Protein AF-A0A9P6Y388-F1 (afdb_monomer)

Secondary structure (DSSP, 8-state):
---HHHHHHSHHHHHHHHHHHHTTSS---PPPPSSGGG---HHHHHHHHHHHHHHHHHHHHHHT-TTS-HHHHHHHHHHHHHHHHHHHHHHHHHHHTT---HHHHS---TTTS-EEPTT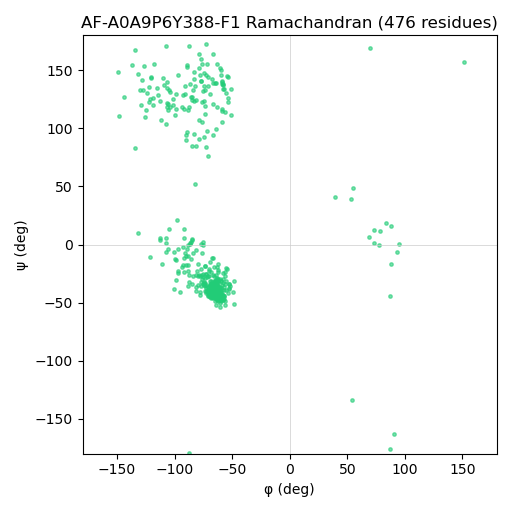-SS-EE-GGGGSSTTHHHHHHHTTS---PPPHHHHGGG--GGGGTTTGGG-HHHHHHHHHHHHHHHHHHHTS-HHHHHHHHHHHHHHHHHHHHHHHHHTTTHHHHHHHHHHHHHHH----HHHHHHHHT--TTSEEE--HHHHHHHHSS-BSSEEEEEEE--SGGG--HHHHHHHHHHHHHHHHHHH-TT-TTEEEEEEEHHHHHHHHHHTT--SS-EEEEE--B-TT--PPPEEP-HHHH-S-HHHHHHHHHHHH-S-----PPP-HHHHHHHHHHHHHHHHHHHHHHHHHHHHHH-HHHHHHHHHHHHHHHHTTHHHHHHH---S-EE-TTSPEE-S-SSTT---HHHHHHHHHH--

Radius of gyration: 41.91 Å; Cα contacts (8 Å, |Δi|>4): 411; chains: 1; bounding box: 73×83×129 Å

Foldseek 3Di:
DDDVVVVCVDPVNVVVQVVCVVVVNDDPPDDDDPALLVDLDLVVLVVVLVVLLVVLVVLLVVLQDPPDDLVVNVVSLVVSLVSVVVSVRSLVSSVVNVHDNCVPPPPPPVQRPADDFPPDPSRGQHDCSCVRPPNVVSVVVVVPDDPPQDPCNVCPPDDPVVVVPCVVVVVVNVVVVVVVVVVVVVVVVPDDPVVVVVVVVVVVVVVVVVVVVVVVCDPPPPVVVVVVVVVVVVPPPPPPLLVVQVVQQDLLQEHEDFQVNCCVNQDDAAQAKEKEKEAAPDPVVVDPLRVLLVVLLSQLSNLVVVDPPDSRYGYYYYHCVRHVVVCVVVVPPDDTKIWMRDGDHHPDDDDIDTDDCPPQHRHSVSVQVVCCVVVVDNRDGDDDDDVVVVVVVVVVVVVVVVVVVVCCVVCVVLVVDPVNVVVVVLLVVLLVVLCVVVCVVVVAAQWDADPVRDIDRADDDDPDGHNNSSVVSSVPPD

Solvent-accessible surface area (backbone atoms only — not comparable to full-atom values): 27822 Å² total; per-residue (Å²): 130,81,54,71,67,57,54,62,66,29,70,66,46,49,50,52,50,53,53,33,34,75,70,70,78,39,82,78,91,76,75,82,72,94,54,56,84,78,59,88,46,51,71,58,40,51,50,54,44,52,51,50,52,52,52,44,52,54,49,53,57,57,46,59,43,81,89,59,51,75,66,58,35,50,54,53,38,53,53,42,48,53,50,53,53,51,44,50,50,33,52,49,45,24,40,77,66,72,41,74,60,57,92,76,71,51,83,87,52,75,81,77,72,35,49,65,49,83,94,47,86,93,54,53,36,46,68,50,46,40,69,36,89,70,52,33,54,51,52,54,66,68,60,58,70,82,77,73,73,48,72,68,63,65,53,68,80,65,51,64,65,81,76,50,76,52,51,92,77,35,64,72,56,53,53,51,50,55,50,49,50,52,51,50,53,52,50,56,73,70,49,57,67,70,60,53,55,54,48,51,53,54,49,50,56,53,49,54,61,47,54,66,57,50,71,72,48,73,82,62,42,71,68,50,49,56,53,49,53,60,49,52,70,68,68,68,69,77,56,71,68,57,58,54,48,63,72,52,44,43,98,49,31,41,26,81,38,37,45,74,53,39,53,64,73,72,51,73,71,34,93,38,32,40,35,37,40,40,31,40,79,54,80,91,65,70,41,63,68,29,66,60,32,49,62,26,53,46,45,40,27,32,29,44,64,72,45,87,85,65,93,46,64,45,38,34,41,28,40,45,91,55,20,55,70,50,38,60,74,70,68,53,90,71,74,58,42,45,37,38,36,69,58,26,60,87,93,55,88,77,76,68,46,73,58,62,52,89,81,60,49,67,51,43,64,48,54,28,50,50,48,24,73,75,69,73,48,88,55,63,72,67,84,80,82,60,61,66,60,54,51,50,53,49,50,52,51,51,50,50,50,50,50,50,52,52,49,45,72,74,50,45,66,58,78,70,39,66,65,51,54,51,51,51,51,52,51,52,51,34,41,60,72,33,42,47,62,58,42,70,76,67,62,51,58,55,64,48,72,44,99,86,73,46,81,39,62,66,52,93,54,96,91,53,67,26,47,48,32,25,55,52,48,36,69,64,69,124

Sequence (478 aa):
MARNEEKAQSMLYRFREAQAAQLGLAKTRQRRPGFAGSVNSVTEAEMWRRDLLSEVSRKIAKIQDVSLSDYQVRDLNDEINKLMGQKYHWEKRIVDLGGPDYRRSGPRMISYEGREAPGIRGYRYFGRARDLPGVRELFEQAASEPVNRSITEINRDIDAEYYGYRDEENEVLLEYEKALEKELVQKLLHAPVDSLLQSEARANDKSQTLKLNKFWYFRVGSLFFILLAFIGLVFAQADPKKDKLISLVNQDGLVKLNSNSFDRFAEGKRNYGLVVLLTALGPQFNCHPCRELDPEFTLIAKSFQRNKDNKNLFFGHLDFNDGQIIFQKLQLVSAPNVLYFPPQKAGESKEFIRYDVTKNGLDAESIAEFLTKQTGYAVKVKRPFNYVKFGGQLFLAVGAAAILKLVYRNFGFIFYHKTTWTVASILLVLVMTSGHMWNRIRGPAYVMPTQSGQINYIAAGFSSQLGIESQIVSSICK

Organism: Rhizopus oryzae (NCBI:txid64495)

Structure (mmCIF, N/CA/C/O backbone):
data_AF-A0A9P6Y388-F1
#
_entry.id   AF-A0A9P6Y388-F1
#
loop_
_atom_site.group_PDB
_atom_site.id
_atom_site.type_symbol
_atom_site.label_atom_id
_atom_site.label_alt_id
_atom_site.label_comp_id
_atom_site.label_asym_id
_atom_site.label_entity_id
_atom_site.label_seq_id
_atom_site.pdbx_PDB_ins_code
_atom_site.Cartn_x
_atom_site.Cartn_y
_atom_site.Cartn_z
_atom_site.occupancy
_atom_site.B_iso_or_equiv
_atom_site.auth_seq_id
_atom_site.auth_comp_id
_atom_site.auth_asym_id
_atom_site.auth_atom_id
_atom_site.pdbx_PDB_model_num
ATOM 1 N N . MET A 1 1 ? -6.325 -42.977 -25.298 1.00 55.50 1 MET A N 1
ATOM 2 C CA . MET A 1 1 ? -5.016 -42.365 -24.967 1.00 55.50 1 MET A CA 1
ATOM 3 C C . MET A 1 1 ? -4.658 -42.768 -23.547 1.00 55.50 1 MET A C 1
ATOM 5 O O . MET A 1 1 ? -5.487 -42.553 -22.675 1.00 55.50 1 MET A O 1
ATOM 9 N N . ALA A 1 2 ? -3.480 -43.360 -23.325 1.00 71.50 2 ALA A N 1
ATOM 10 C CA . ALA A 1 2 ? -2.993 -43.694 -21.981 1.00 71.50 2 ALA A CA 1
ATOM 11 C C . ALA A 1 2 ? -2.988 -42.452 -21.071 1.00 71.50 2 ALA A C 1
ATOM 13 O O . ALA A 1 2 ? -2.734 -41.338 -21.558 1.00 71.50 2 ALA A O 1
ATOM 14 N N . ARG A 1 3 ? -3.276 -42.630 -19.775 1.00 84.38 3 ARG A N 1
ATOM 15 C CA . ARG A 1 3 ? -3.242 -41.528 -18.796 1.00 84.38 3 ARG A CA 1
ATOM 16 C C . ARG A 1 3 ? -1.825 -40.950 -18.734 1.00 84.38 3 ARG A C 1
ATOM 18 O O . ARG A 1 3 ? -0.842 -41.646 -18.984 1.00 84.38 3 ARG A O 1
ATOM 25 N N . ASN A 1 4 ? -1.697 -39.667 -18.400 1.00 83.81 4 ASN A N 1
ATOM 26 C CA . ASN A 1 4 ? -0.386 -39.003 -18.356 1.00 83.81 4 ASN A CA 1
ATOM 27 C C . ASN A 1 4 ? 0.597 -39.693 -17.392 1.00 83.81 4 ASN A C 1
ATOM 29 O O . ASN A 1 4 ? 1.796 -39.703 -17.656 1.00 83.81 4 ASN A O 1
ATOM 33 N N . GLU A 1 5 ? 0.091 -40.325 -16.331 1.00 85.06 5 GLU A N 1
ATOM 34 C CA . GLU A 1 5 ? 0.886 -41.133 -15.400 1.00 85.06 5 GLU A CA 1
ATOM 35 C C . GLU A 1 5 ? 1.509 -42.363 -16.077 1.00 85.06 5 GLU A C 1
ATOM 37 O O . GLU A 1 5 ? 2.702 -42.607 -15.921 1.00 85.06 5 GLU A O 1
ATOM 42 N N . GLU A 1 6 ? 0.751 -43.087 -16.903 1.00 87.56 6 GLU A N 1
ATOM 43 C CA . GLU A 1 6 ? 1.241 -44.253 -17.654 1.00 87.56 6 GLU A CA 1
ATOM 44 C C . GLU A 1 6 ? 2.270 -43.834 -18.713 1.00 87.56 6 GLU A C 1
ATOM 46 O O . GLU A 1 6 ? 3.307 -44.478 -18.877 1.00 87.56 6 GLU A O 1
ATOM 51 N N . LYS A 1 7 ? 2.037 -42.698 -19.387 1.00 88.44 7 LYS A N 1
ATOM 52 C CA . LYS A 1 7 ? 3.003 -42.120 -20.338 1.00 88.44 7 LYS A CA 1
ATOM 53 C C . LYS A 1 7 ? 4.320 -41.750 -19.650 1.00 88.44 7 LYS A C 1
ATOM 55 O O . LYS A 1 7 ? 5.384 -42.045 -20.192 1.00 88.44 7 LYS A O 1
ATOM 60 N N . ALA A 1 8 ? 4.252 -41.161 -18.455 1.00 80.94 8 ALA A N 1
ATOM 61 C CA . ALA A 1 8 ? 5.423 -40.819 -17.646 1.00 80.94 8 ALA A CA 1
ATOM 62 C C . ALA A 1 8 ? 6.142 -42.057 -17.074 1.00 80.94 8 ALA A C 1
ATOM 64 O O . ALA A 1 8 ? 7.328 -41.999 -16.764 1.00 80.94 8 ALA A O 1
ATOM 65 N N . GLN A 1 9 ? 5.457 -43.195 -16.949 1.00 85.19 9 GLN A N 1
ATOM 66 C CA . GLN A 1 9 ? 6.067 -44.458 -16.524 1.00 85.19 9 GLN A CA 1
ATOM 67 C C . GLN A 1 9 ? 6.593 -45.315 -17.684 1.00 85.19 9 GLN A C 1
ATOM 69 O O . GLN A 1 9 ? 7.263 -46.316 -17.429 1.00 85.19 9 GLN A O 1
ATOM 74 N N . SER A 1 10 ? 6.330 -44.930 -18.936 1.00 91.06 10 SER A N 1
ATOM 75 C CA . SER A 1 10 ? 6.785 -45.669 -20.115 1.00 91.06 10 SER A CA 1
ATOM 76 C C . SER A 1 10 ? 8.313 -45.796 -20.173 1.00 91.06 10 SER A C 1
ATOM 78 O O . SER A 1 10 ? 9.054 -44.883 -19.797 1.00 91.06 10 SER A O 1
ATOM 80 N N . MET A 1 11 ? 8.796 -46.930 -20.695 1.00 88.81 11 MET A N 1
ATOM 81 C CA . MET A 1 11 ? 10.232 -47.215 -20.829 1.00 88.81 11 MET A CA 1
ATOM 82 C C . MET A 1 11 ? 10.973 -46.129 -21.614 1.00 88.81 11 MET A C 1
ATOM 84 O O . MET A 1 11 ? 12.066 -45.725 -21.228 1.00 88.81 11 MET A O 1
ATOM 88 N N . LEU A 1 12 ? 10.353 -45.605 -22.674 1.00 88.62 12 LEU A N 1
ATOM 89 C CA . LEU A 1 12 ? 10.927 -44.542 -23.497 1.00 88.62 12 LEU A CA 1
ATOM 90 C C . LEU A 1 12 ? 11.062 -43.225 -22.722 1.00 88.62 12 LEU A C 1
ATOM 92 O O . LEU A 1 12 ? 12.080 -42.546 -22.852 1.00 88.62 12 LEU A O 1
ATOM 96 N N . TYR A 1 13 ? 10.069 -42.868 -21.903 1.00 87.88 13 TYR A N 1
ATOM 97 C CA . TYR A 1 13 ? 10.142 -41.668 -21.070 1.00 87.88 13 TYR A CA 1
ATOM 98 C C . TYR A 1 13 ? 11.266 -41.784 -20.032 1.00 87.88 13 TYR A C 1
ATOM 100 O O . TYR A 1 13 ? 12.104 -40.889 -19.941 1.00 87.88 13 TYR A O 1
ATOM 108 N N . ARG A 1 14 ? 11.350 -42.922 -19.327 1.00 86.94 14 ARG A N 1
ATOM 109 C CA . ARG A 1 14 ? 12.432 -43.199 -18.365 1.00 86.94 14 ARG A CA 1
ATOM 110 C C . ARG A 1 14 ? 13.813 -43.191 -19.026 1.00 86.94 14 ARG A C 1
ATOM 112 O O . ARG A 1 14 ? 14.758 -42.659 -18.455 1.00 86.94 14 ARG A O 1
ATOM 119 N N . PHE A 1 15 ? 13.925 -43.735 -20.239 1.00 88.62 15 PHE A N 1
ATOM 120 C CA . PHE A 1 15 ? 15.168 -43.726 -21.011 1.00 88.62 15 PHE A CA 1
ATOM 121 C C . PHE A 1 15 ? 15.607 -42.302 -21.380 1.00 88.62 15 PHE A C 1
ATOM 123 O O . PHE A 1 15 ? 16.764 -41.943 -21.173 1.00 88.62 15 PHE A O 1
ATOM 130 N N . ARG A 1 16 ? 14.681 -41.459 -21.859 1.00 89.38 16 ARG A N 1
ATOM 131 C CA . ARG A 1 16 ? 14.964 -40.042 -22.152 1.00 89.38 16 ARG A CA 1
ATOM 132 C C . ARG A 1 16 ? 15.350 -39.256 -20.902 1.00 89.38 16 ARG A C 1
ATOM 134 O O . ARG A 1 16 ? 16.255 -38.431 -20.967 1.00 89.38 16 ARG A O 1
ATOM 141 N N . GLU A 1 17 ? 14.691 -39.512 -19.774 1.00 86.06 17 GLU A N 1
ATOM 142 C CA . GLU A 1 17 ? 15.030 -38.887 -18.491 1.00 86.06 17 GLU A CA 1
ATOM 143 C C . GLU A 1 17 ? 16.442 -39.286 -18.032 1.00 86.06 17 GLU A C 1
ATOM 145 O O . GLU A 1 17 ? 17.226 -38.419 -17.650 1.00 86.06 17 GLU A O 1
ATOM 150 N N . ALA A 1 18 ? 16.808 -40.567 -18.155 1.00 86.75 18 ALA A N 1
ATOM 151 C CA . ALA A 1 18 ? 18.155 -41.048 -17.851 1.00 86.75 18 ALA A CA 1
ATOM 152 C C . ALA A 1 18 ? 19.221 -40.426 -18.772 1.00 86.75 18 ALA A C 1
ATOM 154 O O . ALA A 1 18 ? 20.272 -40.001 -18.294 1.00 86.75 18 ALA A O 1
ATOM 155 N N . GLN A 1 19 ? 18.936 -40.306 -20.073 1.00 89.31 19 GLN A N 1
ATOM 156 C CA . GLN A 1 19 ? 19.825 -39.647 -21.035 1.00 89.31 19 GLN A CA 1
ATOM 157 C C . GLN A 1 19 ? 20.011 -38.156 -20.707 1.00 89.31 19 GLN A C 1
ATOM 159 O O . GLN A 1 19 ? 21.133 -37.652 -20.705 1.00 89.31 19 GLN A O 1
ATOM 164 N N . ALA A 1 20 ? 18.928 -37.450 -20.374 1.00 86.69 20 ALA A N 1
ATOM 165 C CA . ALA A 1 20 ? 18.983 -36.046 -19.970 1.00 86.69 20 ALA A CA 1
ATOM 166 C C . ALA A 1 20 ? 19.736 -35.844 -18.642 1.00 86.69 20 ALA A C 1
ATOM 168 O O . ALA A 1 20 ? 20.423 -34.835 -18.478 1.00 86.69 20 ALA A O 1
ATOM 169 N N . ALA A 1 21 ? 19.640 -36.800 -17.713 1.00 84.06 21 ALA A N 1
ATOM 170 C CA . ALA A 1 21 ? 20.389 -36.782 -16.462 1.00 84.06 21 ALA A CA 1
ATOM 171 C C . ALA A 1 21 ? 21.896 -36.993 -16.679 1.00 84.06 21 ALA A C 1
ATOM 173 O O . ALA A 1 21 ? 22.696 -36.277 -16.081 1.00 84.06 21 ALA A O 1
ATOM 174 N N . GLN A 1 22 ? 22.293 -37.906 -17.576 1.00 86.06 22 GLN A N 1
ATOM 175 C CA . GLN A 1 22 ? 23.704 -38.099 -17.952 1.00 86.06 22 GLN A CA 1
ATOM 176 C C . GLN A 1 22 ? 24.309 -36.847 -18.598 1.00 86.06 22 GLN A C 1
ATOM 178 O O . GLN A 1 22 ? 25.457 -36.506 -18.333 1.00 86.06 22 GLN A O 1
ATOM 183 N N . LEU A 1 23 ? 23.519 -36.133 -19.402 1.00 87.56 23 LEU A N 1
ATOM 184 C CA . LEU A 1 23 ? 23.913 -34.868 -20.026 1.00 87.56 23 LEU A CA 1
ATOM 185 C C . LEU A 1 23 ? 23.872 -33.666 -19.059 1.00 87.56 23 LEU A C 1
ATOM 187 O O . LEU A 1 23 ? 24.136 -32.542 -19.478 1.00 87.56 23 LEU A O 1
ATOM 191 N N . GLY A 1 24 ? 23.500 -33.864 -17.788 1.00 78.19 24 GLY A N 1
ATOM 192 C CA . GLY A 1 24 ? 23.394 -32.798 -16.783 1.00 78.19 24 GLY A CA 1
ATOM 193 C C . GLY A 1 24 ? 22.248 -31.801 -17.013 1.00 78.19 24 GLY A C 1
ATOM 194 O O . GLY A 1 24 ? 22.134 -30.818 -16.284 1.00 78.19 24 GLY A O 1
ATOM 195 N N . LEU A 1 25 ? 21.384 -32.051 -18.002 1.00 79.00 25 LEU A N 1
ATOM 196 C CA . LEU A 1 25 ? 20.256 -31.192 -18.380 1.00 79.00 25 LEU A CA 1
ATOM 197 C C . LEU A 1 25 ? 19.054 -31.358 -17.437 1.00 79.00 25 LEU A C 1
ATOM 199 O O . LEU A 1 25 ? 18.257 -30.433 -17.286 1.00 79.00 25 LEU A O 1
ATOM 203 N N . ALA A 1 26 ? 18.916 -32.521 -16.794 1.00 71.94 26 ALA A N 1
ATOM 204 C CA . ALA A 1 26 ? 17.825 -32.818 -15.871 1.00 71.94 26 ALA A CA 1
ATOM 205 C C . ALA A 1 26 ? 18.346 -33.387 -14.543 1.00 71.94 26 ALA A C 1
ATOM 207 O O . ALA A 1 26 ? 19.154 -34.311 -14.522 1.00 71.94 26 ALA A O 1
ATOM 208 N N . LYS A 1 27 ? 17.849 -32.867 -13.414 1.00 68.31 27 LYS A N 1
ATOM 209 C CA . LYS A 1 27 ? 18.078 -33.472 -12.093 1.00 68.31 27 LYS A CA 1
ATOM 210 C C . LYS A 1 27 ? 17.034 -34.562 -11.861 1.00 68.31 27 LYS A C 1
ATOM 212 O O . LYS A 1 27 ? 15.838 -34.292 -11.953 1.00 68.31 27 LYS A O 1
ATOM 217 N N . THR A 1 28 ? 17.474 -35.773 -11.529 1.00 68.94 28 THR A N 1
ATOM 218 C CA . THR A 1 28 ? 16.579 -36.872 -11.137 1.00 68.94 28 THR A CA 1
ATOM 219 C C . THR A 1 28 ? 15.735 -36.464 -9.931 1.00 68.94 28 THR A C 1
ATOM 221 O O . THR A 1 28 ? 16.271 -35.889 -8.979 1.00 68.94 28 THR A O 1
ATOM 224 N N . ARG A 1 29 ? 14.436 -36.791 -9.928 1.00 71.12 29 ARG A N 1
ATOM 225 C CA . ARG A 1 29 ? 13.564 -36.582 -8.760 1.00 71.12 29 ARG A CA 1
ATOM 226 C C . ARG A 1 29 ? 14.000 -37.496 -7.613 1.00 71.12 29 ARG A C 1
ATOM 228 O O . ARG A 1 29 ? 13.596 -38.654 -7.544 1.00 71.12 29 ARG A O 1
ATOM 235 N N . GLN A 1 30 ? 14.841 -36.984 -6.724 1.00 79.50 30 GLN A N 1
ATOM 236 C CA . GLN A 1 30 ? 15.263 -37.706 -5.530 1.00 79.50 30 GLN A CA 1
ATOM 237 C C . GLN A 1 30 ? 14.117 -37.722 -4.515 1.00 79.50 30 GLN A C 1
ATOM 239 O O . GLN A 1 30 ? 13.439 -36.715 -4.309 1.00 79.50 30 GLN A O 1
ATOM 244 N N . ARG A 1 31 ? 13.880 -38.879 -3.893 1.00 82.56 31 ARG A N 1
ATOM 245 C CA . ARG A 1 31 ? 12.968 -38.979 -2.750 1.00 82.56 31 ARG A CA 1
ATOM 246 C C . ARG A 1 31 ? 13.718 -38.584 -1.487 1.00 82.56 31 ARG A C 1
ATOM 248 O O . ARG A 1 31 ? 14.882 -38.948 -1.331 1.00 82.56 31 ARG A O 1
ATOM 255 N N . ARG A 1 32 ? 13.028 -37.888 -0.585 1.00 87.94 32 ARG A N 1
ATOM 256 C CA . ARG A 1 32 ? 13.573 -37.520 0.722 1.00 87.94 32 ARG A CA 1
ATOM 257 C C . ARG A 1 32 ? 14.046 -38.773 1.472 1.00 87.94 32 ARG A C 1
ATOM 259 O O . ARG A 1 32 ? 13.264 -39.723 1.578 1.00 87.94 32 ARG A O 1
ATOM 266 N N . PRO A 1 33 ? 15.273 -38.784 2.020 1.00 89.69 33 PRO A N 1
ATOM 267 C CA . PRO A 1 33 ? 15.726 -39.856 2.896 1.00 89.69 33 PRO A CA 1
ATOM 268 C C . PRO A 1 33 ? 14.811 -39.995 4.118 1.00 89.69 33 PRO A C 1
ATOM 270 O O . PRO A 1 33 ? 14.413 -38.998 4.720 1.00 89.69 33 PRO A O 1
ATOM 273 N N . GLY A 1 34 ? 14.494 -41.230 4.514 1.00 85.69 34 GLY A N 1
ATOM 274 C CA . GLY A 1 34 ? 13.649 -41.484 5.690 1.00 85.69 34 GLY A CA 1
ATOM 275 C C . GLY A 1 34 ? 14.307 -41.079 7.015 1.00 85.69 34 GLY A C 1
ATOM 276 O O . GLY A 1 34 ? 13.612 -40.731 7.966 1.00 85.69 34 GLY A O 1
ATOM 277 N N . PHE A 1 35 ? 15.644 -41.078 7.070 1.00 89.75 35 PHE A N 1
ATOM 278 C CA . PHE A 1 35 ? 16.426 -40.731 8.255 1.00 89.75 35 PHE A CA 1
ATOM 279 C C . PHE A 1 35 ? 17.325 -39.518 7.990 1.00 89.75 35 PHE A C 1
ATOM 281 O O . PHE A 1 35 ? 18.214 -39.572 7.138 1.00 89.75 35 PHE A O 1
ATOM 288 N N . ALA A 1 36 ? 17.131 -38.439 8.754 1.00 90.19 36 ALA A N 1
ATOM 289 C CA . ALA A 1 36 ? 17.851 -37.176 8.566 1.00 90.19 36 ALA A CA 1
ATOM 290 C C . ALA A 1 36 ? 19.373 -37.301 8.772 1.00 90.19 36 ALA A C 1
ATOM 292 O O . ALA A 1 36 ? 20.142 -36.612 8.108 1.00 90.19 36 ALA A O 1
ATOM 293 N N . GLY A 1 37 ? 19.826 -38.214 9.639 1.00 89.69 37 GLY A N 1
ATOM 294 C CA . GLY A 1 37 ? 21.254 -38.413 9.912 1.00 89.69 37 GLY A CA 1
ATOM 295 C C . GLY A 1 37 ? 22.058 -38.991 8.742 1.00 89.69 37 GLY A C 1
ATOM 296 O O . GLY A 1 37 ? 23.281 -38.961 8.794 1.00 89.69 37 GLY A O 1
ATOM 297 N N . SER A 1 38 ? 21.401 -39.478 7.683 1.00 90.12 38 SER A N 1
ATOM 298 C CA . SER A 1 38 ? 22.077 -39.956 6.465 1.00 90.12 38 SER A CA 1
ATOM 299 C C . SER A 1 38 ? 22.716 -38.834 5.637 1.00 90.12 38 SER A C 1
ATOM 301 O O . SER A 1 38 ? 23.621 -39.091 4.848 1.00 90.12 38 SER A O 1
ATOM 303 N N . VAL A 1 39 ? 22.267 -37.590 5.821 1.00 91.69 39 VAL A N 1
ATOM 304 C CA . VAL A 1 39 ? 22.748 -36.431 5.065 1.00 91.69 39 VAL A CA 1
ATOM 305 C C . VAL A 1 39 ? 23.898 -35.765 5.813 1.00 91.69 39 VAL A C 1
ATOM 307 O O . VAL A 1 39 ? 23.768 -35.432 6.993 1.00 91.69 39 VAL A O 1
ATOM 310 N N . ASN A 1 40 ? 25.017 -35.547 5.120 1.00 90.88 40 ASN A N 1
ATOM 311 C CA . ASN A 1 40 ? 26.239 -34.955 5.684 1.00 90.88 40 ASN A CA 1
ATOM 312 C C . ASN A 1 40 ? 26.497 -33.515 5.215 1.00 90.88 40 ASN A C 1
ATOM 314 O O . ASN A 1 40 ? 27.412 -32.869 5.713 1.00 90.88 40 ASN A O 1
ATOM 318 N N . SER A 1 41 ? 25.701 -33.000 4.274 1.00 94.00 41 SER A N 1
ATOM 319 C CA . SER A 1 41 ? 25.826 -31.634 3.763 1.00 94.00 41 SER A CA 1
ATOM 320 C C . SER A 1 41 ? 24.730 -30.725 4.316 1.00 94.00 41 SER A C 1
ATOM 322 O O . SER A 1 41 ? 23.544 -31.060 4.259 1.00 94.00 41 SER A O 1
ATOM 324 N N . VAL A 1 42 ? 25.115 -29.533 4.782 1.00 93.75 42 VAL A N 1
ATOM 325 C CA . VAL A 1 42 ? 24.173 -28.501 5.249 1.00 93.75 42 VAL A CA 1
ATOM 326 C C . VAL A 1 42 ? 23.226 -28.076 4.123 1.00 93.75 42 VAL A C 1
ATOM 328 O O . VAL A 1 42 ? 22.022 -27.957 4.339 1.00 93.75 42 VAL A O 1
ATOM 331 N N . THR A 1 43 ? 23.738 -27.907 2.900 1.00 92.44 43 THR A N 1
ATOM 332 C CA . THR A 1 43 ? 22.939 -27.442 1.752 1.00 92.44 43 THR A CA 1
ATOM 333 C C . THR A 1 43 ? 21.868 -28.451 1.346 1.00 92.44 43 THR A C 1
ATOM 335 O O . THR A 1 43 ? 20.753 -28.074 0.983 1.00 92.44 43 THR A O 1
ATOM 338 N N . GLU A 1 44 ? 22.181 -29.740 1.454 1.00 91.81 44 GLU A N 1
ATOM 339 C CA . GLU A 1 44 ? 21.242 -30.822 1.182 1.00 91.81 44 GLU A CA 1
ATOM 340 C C . GLU A 1 44 ? 20.186 -30.932 2.293 1.00 91.81 44 GLU A C 1
ATOM 342 O O . GLU A 1 44 ? 18.993 -31.049 2.010 1.00 91.81 44 GLU A O 1
ATOM 347 N N . ALA A 1 45 ? 20.591 -30.808 3.560 1.00 92.94 45 ALA A N 1
ATOM 348 C CA . ALA A 1 45 ? 19.658 -30.799 4.685 1.00 92.94 45 ALA A CA 1
ATOM 349 C C . ALA A 1 45 ? 18.688 -29.600 4.617 1.00 92.94 45 ALA A C 1
ATOM 351 O O . ALA A 1 45 ? 17.485 -29.749 4.852 1.00 92.94 45 ALA A O 1
ATOM 352 N N . GLU A 1 46 ? 19.173 -28.419 4.218 1.00 92.56 46 GLU A N 1
ATOM 353 C CA . GLU A 1 46 ? 18.326 -27.255 3.949 1.00 92.56 46 GLU A CA 1
ATOM 354 C C . GLU A 1 46 ? 17.351 -27.481 2.787 1.00 92.56 46 GLU A C 1
ATOM 356 O O . GLU A 1 46 ? 16.196 -27.053 2.866 1.00 92.56 46 GLU A O 1
ATOM 361 N N . MET A 1 47 ? 17.785 -28.151 1.715 1.00 91.56 47 MET A N 1
ATOM 362 C CA . MET A 1 47 ? 16.921 -28.494 0.583 1.00 91.56 47 MET A CA 1
ATOM 363 C C . MET A 1 47 ? 15.745 -29.368 1.042 1.00 91.56 47 MET A C 1
ATOM 365 O O . MET A 1 47 ? 14.592 -29.031 0.762 1.00 91.56 47 MET A O 1
ATOM 369 N N . TRP A 1 48 ? 16.011 -30.424 1.819 1.00 92.62 48 TRP A N 1
ATOM 370 C CA . TRP A 1 48 ? 14.967 -31.310 2.349 1.00 92.62 48 TRP A CA 1
ATOM 371 C C . TRP A 1 48 ? 14.046 -30.618 3.359 1.00 92.62 48 TRP A C 1
ATOM 373 O O . TRP A 1 48 ? 12.837 -30.857 3.359 1.00 92.62 48 TRP A O 1
ATOM 383 N N . ARG A 1 49 ? 14.580 -29.696 4.169 1.00 91.88 49 ARG A N 1
ATOM 384 C CA . ARG A 1 49 ? 13.783 -28.819 5.039 1.00 91.88 49 ARG A CA 1
ATOM 385 C C . ARG A 1 49 ? 12.820 -27.938 4.234 1.00 91.88 49 ARG A C 1
ATOM 387 O O . ARG A 1 49 ? 11.664 -27.787 4.630 1.00 91.88 49 ARG A O 1
ATOM 394 N N . ARG A 1 50 ? 13.273 -27.322 3.136 1.00 91.31 50 ARG A N 1
ATOM 395 C CA . ARG A 1 50 ? 12.420 -26.468 2.283 1.00 91.31 50 ARG A CA 1
ATOM 396 C C . ARG A 1 50 ? 11.322 -27.280 1.604 1.00 91.31 50 ARG A C 1
ATOM 398 O O . ARG A 1 50 ? 10.181 -26.827 1.550 1.00 91.31 50 ARG A O 1
ATOM 405 N N . ASP A 1 51 ? 11.654 -28.481 1.146 1.00 91.56 51 ASP A N 1
ATOM 406 C CA . ASP A 1 51 ? 10.694 -29.412 0.556 1.00 91.56 51 ASP A CA 1
ATOM 407 C C . ASP A 1 51 ? 9.605 -29.827 1.568 1.00 91.56 51 ASP A C 1
ATOM 409 O O . ASP A 1 51 ? 8.414 -29.712 1.276 1.00 91.56 51 ASP A O 1
ATOM 413 N N . LEU A 1 52 ? 9.992 -30.143 2.814 1.00 91.56 52 LEU A N 1
ATOM 414 C CA . LEU A 1 52 ? 9.060 -30.382 3.928 1.00 91.56 52 LEU A CA 1
ATOM 415 C C . LEU A 1 52 ? 8.116 -29.202 4.169 1.00 91.56 52 LEU A C 1
ATOM 417 O O . LEU A 1 52 ? 6.905 -29.380 4.290 1.00 91.56 52 LEU A O 1
ATOM 421 N N . LEU A 1 53 ? 8.657 -27.983 4.233 1.00 90.62 53 LEU A N 1
ATOM 422 C CA . LEU A 1 53 ? 7.849 -26.779 4.440 1.00 90.62 53 LEU A CA 1
ATOM 423 C C . LEU A 1 53 ? 6.881 -26.526 3.276 1.00 90.62 53 LEU A C 1
ATOM 425 O O . LEU A 1 53 ? 5.769 -26.054 3.502 1.00 90.62 53 LEU A O 1
ATOM 429 N N . SER A 1 54 ? 7.277 -26.872 2.050 1.00 91.56 54 SER A N 1
ATOM 430 C CA . SER A 1 54 ? 6.418 -26.797 0.867 1.00 91.56 54 SER A CA 1
ATOM 431 C C . SER A 1 54 ? 5.285 -27.833 0.901 1.00 91.56 54 SER A C 1
ATOM 433 O O . SER A 1 54 ? 4.157 -27.539 0.513 1.00 91.56 54 SER A O 1
ATOM 435 N N . GLU A 1 55 ? 5.543 -29.046 1.395 1.00 92.19 55 GLU A N 1
ATOM 436 C CA . GLU A 1 55 ? 4.495 -30.050 1.627 1.00 92.19 55 GLU A CA 1
ATOM 437 C C . GLU A 1 55 ? 3.515 -29.614 2.717 1.00 92.19 55 GLU A C 1
ATOM 439 O O . GLU A 1 55 ? 2.301 -29.731 2.535 1.00 92.19 55 GLU A O 1
ATOM 444 N N . VAL A 1 56 ? 4.032 -29.069 3.823 1.00 92.81 56 VAL A N 1
ATOM 445 C CA . VAL A 1 56 ? 3.217 -28.528 4.915 1.00 92.81 56 VAL A CA 1
ATOM 446 C C . VAL A 1 56 ? 2.337 -27.386 4.412 1.00 92.81 56 VAL A C 1
ATOM 448 O O . VAL A 1 56 ? 1.140 -27.398 4.678 1.00 92.81 56 VAL A O 1
ATOM 451 N N . SER A 1 57 ? 2.869 -26.437 3.634 1.00 91.94 57 SER A N 1
ATOM 452 C CA . SER A 1 57 ? 2.068 -25.320 3.114 1.00 91.94 57 SER A CA 1
ATOM 453 C C . SER A 1 57 ? 0.954 -25.782 2.171 1.00 91.94 57 SER A C 1
ATOM 455 O O . SER A 1 57 ? -0.173 -25.299 2.288 1.00 91.94 57 SER A O 1
ATOM 457 N N . ARG A 1 58 ? 1.216 -26.776 1.307 1.00 93.81 58 ARG A N 1
ATOM 458 C CA . ARG A 1 58 ? 0.183 -27.405 0.463 1.00 93.81 58 ARG A CA 1
ATOM 459 C C . ARG A 1 58 ? -0.919 -28.065 1.295 1.00 93.81 58 ARG A C 1
ATOM 461 O O . ARG A 1 58 ? -2.094 -27.911 0.972 1.00 93.81 58 ARG A O 1
ATOM 468 N N . LYS A 1 59 ? -0.563 -28.784 2.366 1.00 94.62 59 LYS A N 1
ATOM 469 C CA . LYS A 1 59 ? -1.550 -29.423 3.253 1.00 94.62 59 LYS A CA 1
ATOM 470 C C . LYS A 1 59 ? -2.330 -28.406 4.086 1.00 94.62 59 LYS A C 1
ATOM 472 O O . LYS A 1 59 ? -3.536 -28.564 4.217 1.00 94.62 59 LYS A O 1
ATOM 477 N N . ILE A 1 60 ? -1.689 -27.344 4.582 1.00 91.94 60 ILE A N 1
ATOM 478 C CA . ILE A 1 60 ? -2.379 -26.248 5.282 1.00 91.94 60 ILE A CA 1
ATOM 479 C C . ILE A 1 60 ? -3.392 -25.582 4.349 1.00 91.94 60 ILE A C 1
ATOM 481 O O . ILE A 1 60 ? -4.520 -25.354 4.769 1.00 91.94 60 ILE A O 1
ATOM 485 N N . ALA A 1 61 ? -3.023 -25.315 3.091 1.00 92.62 61 ALA A N 1
ATOM 486 C CA . ALA A 1 61 ? -3.955 -24.775 2.103 1.00 92.62 61 ALA A CA 1
ATOM 487 C C . ALA A 1 61 ? -5.154 -25.714 1.891 1.00 92.62 61 ALA A C 1
ATOM 489 O O . ALA A 1 61 ? -6.290 -25.263 1.963 1.00 92.62 61 ALA A O 1
ATOM 490 N N . LYS A 1 62 ? -4.908 -27.025 1.750 1.00 94.81 62 LYS A N 1
ATOM 491 C CA . LYS A 1 62 ? -5.962 -28.043 1.602 1.00 94.81 62 LYS A CA 1
ATOM 492 C C . LYS A 1 62 ? -6.885 -28.157 2.825 1.00 94.81 62 LYS A C 1
ATOM 494 O O . LYS A 1 62 ? -8.071 -28.415 2.676 1.00 94.81 62 LYS A O 1
ATOM 499 N N . ILE A 1 63 ? -6.370 -27.963 4.043 1.00 93.75 63 ILE A N 1
ATOM 500 C CA . ILE A 1 63 ? -7.197 -27.976 5.265 1.00 93.75 63 ILE A CA 1
ATOM 501 C C . ILE A 1 63 ? -8.229 -26.841 5.266 1.00 93.75 63 ILE A C 1
ATOM 503 O O . ILE A 1 63 ? -9.292 -26.990 5.864 1.00 93.75 63 ILE A O 1
ATOM 507 N N . GLN A 1 64 ? -7.938 -25.717 4.607 1.00 90.00 64 GLN A N 1
ATOM 508 C CA . GLN A 1 64 ? -8.851 -24.571 4.551 1.00 90.00 64 GLN A CA 1
ATOM 509 C C . GLN A 1 64 ? -10.024 -24.772 3.581 1.00 90.00 64 GLN A C 1
ATOM 511 O O . GLN A 1 64 ? -10.945 -23.956 3.568 1.00 90.00 64 GLN A O 1
ATOM 516 N N . ASP A 1 65 ? -10.029 -25.847 2.791 1.00 91.69 65 ASP A N 1
ATOM 517 C CA . ASP A 1 65 ? -11.120 -26.136 1.868 1.00 91.69 65 ASP A CA 1
ATOM 518 C C . ASP A 1 65 ? -12.403 -26.468 2.647 1.00 91.69 65 ASP A C 1
ATOM 520 O O . ASP A 1 65 ? -12.459 -27.433 3.411 1.00 91.69 65 ASP A O 1
ATOM 524 N N . VAL A 1 66 ? -13.473 -25.697 2.423 1.00 91.00 66 VAL A N 1
ATOM 525 C CA . VAL A 1 66 ? -14.777 -25.877 3.102 1.00 91.00 66 VAL A CA 1
ATOM 526 C C . VAL A 1 66 ? -15.442 -27.210 2.724 1.00 91.00 66 VAL A C 1
ATOM 528 O O . VAL A 1 66 ? -16.164 -27.798 3.524 1.00 91.00 66 VAL A O 1
ATOM 531 N N . SER A 1 67 ? -15.145 -27.734 1.531 1.00 93.25 67 SER A N 1
ATOM 532 C CA . SER A 1 67 ? -15.702 -29.001 1.028 1.00 93.25 67 SER A CA 1
ATOM 533 C C . SER A 1 67 ? -15.208 -30.256 1.757 1.00 93.25 67 SER A C 1
ATOM 535 O O . SER A 1 67 ? -15.790 -31.326 1.590 1.00 93.25 67 SER A O 1
ATOM 537 N N . LEU A 1 68 ? -14.127 -30.146 2.535 1.00 93.81 68 LEU A N 1
ATOM 538 C CA . LEU A 1 68 ? -13.522 -31.285 3.214 1.00 93.81 68 LEU A CA 1
ATOM 539 C C . LEU A 1 68 ? -14.335 -31.683 4.458 1.00 93.81 68 LEU A C 1
ATOM 541 O O . LEU A 1 68 ? -14.821 -30.807 5.180 1.00 93.81 68 LEU A O 1
ATOM 545 N N . SER A 1 69 ? -14.470 -32.989 4.713 1.00 95.25 69 SER A N 1
ATOM 546 C CA . SER A 1 69 ? -15.166 -33.494 5.902 1.00 95.25 69 SER A CA 1
ATOM 547 C C . SER A 1 69 ? -14.310 -33.368 7.164 1.00 95.25 69 SER A C 1
ATOM 549 O O . SER A 1 69 ? -13.081 -33.386 7.105 1.00 95.25 69 SER A O 1
ATOM 551 N N . ASP A 1 70 ? -14.950 -33.311 8.330 1.00 92.88 70 ASP A N 1
ATOM 552 C CA . ASP A 1 70 ? -14.252 -33.176 9.614 1.00 92.88 70 ASP A CA 1
ATOM 553 C C . ASP A 1 70 ? -13.281 -34.333 9.904 1.00 92.88 70 ASP A C 1
ATOM 555 O O . ASP A 1 70 ? -12.256 -34.142 10.555 1.00 92.88 70 ASP A O 1
ATOM 559 N N . TYR A 1 71 ? -13.571 -35.545 9.420 1.00 93.19 71 TYR A N 1
ATOM 560 C CA . TYR A 1 71 ? -12.653 -36.687 9.522 1.00 93.19 71 TYR A CA 1
ATOM 561 C C . TYR A 1 71 ? -11.410 -36.485 8.657 1.00 93.19 71 TYR A C 1
ATOM 563 O O . TYR A 1 71 ? -10.290 -36.622 9.136 1.00 93.19 71 TYR A O 1
ATOM 571 N N . GLN A 1 72 ? -11.602 -36.053 7.411 1.00 95.12 72 GLN A N 1
ATOM 572 C CA . GLN A 1 72 ? -10.498 -35.749 6.506 1.00 95.12 72 GLN A CA 1
ATOM 573 C C . GLN A 1 72 ? -9.644 -34.577 7.018 1.00 95.12 72 GLN A C 1
ATOM 575 O O . GLN A 1 72 ? -8.428 -34.580 6.840 1.00 95.12 72 GLN A O 1
ATOM 580 N N . VAL A 1 73 ? -10.249 -33.585 7.684 1.00 95.19 73 VAL A N 1
ATOM 581 C CA . VAL A 1 73 ? -9.516 -32.499 8.355 1.00 95.19 73 VAL A CA 1
ATOM 582 C C . VAL A 1 73 ? -8.641 -33.045 9.494 1.00 95.19 73 VAL A C 1
ATOM 584 O O . VAL A 1 73 ? -7.500 -32.600 9.627 1.00 95.19 73 VAL A O 1
ATOM 587 N N . ARG A 1 74 ? -9.122 -34.021 10.282 1.00 94.19 74 ARG A N 1
ATOM 588 C CA . ARG A 1 74 ? -8.319 -34.690 11.329 1.00 94.19 74 ARG A CA 1
ATOM 589 C C . ARG A 1 74 ? -7.132 -35.445 10.732 1.00 94.19 74 ARG A C 1
ATOM 591 O O . ARG A 1 74 ? -6.005 -35.209 11.162 1.00 94.19 74 ARG A O 1
ATOM 598 N N . ASP A 1 75 ? -7.365 -36.239 9.689 1.00 95.81 75 ASP A N 1
ATOM 599 C CA . ASP A 1 75 ? -6.305 -36.986 9.003 1.00 95.81 75 ASP A CA 1
ATOM 600 C C . ASP A 1 75 ? -5.230 -36.045 8.433 1.00 95.81 75 ASP A C 1
ATOM 602 O O . ASP A 1 75 ? -4.031 -36.263 8.618 1.00 95.81 75 ASP A O 1
ATOM 606 N N . LEU A 1 76 ? -5.641 -34.942 7.791 1.00 95.62 76 LEU A N 1
ATOM 607 C CA . LEU A 1 76 ? -4.702 -33.934 7.289 1.00 95.62 76 LEU A CA 1
ATOM 608 C C . LEU A 1 76 ? -3.926 -33.248 8.422 1.00 95.62 76 LEU A C 1
ATOM 610 O O . LEU A 1 76 ? -2.742 -32.952 8.254 1.00 95.62 76 LEU A O 1
ATOM 614 N N . ASN A 1 77 ? -4.560 -32.989 9.568 1.00 94.50 77 ASN A N 1
ATOM 615 C CA . ASN A 1 77 ? -3.897 -32.395 10.727 1.00 94.50 77 ASN A CA 1
ATOM 616 C C . ASN A 1 77 ? -2.846 -33.351 11.321 1.00 94.50 77 ASN A C 1
ATOM 618 O O . ASN A 1 77 ? -1.734 -32.922 11.635 1.00 94.50 77 ASN A O 1
ATOM 622 N N . ASP A 1 78 ? -3.147 -34.649 11.395 1.00 94.62 78 ASP A N 1
ATOM 623 C CA . ASP A 1 78 ? -2.191 -35.686 11.801 1.00 94.62 78 ASP A CA 1
ATOM 624 C C . ASP A 1 78 ? -1.011 -35.791 10.833 1.00 94.62 78 ASP A C 1
ATOM 626 O O . ASP A 1 78 ? 0.144 -35.884 11.254 1.00 94.62 78 ASP A O 1
ATOM 630 N N . GLU A 1 79 ? -1.268 -35.728 9.527 1.00 95.44 79 GLU A N 1
ATOM 631 C CA . GLU A 1 79 ? -0.213 -35.701 8.516 1.00 95.44 79 GLU A CA 1
ATOM 632 C C . GLU A 1 79 ? 0.686 -34.467 8.649 1.00 95.44 79 GLU A C 1
ATOM 634 O O . GLU A 1 79 ? 1.909 -34.590 8.546 1.00 95.44 79 GLU A O 1
ATOM 639 N N . ILE A 1 80 ? 0.121 -33.285 8.914 1.00 93.94 80 ILE A N 1
ATOM 640 C CA . ILE A 1 80 ? 0.920 -32.078 9.159 1.00 93.94 80 ILE A CA 1
ATOM 641 C C . ILE A 1 80 ? 1.747 -32.232 10.434 1.00 93.94 80 ILE A C 1
ATOM 643 O O . ILE A 1 80 ? 2.934 -31.910 10.414 1.00 93.94 80 ILE A O 1
ATOM 647 N N . ASN A 1 81 ? 1.180 -32.764 11.519 1.00 93.19 81 ASN A N 1
ATOM 648 C CA . ASN A 1 81 ? 1.933 -33.014 12.749 1.00 93.19 81 ASN A CA 1
ATOM 649 C C . ASN A 1 81 ? 3.093 -34.000 12.516 1.00 93.19 81 ASN A C 1
ATOM 651 O O . ASN A 1 81 ? 4.209 -33.745 12.976 1.00 93.19 81 ASN A O 1
ATOM 655 N N . LYS A 1 82 ? 2.891 -35.057 11.715 1.00 93.69 82 LYS A N 1
ATOM 656 C CA . LYS A 1 82 ? 3.970 -35.972 11.291 1.00 93.69 82 LYS A CA 1
ATOM 657 C C . LYS A 1 82 ? 5.075 -35.235 10.522 1.00 93.69 82 LYS A C 1
ATOM 659 O O . LYS A 1 82 ? 6.254 -35.422 10.822 1.00 93.69 82 LYS A O 1
ATOM 664 N N . LEU A 1 83 ? 4.721 -34.367 9.569 1.00 92.50 83 LEU A N 1
ATOM 665 C CA . LEU A 1 83 ? 5.697 -33.570 8.808 1.00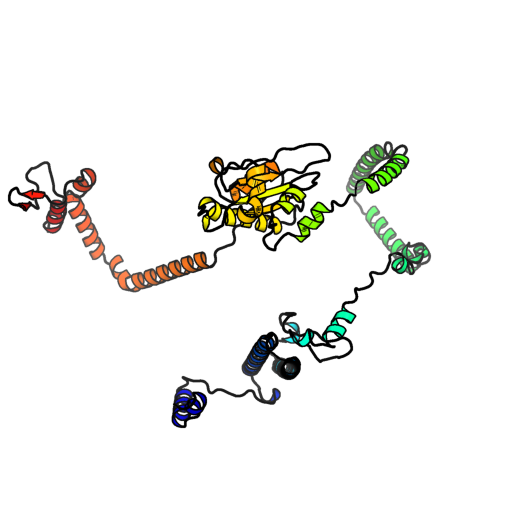 92.50 83 LEU A CA 1
ATOM 666 C C . LEU A 1 83 ? 6.427 -32.539 9.682 1.00 92.50 83 LEU A C 1
ATOM 668 O O . LEU A 1 83 ? 7.625 -32.320 9.507 1.00 92.50 83 LEU A O 1
ATOM 672 N N . MET A 1 84 ? 5.742 -31.934 10.651 1.00 90.81 84 MET A N 1
ATOM 673 C CA . MET A 1 84 ? 6.341 -31.003 11.611 1.00 90.81 84 MET A CA 1
ATOM 674 C C . MET A 1 84 ? 7.303 -31.713 12.573 1.00 90.81 84 MET A C 1
ATOM 676 O O . MET A 1 84 ? 8.359 -31.164 12.892 1.00 90.81 84 MET A O 1
ATOM 680 N N . GLY A 1 85 ? 7.002 -32.957 12.956 1.00 90.19 85 GLY A N 1
ATOM 681 C CA . GLY A 1 85 ? 7.940 -33.834 13.659 1.00 90.19 85 GLY A CA 1
ATOM 682 C C . GLY A 1 85 ? 9.185 -34.141 12.818 1.00 90.19 85 GLY A C 1
ATOM 683 O O . GLY A 1 85 ? 10.308 -33.974 13.287 1.00 90.19 85 GLY A O 1
ATOM 684 N N . GLN A 1 86 ? 9.020 -34.489 11.536 1.00 92.12 86 GLN A N 1
ATOM 685 C CA . GLN A 1 86 ? 10.159 -34.686 10.625 1.00 92.12 86 GLN A CA 1
ATOM 686 C C . GLN A 1 86 ? 10.999 -33.412 10.471 1.00 92.12 86 GLN A C 1
ATOM 688 O O . GLN A 1 86 ? 12.226 -33.472 10.540 1.00 92.12 86 GLN A O 1
ATOM 693 N N . LYS A 1 87 ? 10.354 -32.249 10.322 1.00 91.38 87 LYS A N 1
ATOM 694 C CA . LYS A 1 87 ? 11.021 -30.941 10.248 1.00 91.38 87 LYS A CA 1
ATOM 695 C C . LYS A 1 87 ? 11.941 -30.712 11.447 1.00 91.38 87 LYS A C 1
ATOM 697 O O . LYS A 1 87 ? 13.054 -30.237 11.243 1.00 91.38 87 LYS A O 1
ATOM 702 N N . TYR A 1 88 ? 11.517 -31.070 12.660 1.00 91.12 88 TYR A N 1
ATOM 703 C CA . TYR A 1 88 ? 12.357 -30.959 13.855 1.00 91.12 88 TYR A CA 1
ATOM 704 C C . TYR A 1 88 ? 13.659 -31.764 13.721 1.00 91.12 88 TYR A C 1
ATOM 706 O O . TYR A 1 88 ? 14.730 -31.247 14.035 1.00 91.12 88 TYR A O 1
ATOM 714 N N . HIS A 1 89 ? 13.596 -32.997 13.208 1.00 92.81 89 HIS A N 1
ATOM 715 C CA . HIS A 1 89 ? 14.790 -33.823 13.000 1.00 92.81 89 HIS A CA 1
ATOM 716 C C . HIS A 1 89 ? 15.736 -33.233 11.948 1.00 92.81 89 HIS A C 1
ATOM 718 O O . HIS A 1 89 ? 16.950 -33.265 12.137 1.00 92.81 89 HIS A O 1
ATOM 724 N N . TRP A 1 90 ? 15.195 -32.651 10.874 1.00 93.00 90 TRP A N 1
ATOM 725 C CA . TRP A 1 90 ? 16.000 -31.973 9.854 1.00 93.00 90 TRP A CA 1
ATOM 726 C C . TRP A 1 90 ? 16.614 -30.665 10.355 1.00 93.00 90 TRP A C 1
ATOM 728 O O . TRP A 1 90 ? 17.781 -30.408 10.088 1.00 93.00 90 TRP A O 1
ATOM 738 N N . GLU A 1 91 ? 15.877 -29.857 11.122 1.00 92.75 91 GLU A N 1
ATOM 739 C CA . GLU A 1 91 ? 16.435 -28.672 11.786 1.00 92.75 91 GLU A CA 1
ATOM 740 C C . GLU A 1 91 ? 17.550 -29.061 12.755 1.00 92.75 91 GLU A C 1
ATOM 742 O O . GLU A 1 91 ? 18.619 -28.468 12.698 1.00 92.75 91 GLU A O 1
ATOM 747 N N . LYS A 1 92 ? 17.341 -30.089 13.588 1.00 93.69 92 LYS A N 1
ATOM 748 C CA . LYS A 1 92 ? 18.377 -30.596 14.496 1.00 93.69 92 LYS A CA 1
ATOM 749 C C . LYS A 1 92 ? 19.622 -31.038 13.726 1.00 93.69 92 LYS A C 1
ATOM 751 O O . LYS A 1 92 ? 20.720 -30.646 14.092 1.00 93.69 92 LYS A O 1
ATOM 756 N N . ARG A 1 93 ? 19.451 -31.769 12.618 1.00 94.12 93 ARG A N 1
ATOM 757 C CA . ARG A 1 93 ? 20.579 -32.194 11.781 1.00 94.12 93 ARG A CA 1
ATOM 758 C C . ARG A 1 93 ? 21.344 -31.013 11.184 1.00 94.12 93 ARG A C 1
ATOM 760 O O . ARG A 1 93 ? 22.563 -31.071 11.123 1.00 94.12 93 ARG A O 1
ATOM 767 N N . ILE A 1 94 ? 20.656 -29.954 10.754 1.00 94.06 94 ILE A N 1
ATOM 768 C CA . ILE A 1 94 ? 21.312 -28.739 10.247 1.00 94.06 94 ILE A CA 1
ATOM 769 C C . ILE A 1 94 ? 22.196 -28.120 11.332 1.00 94.06 94 ILE A C 1
ATOM 771 O O . ILE A 1 94 ? 23.328 -27.747 11.043 1.00 94.06 94 ILE A O 1
ATOM 775 N N . VAL A 1 95 ? 21.708 -28.069 12.571 1.00 93.88 95 VAL A N 1
ATOM 776 C CA . VAL A 1 95 ? 22.472 -27.562 13.719 1.00 93.88 95 VAL A CA 1
ATOM 777 C C . VAL A 1 95 ? 23.666 -28.464 14.033 1.00 93.88 95 VAL A C 1
ATOM 779 O O . VAL A 1 95 ? 24.775 -27.962 14.180 1.00 93.88 95 VAL A O 1
ATOM 782 N N . ASP A 1 96 ? 23.475 -29.788 14.043 1.00 94.06 96 ASP A N 1
ATOM 783 C CA . ASP A 1 96 ? 24.555 -30.764 14.262 1.00 94.06 96 ASP A CA 1
ATOM 784 C C . ASP A 1 96 ? 25.663 -30.659 13.190 1.00 94.06 96 ASP A C 1
ATOM 786 O O . ASP A 1 96 ? 26.825 -30.946 13.463 1.00 94.06 96 ASP A O 1
ATOM 790 N N . LEU A 1 97 ? 25.313 -30.238 11.967 1.00 93.56 97 LEU A N 1
ATOM 791 C CA . LEU A 1 97 ? 26.246 -29.990 10.860 1.00 93.56 97 LEU A CA 1
ATOM 792 C C . LEU A 1 97 ? 26.865 -28.574 10.874 1.00 93.56 97 LEU A C 1
ATOM 794 O O . LEU A 1 97 ? 27.621 -28.238 9.964 1.00 93.56 97 LEU A O 1
ATOM 798 N N . GLY A 1 98 ? 26.557 -27.740 11.874 1.00 91.56 98 GLY A N 1
ATOM 799 C CA . GLY A 1 98 ? 27.085 -26.375 12.013 1.00 91.56 98 GLY A CA 1
ATOM 800 C C . GLY A 1 98 ? 26.335 -25.301 11.212 1.00 91.56 98 GLY A C 1
ATOM 801 O O . GLY A 1 98 ? 26.883 -24.229 10.958 1.00 91.56 98 GLY A O 1
ATOM 802 N N . GLY A 1 99 ? 25.102 -25.577 10.779 1.00 90.88 99 GLY A N 1
ATOM 803 C CA . GLY A 1 99 ? 24.231 -24.626 10.086 1.00 90.88 99 GLY A CA 1
ATOM 804 C C . GLY A 1 99 ? 23.374 -23.750 11.021 1.00 90.88 99 GLY A C 1
ATOM 805 O O . GLY A 1 99 ? 23.442 -23.874 12.243 1.00 90.88 99 GLY A O 1
ATOM 806 N N . PRO A 1 100 ? 22.538 -22.849 10.466 1.00 89.75 100 PRO A N 1
ATOM 807 C CA . PRO A 1 100 ? 21.750 -21.897 11.254 1.00 89.75 100 PRO A CA 1
ATOM 808 C C . PRO A 1 100 ? 20.651 -22.527 12.133 1.00 89.75 100 PRO A C 1
ATOM 810 O O . PRO A 1 100 ? 19.867 -23.367 11.683 1.00 89.75 100 PRO A O 1
ATOM 813 N N . ASP A 1 101 ? 20.500 -22.010 13.358 1.00 88.00 101 ASP A N 1
ATOM 814 C CA . ASP A 1 101 ? 19.428 -22.363 14.302 1.00 88.00 101 ASP A CA 1
ATOM 815 C C . ASP A 1 101 ? 18.061 -21.789 13.874 1.00 88.00 101 ASP A C 1
ATOM 817 O O . ASP A 1 101 ? 17.583 -20.760 14.371 1.00 88.00 101 ASP A O 1
ATOM 821 N N . TYR A 1 102 ? 17.353 -22.486 12.984 1.00 83.38 102 TYR A N 1
ATOM 822 C CA . TYR A 1 102 ? 16.033 -22.043 12.510 1.00 83.38 102 TYR A CA 1
ATOM 823 C C . TYR A 1 102 ? 14.947 -21.974 13.594 1.00 83.38 102 TYR A C 1
ATOM 825 O O . TYR A 1 102 ? 13.960 -21.261 13.418 1.00 83.38 102 TYR A O 1
ATOM 833 N N . ARG A 1 103 ? 15.134 -22.657 14.730 1.00 77.88 103 ARG A N 1
ATOM 834 C CA . ARG A 1 103 ? 14.213 -22.613 15.881 1.00 77.88 103 ARG A CA 1
ATOM 835 C C . ARG A 1 103 ? 14.234 -21.264 16.606 1.00 77.88 103 ARG A C 1
ATOM 837 O O . ARG A 1 103 ? 13.242 -20.890 17.223 1.00 77.88 103 ARG A O 1
ATOM 844 N N . ARG A 1 104 ? 15.362 -20.548 16.542 1.00 77.69 104 ARG A N 1
ATOM 845 C CA . ARG A 1 104 ? 15.542 -19.208 17.127 1.00 77.69 104 ARG A CA 1
ATOM 846 C C . ARG A 1 104 ? 15.417 -18.107 16.079 1.00 77.69 104 ARG A C 1
ATOM 848 O O . ARG A 1 104 ? 14.861 -17.056 16.369 1.00 77.69 104 ARG A O 1
ATOM 855 N N . SER A 1 105 ? 15.931 -18.363 14.877 1.00 65.88 105 SER A N 1
ATOM 856 C CA . SER A 1 105 ? 16.082 -17.367 13.813 1.00 65.88 105 SER A CA 1
ATOM 857 C C . SER A 1 105 ? 14.865 -17.254 12.877 1.00 65.88 105 SER A C 1
ATOM 859 O O . SER A 1 105 ? 14.723 -16.257 12.174 1.00 65.88 105 SER A O 1
ATOM 861 N N . GLY A 1 106 ? 13.967 -18.247 12.850 1.00 62.22 106 GLY A N 1
ATOM 862 C CA . GLY A 1 106 ? 12.829 -18.257 11.928 1.00 62.22 106 GLY A CA 1
ATOM 863 C C . GLY A 1 106 ? 11.734 -17.226 12.264 1.00 62.22 106 GLY A C 1
ATOM 864 O O . GLY A 1 106 ? 11.429 -17.020 13.441 1.00 62.22 106 GLY A O 1
ATOM 865 N N . PRO A 1 107 ? 11.082 -16.608 11.257 1.00 58.38 107 PRO A N 1
ATOM 866 C CA . PRO A 1 107 ? 9.930 -15.742 11.488 1.00 58.38 107 PRO A CA 1
ATOM 867 C C . PRO A 1 107 ? 8.779 -16.550 12.103 1.00 58.38 107 PRO A C 1
ATOM 869 O O . PRO A 1 107 ? 8.255 -17.473 11.475 1.00 58.38 107 PRO A O 1
ATOM 872 N N . ARG A 1 108 ? 8.365 -16.183 13.324 1.00 58.16 108 ARG A N 1
ATOM 873 C CA . ARG A 1 108 ? 7.187 -16.744 14.005 1.00 58.16 108 ARG A CA 1
ATOM 874 C C . ARG A 1 108 ? 5.910 -16.251 13.327 1.00 58.16 108 ARG A C 1
ATOM 876 O O . ARG A 1 108 ? 5.239 -15.339 13.803 1.00 58.16 108 ARG A O 1
ATOM 883 N N . MET A 1 109 ? 5.582 -16.816 12.171 1.00 51.22 109 MET A N 1
ATOM 884 C CA . MET A 1 109 ? 4.285 -16.579 11.548 1.00 51.22 109 MET A CA 1
ATOM 885 C C . MET A 1 109 ? 3.237 -17.440 12.258 1.00 51.22 109 MET A C 1
ATOM 887 O O . MET A 1 109 ? 3.186 -18.654 12.062 1.00 51.22 109 MET A O 1
ATOM 891 N N . ILE A 1 110 ? 2.385 -16.788 13.057 1.00 49.94 110 ILE A N 1
ATOM 892 C CA . ILE A 1 110 ? 1.303 -17.382 13.873 1.00 49.94 110 ILE A CA 1
ATOM 893 C C . ILE A 1 110 ? 0.427 -18.363 13.067 1.00 49.94 110 ILE A C 1
ATOM 895 O O . ILE A 1 110 ? -0.079 -19.352 13.598 1.00 49.94 110 ILE A O 1
ATOM 899 N N . SER A 1 111 ? 0.267 -18.119 11.766 1.00 51.94 111 SER A N 1
ATOM 900 C CA . SER A 1 111 ? -0.563 -18.936 10.878 1.00 51.94 111 SER A CA 1
ATOM 901 C C . SER A 1 111 ? 0.037 -20.310 10.546 1.00 51.94 111 SER A C 1
ATOM 903 O O . SER A 1 111 ? -0.719 -21.234 10.258 1.00 51.94 111 SER A O 1
ATOM 905 N N . TYR A 1 112 ? 1.365 -20.471 10.605 1.00 62.06 112 TYR A N 1
ATOM 906 C CA . TYR A 1 112 ? 2.058 -21.707 10.204 1.00 62.06 112 TYR A CA 1
ATOM 907 C C . TYR A 1 112 ? 2.392 -22.643 11.366 1.00 62.06 112 TYR A C 1
ATOM 909 O O . TYR A 1 112 ? 2.546 -23.841 11.146 1.00 62.06 112 TYR A O 1
ATOM 917 N N . GLU A 1 113 ? 2.524 -22.134 12.591 1.00 63.53 113 GLU A N 1
ATOM 918 C CA . GLU A 1 113 ? 3.009 -22.950 13.714 1.00 63.53 113 GLU A CA 1
ATOM 919 C C . GLU A 1 113 ? 1.920 -23.777 14.400 1.00 63.53 113 GLU A C 1
ATOM 921 O O . GLU A 1 113 ? 2.261 -24.652 15.194 1.00 63.53 113 GLU A O 1
ATOM 926 N N . GLY A 1 114 ? 0.648 -23.578 14.032 1.00 71.88 114 GLY A N 1
ATOM 927 C CA . GLY A 1 114 ? -0.484 -24.234 14.688 1.00 71.88 114 GLY A CA 1
ATOM 928 C C . GLY A 1 114 ? -0.694 -23.699 16.108 1.00 71.88 114 GLY A C 1
ATOM 929 O O . GLY A 1 114 ? 0.123 -22.939 16.624 1.00 71.88 114 GLY A O 1
ATOM 930 N N . ARG A 1 115 ? -1.818 -24.045 16.739 1.00 82.56 115 ARG A N 1
ATOM 931 C CA . ARG A 1 115 ? -2.062 -23.720 18.155 1.00 82.56 115 ARG A CA 1
ATOM 932 C C . ARG A 1 115 ? -2.152 -25.019 18.948 1.00 82.56 115 ARG A C 1
ATOM 934 O O . ARG A 1 115 ? -2.781 -25.970 18.486 1.00 82.56 115 ARG A O 1
ATOM 941 N N . GLU A 1 116 ? -1.490 -25.064 20.096 1.00 82.81 116 GLU A N 1
ATOM 942 C CA . GLU A 1 116 ? -1.560 -26.190 21.034 1.00 82.81 116 GLU A CA 1
ATOM 943 C C . GLU A 1 116 ? -2.795 -26.015 21.921 1.00 82.81 116 GLU A C 1
ATOM 945 O O . GLU A 1 116 ? -3.057 -24.908 22.399 1.00 82.81 116 GLU A O 1
ATOM 950 N N . ALA A 1 117 ? -3.577 -27.083 22.092 1.00 75.69 117 ALA A N 1
ATOM 951 C CA . ALA A 1 117 ? -4.717 -27.072 23.002 1.00 75.69 117 ALA A CA 1
ATOM 952 C C . ALA A 1 117 ? -4.229 -27.140 24.465 1.00 75.69 117 ALA A C 1
ATOM 954 O O . ALA A 1 117 ? -3.205 -27.776 24.738 1.00 75.69 117 ALA A O 1
ATOM 955 N N . PRO A 1 118 ? -4.945 -26.521 25.420 1.00 69.38 118 PRO A N 1
ATOM 956 C CA . PRO A 1 118 ? -4.606 -26.613 26.837 1.00 69.38 118 PRO A CA 1
ATOM 957 C C . PRO A 1 118 ? -4.569 -28.078 27.291 1.00 69.38 118 PRO A C 1
ATOM 959 O O . PRO A 1 118 ? -5.460 -28.856 26.969 1.00 69.38 118 PRO A O 1
ATOM 962 N N . GLY A 1 119 ? -3.526 -28.466 28.026 1.00 70.62 119 GLY A N 1
ATOM 963 C CA . GLY A 1 119 ? -3.386 -29.818 28.581 1.00 70.62 119 GLY A CA 1
ATOM 964 C C . GLY A 1 119 ? -2.718 -30.855 27.668 1.00 70.62 119 GLY A C 1
ATOM 965 O O . GLY A 1 119 ? -2.206 -31.846 28.183 1.00 70.62 119 GLY A O 1
ATOM 966 N N . ILE A 1 120 ? -2.614 -30.620 26.353 1.00 73.19 120 ILE A N 1
ATOM 967 C CA . ILE A 1 120 ? -1.953 -31.546 25.414 1.00 73.19 120 ILE A CA 1
ATOM 968 C C . ILE A 1 120 ? -0.664 -30.908 24.893 1.00 73.19 120 ILE A C 1
ATOM 970 O O . ILE A 1 120 ? -0.688 -29.992 24.075 1.00 73.19 120 ILE A O 1
ATOM 974 N N . ARG A 1 121 ? 0.489 -31.402 25.358 1.00 74.38 121 ARG A N 1
ATOM 975 C CA . ARG A 1 121 ? 1.802 -30.902 24.923 1.00 74.38 121 ARG A CA 1
ATOM 976 C C . ARG A 1 121 ? 2.248 -31.605 23.640 1.00 74.38 121 ARG A C 1
ATOM 978 O O . ARG A 1 121 ? 2.312 -32.828 23.596 1.00 74.38 121 ARG A O 1
ATOM 985 N N . GLY A 1 122 ? 2.607 -30.827 22.618 1.00 77.38 122 GLY A N 1
ATOM 986 C CA . GLY A 1 122 ? 3.262 -31.324 21.399 1.00 77.38 122 GLY A CA 1
ATOM 987 C C . GLY A 1 122 ? 2.348 -31.686 20.222 1.00 77.38 122 GLY A C 1
ATOM 988 O O . GLY A 1 122 ? 2.869 -31.931 19.136 1.00 77.38 122 GLY A O 1
ATOM 989 N N . TYR A 1 123 ? 1.021 -31.664 20.385 1.00 88.00 123 TYR A N 1
ATOM 990 C CA . TYR A 1 123 ? 0.068 -31.816 19.279 1.00 88.00 123 TYR A CA 1
ATOM 991 C C . TYR A 1 123 ? -0.536 -30.462 18.903 1.00 88.00 123 TYR A C 1
ATOM 993 O O . TYR A 1 123 ? -0.994 -29.715 19.771 1.00 88.00 123 TYR A O 1
ATOM 1001 N N . ARG A 1 124 ? -0.537 -30.130 17.608 1.00 89.94 124 ARG A N 1
ATOM 1002 C CA . ARG A 1 124 ? -0.930 -28.800 17.126 1.00 89.94 124 ARG A CA 1
ATOM 1003 C C . ARG A 1 124 ? -2.111 -28.873 16.174 1.00 89.94 124 ARG A C 1
ATOM 1005 O O . ARG A 1 124 ? -2.204 -29.782 15.352 1.00 89.94 124 ARG A O 1
ATOM 1012 N N . TYR A 1 125 ? -2.987 -27.876 16.268 1.00 91.12 125 TYR A N 1
ATOM 1013 C CA . TYR A 1 125 ? -4.131 -27.710 15.376 1.00 91.12 125 TYR A CA 1
ATOM 1014 C C . TYR A 1 125 ? -3.880 -26.565 14.382 1.00 91.12 125 TYR A C 1
ATOM 1016 O O . TYR A 1 125 ? -3.641 -25.407 14.769 1.00 91.12 125 TYR A O 1
ATOM 1024 N N . PHE A 1 126 ? -3.923 -26.889 13.087 1.00 90.62 126 PHE A N 1
ATOM 1025 C CA . PHE A 1 126 ? -3.643 -25.967 11.981 1.00 90.62 126 PHE A CA 1
ATOM 1026 C C . PHE A 1 126 ? -4.929 -25.561 11.249 1.00 90.62 126 PHE A C 1
ATOM 1028 O O . PHE A 1 126 ? -5.749 -26.406 10.906 1.00 90.62 126 PHE A O 1
ATOM 1035 N N . GLY A 1 127 ? -5.095 -24.264 10.966 1.00 89.38 127 GLY A N 1
ATOM 1036 C CA . GLY A 1 127 ? -6.215 -23.766 10.158 1.00 89.38 127 GLY A CA 1
ATOM 1037 C C . GLY A 1 127 ? -7.597 -24.198 10.665 1.00 89.38 127 GLY A C 1
ATOM 1038 O O . GLY A 1 127 ? -7.842 -24.149 11.871 1.00 89.38 127 GLY A O 1
ATOM 1039 N N . ARG A 1 128 ? -8.452 -24.668 9.744 1.00 91.50 128 ARG A N 1
ATOM 1040 C CA . ARG A 1 128 ? -9.803 -25.205 10.004 1.00 91.50 128 ARG A CA 1
ATOM 1041 C C . ARG A 1 128 ? -9.838 -26.360 11.012 1.00 91.50 128 ARG A C 1
ATOM 1043 O O . ARG A 1 128 ? -10.870 -26.596 11.627 1.00 91.50 128 ARG A O 1
ATOM 1050 N N . ALA A 1 129 ? -8.721 -27.053 11.263 1.00 91.75 129 ALA A N 1
ATOM 1051 C CA . ALA A 1 129 ? -8.671 -28.090 12.299 1.00 91.75 129 ALA A CA 1
ATOM 1052 C C . ALA A 1 129 ? -8.946 -27.544 13.715 1.00 91.75 129 ALA A C 1
ATOM 1054 O O . ALA A 1 129 ? -9.248 -28.313 14.622 1.00 91.75 129 ALA A O 1
ATOM 1055 N N . ARG A 1 130 ? -8.860 -26.222 13.914 1.00 89.44 130 ARG A N 1
ATOM 1056 C CA . ARG A 1 130 ? -9.238 -25.547 15.165 1.00 89.44 130 ARG A CA 1
ATOM 1057 C C . ARG A 1 130 ? -10.751 -25.440 15.353 1.00 89.44 130 ARG A C 1
ATOM 1059 O O . ARG A 1 130 ? -11.202 -25.375 16.489 1.00 89.44 130 ARG A O 1
ATOM 1066 N N . ASP A 1 131 ? -11.503 -25.447 14.257 1.00 89.75 131 ASP A N 1
ATOM 1067 C CA . ASP A 1 131 ? -12.957 -25.272 14.251 1.00 89.75 131 ASP A CA 1
ATOM 1068 C C . ASP A 1 131 ? -13.702 -26.605 14.406 1.00 89.75 131 ASP A C 1
ATOM 1070 O O . ASP A 1 131 ? -14.931 -26.628 14.441 1.00 89.75 131 ASP A O 1
ATOM 1074 N N . LEU A 1 132 ? -12.964 -27.719 14.506 1.00 90.50 132 LEU A N 1
ATOM 1075 C CA . LEU A 1 132 ? -13.540 -29.039 14.729 1.00 90.50 132 LEU A CA 1
ATOM 1076 C C . LEU A 1 132 ? -14.351 -29.062 16.039 1.00 90.50 132 LEU A C 1
ATOM 1078 O O . LEU A 1 132 ? -13.889 -28.526 17.057 1.00 90.50 132 LEU A O 1
ATOM 1082 N N . PRO A 1 133 ? -15.520 -29.731 16.048 1.00 88.56 133 PRO A N 1
ATOM 1083 C CA . PRO A 1 133 ? -16.329 -29.874 17.255 1.00 88.56 133 PRO A CA 1
ATOM 1084 C C . PRO A 1 133 ? -15.510 -30.566 18.360 1.00 88.56 133 PRO A C 1
ATOM 1086 O O . PRO A 1 133 ? -14.787 -31.531 18.093 1.00 88.56 133 PRO A O 1
ATOM 1089 N N . GLY A 1 134 ? -15.560 -30.027 19.582 1.00 86.00 134 GLY A N 1
ATOM 1090 C CA . GLY A 1 134 ? -14.728 -30.418 20.730 1.00 86.00 134 GLY A CA 1
ATOM 1091 C C . GLY A 1 134 ? -13.368 -29.706 20.815 1.00 86.00 134 GLY A C 1
ATOM 1092 O O . GLY A 1 134 ? -12.998 -29.215 21.876 1.00 86.00 134 GLY A O 1
ATOM 1093 N N . VAL A 1 135 ? -12.630 -29.562 19.707 1.00 87.62 135 VAL A N 1
ATOM 1094 C CA . VAL A 1 135 ? -11.346 -28.821 19.698 1.00 87.62 135 VAL A CA 1
ATOM 1095 C C . VAL A 1 135 ? -11.585 -27.324 19.882 1.00 87.62 135 VAL A C 1
ATOM 1097 O O . VAL A 1 135 ? -10.866 -26.655 20.626 1.00 87.62 135 VAL A O 1
ATOM 1100 N N . ARG A 1 136 ? -12.625 -26.809 19.227 1.00 88.56 136 ARG A N 1
ATOM 1101 C CA . ARG A 1 136 ? -13.043 -25.413 19.331 1.00 88.56 136 ARG A CA 1
ATOM 1102 C C . ARG A 1 136 ? -13.387 -25.020 20.771 1.00 88.56 136 ARG A C 1
ATOM 1104 O O . ARG A 1 136 ? -12.939 -23.976 21.236 1.00 88.56 136 ARG A O 1
ATOM 1111 N N . GLU A 1 137 ? -14.093 -25.886 21.493 1.00 87.38 137 GLU A N 1
ATOM 1112 C CA . GLU A 1 137 ? -14.478 -25.663 22.892 1.00 87.38 137 GLU A CA 1
ATOM 1113 C C . GLU A 1 137 ? -13.252 -25.544 23.805 1.00 87.38 137 GLU A C 1
ATOM 1115 O O . GLU A 1 137 ? -13.201 -24.653 24.647 1.00 87.38 137 GLU A O 1
ATOM 1120 N N . LEU A 1 138 ? -12.215 -26.362 23.585 1.00 85.44 138 LEU A N 1
ATOM 1121 C CA . LEU A 1 138 ? -10.957 -26.276 24.340 1.00 85.44 138 LEU A CA 1
ATOM 1122 C C . LEU A 1 138 ? -10.236 -24.936 24.127 1.00 85.44 138 LEU A C 1
ATOM 1124 O O . LEU A 1 138 ? -9.579 -24.428 25.036 1.00 85.44 138 LEU A O 1
ATOM 1128 N N . PHE A 1 139 ? -10.343 -24.352 22.930 1.00 82.31 139 PHE A N 1
ATOM 1129 C CA . PHE A 1 139 ? -9.758 -23.043 22.640 1.00 82.31 139 PHE A CA 1
ATOM 1130 C C . PHE A 1 139 ? -10.597 -21.875 23.160 1.00 82.31 139 PHE A C 1
ATOM 1132 O O . PHE A 1 139 ? -10.017 -20.874 23.578 1.00 82.31 139 PHE A O 1
ATOM 1139 N N . GLU A 1 140 ? -11.924 -21.992 23.141 1.00 80.62 140 GLU A N 1
ATOM 1140 C CA . GLU A 1 140 ? -12.845 -20.989 23.688 1.00 80.62 140 GLU A CA 1
ATOM 1141 C C . GLU A 1 140 ? -12.795 -20.959 25.223 1.00 80.62 140 GLU A C 1
ATOM 1143 O O . GLU A 1 140 ? -12.703 -19.880 25.801 1.00 80.62 140 GLU A O 1
ATOM 1148 N N . GLN A 1 141 ? -12.731 -22.121 25.887 1.00 74.12 141 GLN A N 1
ATOM 1149 C CA . GLN A 1 141 ? -12.543 -22.218 27.342 1.00 74.12 141 GLN A CA 1
ATOM 1150 C C . GLN A 1 141 ? -11.233 -21.564 27.796 1.00 74.12 141 GLN A C 1
ATOM 1152 O O . GLN A 1 141 ? -11.194 -20.906 28.828 1.00 74.12 141 GLN A O 1
ATOM 1157 N N . ALA A 1 142 ? -10.164 -21.687 27.006 1.00 64.38 142 ALA A N 1
ATOM 1158 C CA . ALA A 1 142 ? -8.896 -21.014 27.283 1.00 64.38 142 ALA A CA 1
ATOM 1159 C C . ALA A 1 142 ? -8.921 -19.503 27.006 1.00 64.38 142 ALA A C 1
ATOM 1161 O O . ALA A 1 142 ? -8.026 -18.788 27.453 1.00 64.38 142 ALA A O 1
ATOM 1162 N N . ALA A 1 143 ? -9.888 -19.024 26.219 1.00 60.88 143 ALA A N 1
ATOM 1163 C CA . ALA A 1 143 ? -10.048 -17.613 25.893 1.00 60.88 143 ALA A CA 1
ATOM 1164 C C . ALA A 1 143 ? -10.880 -16.852 26.935 1.00 60.88 143 ALA A C 1
ATOM 1166 O O . ALA A 1 143 ? -11.067 -15.648 26.762 1.00 60.88 143 ALA A O 1
ATOM 1167 N N . SER A 1 144 ? -11.350 -17.512 28.006 1.00 58.56 144 SER A N 1
ATOM 1168 C CA . SER A 1 144 ? -11.910 -16.806 29.158 1.00 58.56 144 SER A CA 1
ATOM 1169 C C . SER A 1 144 ? -10.892 -15.774 29.637 1.00 58.56 144 SER A C 1
ATOM 1171 O O . SER A 1 144 ? -9.732 -16.112 29.889 1.00 58.56 144 SER A O 1
ATOM 1173 N N . GLU A 1 145 ? -11.322 -14.518 29.669 1.00 57.03 145 GLU A N 1
ATOM 1174 C CA . GLU A 1 145 ? -10.463 -13.349 29.820 1.00 57.03 145 GLU A CA 1
ATOM 1175 C C . GLU A 1 145 ? -9.555 -13.468 31.053 1.00 57.03 145 GLU A C 1
ATOM 1177 O O . GLU A 1 145 ? -9.988 -14.006 32.079 1.00 57.03 145 GLU A O 1
ATOM 1182 N N . PRO A 1 146 ? -8.302 -12.968 31.000 1.00 58.12 146 PRO A N 1
ATOM 1183 C CA . PRO A 1 146 ? -7.542 -12.784 32.223 1.00 58.12 146 PRO A CA 1
ATOM 1184 C C . PRO A 1 146 ? -8.386 -11.889 33.125 1.00 58.12 146 PRO A C 1
ATOM 1186 O O . PRO A 1 146 ? -8.654 -10.738 32.781 1.00 58.12 146 PRO A O 1
ATOM 1189 N N . VAL A 1 147 ? -8.846 -12.429 34.253 1.00 63.06 147 VAL A N 1
ATOM 1190 C CA . VAL A 1 147 ? -9.524 -11.630 35.268 1.00 63.06 147 VAL A CA 1
ATOM 1191 C C . VAL A 1 147 ? -8.519 -10.563 35.679 1.00 63.06 147 VAL A C 1
ATOM 1193 O O . VAL A 1 147 ? -7.505 -10.861 36.315 1.00 63.06 147 VAL A O 1
ATOM 1196 N N . ASN A 1 148 ? -8.741 -9.328 35.230 1.00 69.19 148 ASN A N 1
ATOM 1197 C CA . ASN A 1 148 ? -7.969 -8.197 35.708 1.00 69.19 148 ASN A CA 1
ATOM 1198 C C . ASN A 1 148 ? -8.185 -8.164 37.215 1.00 69.19 148 ASN A C 1
ATOM 1200 O O . ASN A 1 148 ? -9.324 -8.017 37.662 1.00 69.19 148 ASN A O 1
ATOM 1204 N N . ARG A 1 149 ? -7.102 -8.354 37.977 1.00 73.38 149 ARG A N 1
ATOM 1205 C CA . ARG A 1 149 ? -7.174 -8.311 39.436 1.00 73.38 149 ARG A CA 1
ATOM 1206 C C . ARG A 1 149 ? -7.830 -6.999 39.828 1.00 73.38 149 ARG A C 1
ATOM 1208 O O . ARG A 1 149 ? -7.421 -5.932 39.362 1.00 73.38 149 ARG A O 1
ATOM 1215 N N . SER A 1 150 ? -8.881 -7.090 40.631 1.00 76.62 150 SER A N 1
ATOM 1216 C CA . SER A 1 150 ? -9.554 -5.901 41.138 1.00 76.62 150 SER A CA 1
ATOM 1217 C C . SER A 1 150 ? -8.553 -5.060 41.938 1.00 76.62 150 SER A C 1
ATOM 1219 O O . SER A 1 150 ? -7.624 -5.596 42.541 1.00 76.62 150 SER A O 1
ATOM 1221 N N . ILE A 1 151 ? -8.724 -3.736 41.978 1.00 77.00 151 ILE A N 1
ATOM 1222 C CA . ILE A 1 151 ? -7.861 -2.854 42.791 1.00 77.00 151 ILE A CA 1
ATOM 1223 C C . ILE A 1 151 ? -7.807 -3.344 44.250 1.00 77.00 151 ILE A C 1
ATOM 1225 O O . ILE A 1 151 ? -6.764 -3.296 44.888 1.00 77.00 151 ILE A O 1
ATOM 1229 N N . THR A 1 152 ? -8.908 -3.899 44.754 1.00 81.69 152 THR A N 1
ATOM 1230 C CA . THR A 1 152 ? -8.999 -4.535 46.074 1.00 81.69 152 THR A CA 1
ATOM 1231 C C . THR A 1 152 ? -8.141 -5.790 46.228 1.00 81.69 152 THR A C 1
ATOM 1233 O O . THR A 1 152 ? -7.591 -6.005 47.301 1.00 81.69 152 THR A O 1
ATOM 1236 N N . GLU A 1 153 ? -7.994 -6.611 45.185 1.00 82.38 153 GLU A N 1
ATOM 1237 C CA . GLU A 1 153 ? -7.080 -7.763 45.196 1.00 82.38 153 GLU A CA 1
ATOM 1238 C C . GLU A 1 153 ? -5.619 -7.325 45.126 1.00 82.38 153 GLU A C 1
ATOM 1240 O O . GLU A 1 153 ? -4.779 -7.922 45.787 1.00 82.38 153 GLU A O 1
ATOM 1245 N N . ILE A 1 154 ? -5.319 -6.275 44.353 1.00 79.06 154 ILE A N 1
ATOM 1246 C CA . ILE A 1 154 ? -3.968 -5.702 44.258 1.00 79.06 154 ILE A CA 1
ATOM 1247 C C . ILE A 1 154 ? -3.552 -5.086 45.598 1.00 79.06 154 ILE A C 1
ATOM 1249 O O . ILE A 1 154 ? -2.416 -5.254 46.024 1.00 79.06 154 ILE A O 1
ATOM 1253 N N . ASN A 1 155 ? -4.482 -4.419 46.283 1.00 83.38 155 ASN A N 1
ATOM 1254 C CA . ASN A 1 155 ? -4.217 -3.735 47.546 1.00 83.38 155 ASN A CA 1
ATOM 1255 C C . ASN A 1 155 ? -4.223 -4.662 48.770 1.00 83.38 155 ASN A C 1
ATOM 1257 O O . ASN A 1 155 ? -3.951 -4.196 49.871 1.00 83.38 155 ASN A O 1
ATOM 1261 N N . ARG A 1 156 ? -4.551 -5.950 48.605 1.00 84.06 156 ARG A N 1
ATOM 1262 C CA . ARG A 1 156 ? -4.626 -6.906 49.718 1.00 84.06 156 ARG A CA 1
ATOM 1263 C C . ARG A 1 156 ? -3.259 -7.199 50.339 1.00 84.06 156 ARG A C 1
ATOM 1265 O O . ARG A 1 156 ? -3.200 -7.419 51.542 1.00 84.06 156 ARG A O 1
ATOM 1272 N N . ASP A 1 157 ? -2.210 -7.170 49.520 1.00 78.94 157 ASP A N 1
ATOM 1273 C CA . ASP A 1 157 ? -0.837 -7.521 49.905 1.00 78.94 157 ASP A CA 1
ATOM 1274 C C . ASP A 1 157 ? 0.060 -6.271 50.063 1.00 78.94 157 ASP A C 1
ATOM 1276 O O . ASP A 1 157 ? 1.285 -6.372 50.076 1.00 78.94 157 ASP A O 1
ATOM 1280 N N . ILE A 1 158 ? -0.532 -5.069 50.117 1.00 87.00 158 ILE A N 1
ATOM 1281 C CA . ILE A 1 158 ? 0.208 -3.815 50.314 1.00 87.00 158 ILE A CA 1
ATOM 1282 C C . ILE A 1 158 ? 0.319 -3.540 51.817 1.00 87.00 158 ILE A C 1
ATOM 1284 O O . ILE A 1 158 ? -0.592 -2.980 52.427 1.00 87.00 158 ILE A O 1
ATOM 1288 N N . ASP A 1 159 ? 1.457 -3.918 52.394 1.00 83.06 159 ASP A N 1
ATOM 1289 C CA . ASP A 1 159 ? 1.774 -3.705 53.808 1.00 83.06 159 ASP A CA 1
ATOM 1290 C C . ASP A 1 159 ? 2.429 -2.335 54.071 1.00 83.06 159 ASP A C 1
ATOM 1292 O O . ASP A 1 159 ? 2.828 -1.614 53.154 1.00 83.06 159 ASP A O 1
ATOM 1296 N N . ALA A 1 160 ? 2.586 -1.968 55.349 1.00 83.56 160 ALA A N 1
ATOM 1297 C CA . ALA A 1 160 ? 3.222 -0.713 55.779 1.00 83.56 160 ALA A CA 1
ATOM 1298 C C . ALA A 1 160 ? 4.658 -0.520 55.239 1.00 83.56 160 ALA A C 1
ATOM 1300 O O . ALA A 1 160 ? 5.117 0.615 55.111 1.00 83.56 160 ALA A O 1
ATOM 1301 N N . GLU A 1 161 ? 5.337 -1.615 54.885 1.00 81.62 161 GLU A N 1
ATOM 1302 C CA . GLU A 1 161 ? 6.649 -1.624 54.225 1.00 81.62 161 GLU A CA 1
ATOM 1303 C C . GLU A 1 161 ? 6.611 -0.950 52.845 1.00 81.62 161 GLU A C 1
ATOM 1305 O O . GLU A 1 161 ? 7.515 -0.195 52.508 1.00 81.62 161 GLU A O 1
ATOM 1310 N N . TYR A 1 162 ? 5.526 -1.111 52.078 1.00 83.75 162 TYR A N 1
ATOM 1311 C CA . TYR A 1 162 ? 5.371 -0.462 50.768 1.00 83.75 162 TYR A CA 1
ATOM 1312 C C . TYR A 1 162 ? 5.370 1.072 50.859 1.00 83.75 162 TYR A C 1
ATOM 1314 O O . TYR A 1 162 ? 5.780 1.760 49.926 1.00 83.75 162 TYR A O 1
ATOM 1322 N N . TYR A 1 163 ? 4.909 1.609 51.990 1.00 83.88 163 TYR A N 1
ATOM 1323 C CA . TYR A 1 163 ? 4.877 3.045 52.263 1.00 83.88 163 TYR A CA 1
ATOM 1324 C C . TYR A 1 163 ? 6.137 3.554 52.985 1.00 83.88 163 TYR A C 1
ATOM 1326 O O . TYR A 1 163 ? 6.176 4.728 53.353 1.00 83.88 163 TYR A O 1
ATOM 1334 N N . GLY A 1 164 ? 7.149 2.702 53.190 1.00 79.88 164 GLY A N 1
ATOM 1335 C CA . GLY A 1 164 ? 8.434 3.081 53.787 1.00 79.88 164 GLY A CA 1
ATOM 1336 C C . GLY A 1 164 ? 8.386 3.346 55.295 1.00 79.88 164 GLY A C 1
ATOM 1337 O O . GLY A 1 164 ? 9.336 3.866 55.870 1.00 79.88 164 GLY A O 1
ATOM 1338 N N . TYR A 1 165 ? 7.299 2.979 55.986 1.00 82.00 165 TYR A N 1
ATOM 1339 C CA . TYR A 1 165 ? 7.163 3.230 57.431 1.00 82.00 165 TYR A CA 1
ATOM 1340 C C . TYR A 1 165 ? 8.147 2.432 58.302 1.00 82.00 165 TYR A C 1
ATOM 1342 O O . TYR A 1 165 ? 8.250 2.705 59.495 1.00 82.00 165 TYR A O 1
ATOM 1350 N N . ARG A 1 166 ? 8.848 1.443 57.731 1.00 78.38 166 ARG A N 1
ATOM 1351 C CA . ARG A 1 166 ? 9.838 0.597 58.422 1.00 78.38 166 ARG A CA 1
ATOM 1352 C C . ARG A 1 166 ? 11.273 0.826 57.942 1.00 78.38 166 ARG A C 1
ATOM 1354 O O . ARG A 1 166 ? 12.172 0.114 58.380 1.00 78.38 166 ARG A O 1
ATOM 1361 N N . ASP A 1 167 ? 11.498 1.811 57.076 1.00 81.25 167 ASP A N 1
ATOM 1362 C CA . ASP A 1 167 ? 12.823 2.075 56.503 1.00 81.25 167 ASP A CA 1
ATOM 1363 C C . ASP A 1 167 ? 13.832 2.526 57.580 1.00 81.25 167 ASP A C 1
ATOM 1365 O O . ASP A 1 167 ? 15.000 2.152 57.525 1.00 81.25 167 ASP A O 1
ATOM 1369 N N . GLU A 1 168 ? 13.358 3.205 58.632 1.00 79.06 168 GLU A N 1
ATOM 1370 C CA . GLU A 1 168 ? 14.131 3.609 59.824 1.00 79.06 168 GLU A CA 1
ATOM 1371 C C . GLU A 1 168 ? 14.622 2.415 60.676 1.00 79.06 168 GLU A C 1
ATOM 1373 O O . GLU A 1 168 ? 15.545 2.557 61.474 1.00 79.06 168 GLU A O 1
ATOM 1378 N N . GLU A 1 169 ? 14.017 1.229 60.536 1.00 79.44 169 GLU A N 1
ATOM 1379 C CA . GLU A 1 169 ? 14.459 -0.001 61.220 1.00 79.44 169 GLU A CA 1
ATOM 1380 C C . GLU A 1 169 ? 15.520 -0.762 60.400 1.00 79.44 169 GLU A C 1
ATOM 1382 O O . GLU A 1 169 ? 16.119 -1.724 60.884 1.00 79.44 169 GLU A O 1
ATOM 1387 N N . ASN A 1 170 ? 15.750 -0.356 59.146 1.00 83.25 170 ASN A N 1
ATOM 1388 C CA . ASN A 1 170 ? 16.576 -1.076 58.187 1.00 83.25 170 ASN A CA 1
ATOM 1389 C C . ASN A 1 170 ? 18.036 -0.597 58.278 1.00 83.25 170 ASN A C 1
ATOM 1391 O O . ASN A 1 170 ? 18.457 0.339 57.596 1.00 83.25 170 ASN A O 1
ATOM 1395 N N . GLU A 1 171 ? 18.827 -1.249 59.137 1.00 82.38 171 GLU A N 1
ATOM 1396 C CA . GLU A 1 171 ? 20.213 -0.853 59.457 1.00 82.38 171 GLU A CA 1
ATOM 1397 C C . GLU A 1 171 ? 21.096 -0.667 58.209 1.00 82.38 171 GLU A C 1
ATOM 1399 O O . GLU A 1 171 ? 21.860 0.293 58.123 1.00 82.38 171 GLU A O 1
ATOM 1404 N N . VAL A 1 172 ? 20.931 -1.527 57.197 1.00 87.12 172 VAL A N 1
ATOM 1405 C CA . VAL A 1 172 ? 21.680 -1.461 55.928 1.00 87.12 172 VAL A CA 1
ATOM 1406 C C . VAL A 1 172 ? 21.374 -0.177 55.148 1.00 87.12 172 VAL A C 1
ATOM 1408 O O . VAL A 1 172 ? 22.274 0.418 54.551 1.00 87.12 172 VAL A O 1
ATOM 1411 N N . LEU A 1 173 ? 20.112 0.261 55.148 1.00 83.19 173 LEU A N 1
ATOM 1412 C CA . LEU A 1 173 ? 19.683 1.470 54.446 1.00 83.19 173 LEU A CA 1
ATOM 1413 C C . LEU A 1 173 ? 20.235 2.716 55.152 1.00 83.19 173 LEU A C 1
ATOM 1415 O O . LEU A 1 173 ? 20.825 3.578 54.506 1.00 83.19 173 LEU A O 1
ATOM 1419 N N . LEU A 1 174 ? 20.150 2.751 56.483 1.00 86.50 174 LEU A N 1
ATOM 1420 C CA . LEU A 1 174 ? 20.696 3.827 57.314 1.00 86.50 174 LEU A CA 1
ATOM 1421 C C . LEU A 1 174 ? 22.213 3.986 57.160 1.00 86.50 174 LEU A C 1
ATOM 1423 O O . LEU A 1 174 ? 22.730 5.105 57.134 1.00 86.50 174 LEU A O 1
ATOM 1427 N N . GLU A 1 175 ? 22.955 2.880 57.085 1.00 89.88 175 GLU A N 1
ATOM 1428 C CA . GLU A 1 175 ? 24.400 2.918 56.843 1.00 89.88 175 GLU A CA 1
ATOM 1429 C C . GLU A 1 175 ? 24.730 3.492 55.464 1.00 89.88 175 GLU A C 1
ATOM 1431 O O . GLU A 1 175 ? 25.638 4.323 55.339 1.00 89.88 175 GLU A O 1
ATOM 1436 N N . TYR A 1 176 ? 23.968 3.093 54.444 1.00 91.19 176 TYR A N 1
ATOM 1437 C CA . TYR A 1 176 ? 24.100 3.611 53.088 1.00 91.19 176 TYR A CA 1
ATOM 1438 C C . TYR A 1 176 ? 23.801 5.116 53.018 1.00 91.19 176 TYR A C 1
ATOM 1440 O O . TYR A 1 176 ? 24.596 5.875 52.457 1.00 91.19 176 TYR A O 1
ATOM 1448 N N . GLU A 1 177 ? 22.714 5.571 53.642 1.00 89.88 177 GLU A N 1
ATOM 1449 C CA . GLU A 1 177 ? 22.335 6.987 53.699 1.00 89.88 177 GLU A CA 1
ATOM 1450 C C . GLU A 1 177 ? 23.390 7.828 54.419 1.00 89.88 177 GLU A C 1
ATOM 1452 O O . GLU A 1 177 ? 23.849 8.833 53.876 1.00 89.88 177 GLU A O 1
ATOM 1457 N N . LYS A 1 178 ? 23.879 7.376 55.583 1.00 92.00 178 LYS A N 1
ATOM 1458 C CA . LYS A 1 178 ? 24.962 8.056 56.319 1.00 92.00 178 LYS A CA 1
ATOM 1459 C C . LYS A 1 178 ? 26.258 8.135 55.514 1.00 92.00 178 LYS A C 1
ATOM 1461 O O . LYS A 1 178 ? 26.997 9.116 55.630 1.00 92.00 178 LYS A O 1
ATOM 1466 N N . ALA A 1 179 ? 26.587 7.103 54.735 1.00 92.56 179 ALA A N 1
ATOM 1467 C CA . ALA A 1 179 ? 27.760 7.122 53.863 1.00 92.56 179 ALA A CA 1
ATOM 1468 C C . ALA A 1 179 ? 27.599 8.159 52.741 1.00 92.56 179 ALA A C 1
ATOM 1470 O O . ALA A 1 179 ? 28.518 8.941 52.483 1.00 92.56 179 ALA A O 1
ATOM 1471 N N . LEU A 1 180 ? 26.414 8.208 52.135 1.00 93.19 180 LEU A N 1
ATOM 1472 C CA . LEU A 1 180 ? 26.084 9.145 51.068 1.00 93.19 180 LEU A CA 1
ATOM 1473 C C . LEU A 1 180 ? 26.038 10.596 51.574 1.00 93.19 180 LEU A C 1
ATOM 1475 O O . LEU A 1 180 ? 26.576 11.488 50.919 1.00 93.19 180 LEU A O 1
ATOM 1479 N N . GLU A 1 181 ? 25.487 10.840 52.766 1.00 89.19 181 GLU A N 1
ATOM 1480 C CA . GLU A 1 181 ? 25.517 12.149 53.429 1.00 89.19 181 GLU A CA 1
ATOM 1481 C C . GLU A 1 181 ? 26.949 12.638 53.651 1.00 89.19 181 GLU A C 1
ATOM 1483 O O . GLU A 1 181 ? 27.269 13.777 53.313 1.00 89.19 181 GLU A O 1
ATOM 1488 N N . LYS A 1 182 ? 27.843 11.779 54.159 1.00 93.12 182 LYS A N 1
ATOM 1489 C CA . LYS A 1 182 ? 29.262 12.128 54.340 1.00 93.12 182 LYS A CA 1
ATOM 1490 C C . LYS A 1 182 ? 29.927 12.495 53.017 1.00 93.12 182 LYS A C 1
ATOM 1492 O O . LYS A 1 182 ? 30.660 13.482 52.960 1.00 93.12 182 LYS A O 1
ATOM 1497 N N . GLU A 1 183 ? 29.654 11.737 51.956 1.00 90.75 183 GLU A N 1
ATOM 1498 C CA . GLU A 1 183 ? 30.183 12.019 50.621 1.00 90.75 183 GLU A CA 1
ATOM 1499 C C . GLU A 1 183 ? 29.665 13.362 50.083 1.00 90.75 183 GLU A C 1
ATOM 1501 O O . GLU A 1 183 ? 30.435 14.158 49.540 1.00 90.75 183 GLU A O 1
ATOM 1506 N N . LEU A 1 184 ? 28.374 13.653 50.265 1.00 86.88 184 LEU A N 1
ATOM 1507 C CA . LEU A 1 184 ? 27.766 14.924 49.869 1.00 86.88 184 LEU A CA 1
ATOM 1508 C C . LEU A 1 184 ? 28.337 16.103 50.660 1.00 86.88 184 LEU A C 1
ATOM 1510 O O . LEU A 1 184 ? 28.681 17.118 50.059 1.00 86.88 184 LEU A O 1
ATOM 1514 N N . VAL A 1 185 ? 28.507 15.965 51.977 1.00 89.06 185 VAL A N 1
ATOM 1515 C CA . VAL A 1 185 ? 29.146 16.985 52.824 1.00 89.06 185 VAL A CA 1
ATOM 1516 C C . VAL A 1 185 ? 30.582 17.234 52.368 1.00 89.06 185 VAL A C 1
ATOM 1518 O O . VAL A 1 185 ? 30.997 18.383 52.228 1.00 89.06 185 VAL A O 1
ATOM 1521 N N . GLN A 1 186 ? 31.335 16.180 52.058 1.00 86.00 186 GLN A N 1
ATOM 1522 C CA . GLN A 1 186 ? 32.700 16.311 51.558 1.00 86.00 186 GLN A CA 1
ATOM 1523 C C . GLN A 1 186 ? 32.749 17.011 50.191 1.00 86.00 186 GLN A C 1
ATOM 1525 O O . GLN A 1 186 ? 33.609 17.872 49.981 1.00 86.00 186 GLN A O 1
ATOM 1530 N N . LYS A 1 187 ? 31.810 16.692 49.289 1.00 84.81 187 LYS A N 1
ATOM 1531 C CA . LYS A 1 187 ? 31.638 17.377 47.997 1.00 84.81 187 LYS A CA 1
ATOM 1532 C C . LYS A 1 187 ? 31.274 18.849 48.172 1.00 84.81 187 LYS A C 1
ATOM 1534 O O . LYS A 1 187 ? 31.804 19.676 47.440 1.00 84.81 187 LYS A O 1
ATOM 1539 N N . LEU 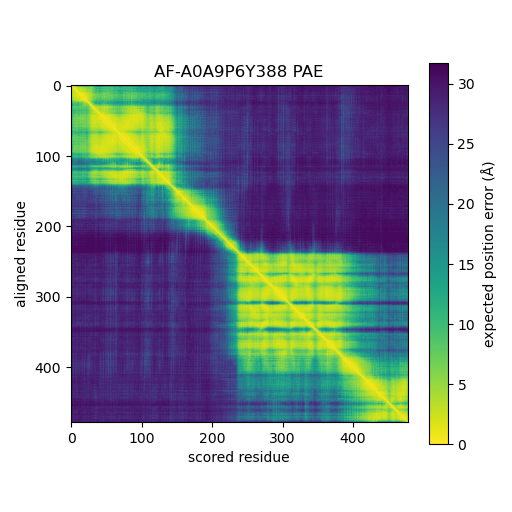A 1 188 ? 30.423 19.184 49.143 1.00 79.75 188 LEU A N 1
ATOM 1540 C CA . LEU A 1 188 ? 30.062 20.568 49.463 1.00 79.75 188 LEU A CA 1
ATOM 1541 C C . LEU A 1 188 ? 31.260 21.357 50.004 1.00 79.75 188 LEU A C 1
ATOM 1543 O O . LEU A 1 188 ? 31.471 22.488 49.582 1.00 79.75 188 LEU A O 1
ATOM 1547 N N . LEU A 1 189 ? 32.081 20.755 50.870 1.00 82.75 189 LEU A N 1
ATOM 1548 C CA . LEU A 1 189 ? 33.300 21.388 51.394 1.00 82.75 189 LEU A CA 1
ATOM 1549 C C . LEU A 1 189 ? 34.355 21.647 50.308 1.00 82.75 189 LEU A C 1
ATOM 1551 O O . LEU A 1 189 ? 35.107 22.612 50.404 1.00 82.75 189 LEU A O 1
ATOM 1555 N N . HIS A 1 190 ? 34.415 20.794 49.281 1.00 80.38 190 HIS A N 1
ATOM 1556 C CA . HIS A 1 190 ? 35.337 20.941 48.148 1.00 80.38 190 HIS A CA 1
ATOM 1557 C C . HIS A 1 190 ? 34.761 21.776 46.993 1.00 80.38 190 HIS A C 1
ATOM 1559 O O . HIS A 1 190 ? 35.459 22.012 46.004 1.00 80.38 190 HIS A O 1
ATOM 1565 N N . ALA A 1 191 ? 33.503 22.213 47.080 1.00 76.56 191 ALA A N 1
ATOM 1566 C CA . ALA A 1 191 ? 32.877 22.993 46.025 1.00 76.56 191 ALA A CA 1
ATOM 1567 C C . ALA A 1 191 ? 33.408 24.442 46.034 1.00 76.56 191 ALA A C 1
ATOM 1569 O O . ALA A 1 191 ? 33.438 25.083 47.086 1.00 76.56 191 ALA A O 1
ATOM 1570 N N . PRO A 1 192 ? 33.810 25.001 44.876 1.00 76.56 192 PRO A N 1
ATOM 1571 C CA . PRO A 1 192 ? 34.264 26.385 44.793 1.00 76.56 192 PRO A CA 1
ATOM 1572 C C . PRO A 1 192 ? 33.121 27.351 45.133 1.00 76.56 192 PRO A C 1
ATOM 1574 O O . PRO A 1 192 ? 31.989 27.161 44.679 1.00 76.56 192 PRO A O 1
ATOM 1577 N N . VAL A 1 193 ? 33.429 28.403 45.898 1.00 71.75 193 VAL A N 1
ATOM 1578 C CA . VAL A 1 193 ? 32.461 29.375 46.456 1.00 71.75 193 VAL A CA 1
ATOM 1579 C C . VAL A 1 193 ? 31.533 29.965 45.383 1.00 71.75 193 VAL A C 1
ATOM 1581 O O . VAL A 1 193 ? 30.335 30.120 45.617 1.00 71.75 193 VAL A O 1
ATOM 1584 N N . ASP A 1 194 ? 32.039 30.179 44.167 1.00 68.88 194 ASP A N 1
ATOM 1585 C CA . ASP A 1 194 ? 31.263 30.696 43.030 1.00 68.88 194 ASP A CA 1
ATOM 1586 C C . ASP A 1 194 ? 30.107 29.769 42.608 1.00 68.88 194 ASP A C 1
ATOM 1588 O O . ASP A 1 194 ? 29.040 30.232 42.195 1.00 68.88 194 ASP A O 1
ATOM 1592 N N . SER A 1 195 ? 30.287 28.450 42.744 1.00 68.31 195 SER A N 1
ATOM 1593 C CA . SER A 1 195 ? 29.255 27.456 42.418 1.00 68.31 195 SER A CA 1
ATOM 1594 C C . SER A 1 195 ? 28.137 27.411 43.464 1.00 68.31 195 SER A C 1
ATOM 1596 O O . SER A 1 195 ? 26.970 27.215 43.113 1.00 68.31 195 SER A O 1
ATOM 1598 N N . LEU A 1 196 ? 28.472 27.680 44.731 1.00 66.38 196 LEU A N 1
ATOM 1599 C CA . LEU A 1 196 ? 27.507 27.779 45.825 1.00 66.38 196 LEU A CA 1
ATOM 1600 C C . LEU A 1 196 ? 26.664 29.054 45.686 1.00 66.38 196 LEU A C 1
ATOM 1602 O O . LEU A 1 196 ? 25.436 28.965 45.733 1.00 66.38 196 LEU A O 1
ATOM 1606 N N . LEU A 1 197 ? 27.289 30.192 45.359 1.00 70.38 197 LEU A N 1
ATOM 1607 C CA . LEU A 1 197 ? 26.594 31.462 45.097 1.00 70.38 197 LEU A CA 1
ATOM 1608 C C . LEU A 1 197 ? 25.619 31.369 43.909 1.00 70.38 197 LEU A C 1
ATOM 1610 O O . LEU A 1 197 ? 24.493 31.866 43.984 1.00 70.38 197 LEU A O 1
ATOM 1614 N N . GLN A 1 198 ? 25.992 30.676 42.825 1.00 68.81 198 GLN A N 1
ATOM 1615 C CA . GLN A 1 198 ? 25.072 30.410 41.708 1.00 68.81 198 GLN A CA 1
ATOM 1616 C C . GLN A 1 198 ? 23.911 29.478 42.092 1.00 68.81 198 GLN A C 1
ATOM 1618 O O . GLN A 1 198 ? 22.806 29.618 41.554 1.00 68.81 198 GLN A O 1
ATOM 1623 N N . SER A 1 199 ? 24.138 28.524 43.001 1.00 67.38 199 SER A N 1
ATOM 1624 C CA . SER A 1 199 ? 23.098 27.604 43.476 1.00 67.38 199 SER A CA 1
ATOM 1625 C C . SER A 1 199 ? 22.087 28.293 44.400 1.00 67.38 199 SER A C 1
ATOM 1627 O O . SER A 1 199 ? 20.882 28.105 44.221 1.00 67.38 199 SER A O 1
ATOM 1629 N N . GLU A 1 200 ? 22.546 29.177 45.292 1.00 70.88 200 GLU A N 1
ATOM 1630 C CA . GLU A 1 200 ? 21.691 30.005 46.151 1.00 70.88 200 GLU A CA 1
ATOM 1631 C C . GLU A 1 200 ? 20.891 31.026 45.336 1.00 70.88 200 GLU A C 1
ATOM 1633 O O . GLU A 1 200 ? 19.692 31.196 45.567 1.00 70.88 200 GLU A O 1
ATOM 1638 N N . ALA A 1 201 ? 21.503 31.640 44.314 1.00 66.06 201 ALA A N 1
ATOM 1639 C CA . ALA A 1 201 ? 20.801 32.536 43.396 1.00 66.06 201 ALA A CA 1
ATOM 1640 C C . ALA A 1 201 ? 19.666 31.812 42.642 1.00 66.06 201 ALA A C 1
ATOM 1642 O O . ALA A 1 201 ? 18.545 32.318 42.581 1.00 66.06 201 ALA A O 1
ATOM 1643 N N . ARG A 1 202 ? 19.905 30.585 42.144 1.00 61.09 202 ARG A N 1
ATOM 1644 C CA . ARG A 1 202 ? 18.857 29.744 41.521 1.00 61.09 202 ARG A CA 1
ATOM 1645 C C . ARG A 1 202 ? 17.785 29.285 42.512 1.00 61.09 202 ARG A C 1
ATOM 1647 O O . ARG A 1 202 ? 16.629 29.121 42.117 1.00 61.09 202 ARG A O 1
ATOM 1654 N N . ALA A 1 203 ? 18.145 29.032 43.769 1.00 63.66 203 ALA A N 1
ATOM 1655 C CA . ALA A 1 203 ? 17.201 28.623 44.806 1.00 63.66 203 ALA A CA 1
ATOM 1656 C C . ALA A 1 203 ? 16.287 29.784 45.233 1.00 63.66 203 ALA A C 1
ATOM 1658 O O . ALA A 1 203 ? 15.079 29.585 45.383 1.00 63.66 203 ALA A O 1
ATOM 1659 N N . ASN A 1 204 ? 16.826 31.002 45.343 1.00 63.75 204 ASN A N 1
ATOM 1660 C CA . ASN A 1 204 ? 16.049 32.202 45.656 1.00 63.75 204 ASN A CA 1
ATOM 1661 C C . ASN A 1 204 ? 15.046 32.557 44.549 1.00 63.75 204 ASN A C 1
ATOM 1663 O O . ASN A 1 204 ? 13.890 32.848 44.868 1.00 63.75 204 ASN A O 1
ATOM 1667 N N . ASP A 1 205 ? 15.436 32.413 43.280 1.00 60.22 205 ASP A N 1
ATOM 1668 C CA . ASP A 1 205 ? 14.572 32.638 42.111 1.00 60.22 205 ASP A CA 1
ATOM 1669 C C . ASP A 1 205 ? 13.406 31.618 42.050 1.00 60.22 205 ASP A C 1
ATOM 1671 O O . ASP A 1 205 ? 12.231 31.951 41.846 1.00 60.22 205 ASP A O 1
ATOM 1675 N N . LYS A 1 206 ? 13.687 30.349 42.385 1.00 56.94 206 LYS A N 1
ATOM 1676 C CA . LYS A 1 206 ? 12.649 29.315 42.560 1.00 56.94 206 LYS A CA 1
ATOM 1677 C C . LYS A 1 206 ? 11.760 29.554 43.787 1.00 56.94 206 LYS A C 1
ATOM 1679 O O . LYS A 1 206 ? 10.573 29.237 43.743 1.00 56.94 206 LYS A O 1
ATOM 1684 N N . SER A 1 207 ? 12.283 30.115 44.882 1.00 57.50 207 SER A N 1
ATOM 1685 C CA . SER A 1 207 ? 11.489 30.382 46.093 1.00 57.50 207 SER A CA 1
ATOM 1686 C C . SER A 1 207 ? 10.534 31.572 45.921 1.00 57.50 207 SER A C 1
ATOM 1688 O O . SER A 1 207 ? 9.406 31.524 46.418 1.00 57.50 207 SER A O 1
ATOM 1690 N N . GLN A 1 208 ? 10.941 32.607 45.173 1.00 57.25 208 GLN A N 1
ATOM 1691 C CA . GLN A 1 208 ? 10.092 33.759 44.850 1.00 57.25 208 GLN A CA 1
ATOM 1692 C C . GLN A 1 208 ? 8.938 33.368 43.919 1.00 57.25 208 GLN A C 1
ATOM 1694 O O . GLN A 1 208 ? 7.791 33.740 44.179 1.00 57.25 208 GLN A O 1
ATOM 1699 N N . THR A 1 209 ? 9.201 32.533 42.911 1.00 54.97 209 THR A N 1
ATOM 1700 C CA . THR A 1 209 ? 8.163 32.017 41.998 1.00 54.97 209 THR A CA 1
ATOM 1701 C C . THR A 1 209 ? 7.187 31.048 42.684 1.00 54.97 209 THR A C 1
ATOM 1703 O O . THR A 1 209 ? 5.994 31.047 42.372 1.00 54.97 209 THR A O 1
ATOM 1706 N N . LEU A 1 210 ? 7.631 30.286 43.694 1.00 54.62 210 LEU A N 1
ATOM 1707 C CA . LEU A 1 210 ? 6.754 29.421 44.500 1.00 54.62 210 LEU A CA 1
ATOM 1708 C C . LEU A 1 210 ? 5.921 30.180 45.546 1.00 54.62 210 LEU A C 1
ATOM 1710 O O . LEU A 1 210 ? 4.774 29.800 45.793 1.00 54.62 210 LEU A O 1
ATOM 1714 N N . LYS A 1 211 ? 6.460 31.238 46.171 1.00 54.44 211 LYS A N 1
ATOM 1715 C CA . LYS A 1 211 ? 5.747 32.016 47.206 1.00 54.44 211 LYS A CA 1
ATOM 1716 C C . LYS A 1 211 ? 4.625 32.887 46.628 1.00 54.44 211 LYS A C 1
ATOM 1718 O O . LYS A 1 211 ? 3.571 32.975 47.255 1.00 54.44 211 LYS A O 1
ATOM 1723 N N . LEU A 1 212 ? 4.794 33.436 45.420 1.00 50.00 212 LEU A N 1
ATOM 1724 C CA . LEU A 1 212 ? 3.734 34.174 44.713 1.00 50.00 212 LEU A CA 1
ATOM 1725 C C . LEU A 1 212 ? 2.554 33.269 44.308 1.00 50.00 212 LEU A C 1
ATOM 1727 O O . LEU A 1 212 ? 1.403 33.678 44.440 1.00 50.00 212 LEU A O 1
ATOM 1731 N N . ASN A 1 213 ? 2.813 32.009 43.935 1.00 52.59 213 ASN A N 1
ATOM 1732 C CA . ASN A 1 213 ? 1.754 31.048 43.595 1.00 52.59 213 ASN A CA 1
ATOM 1733 C C . ASN A 1 213 ? 1.102 30.370 44.816 1.00 52.59 213 ASN A C 1
ATOM 1735 O O . ASN A 1 213 ? -0.063 29.980 44.746 1.00 52.59 213 ASN A O 1
ATOM 1739 N N . LYS A 1 214 ? 1.797 30.244 45.958 1.00 48.19 214 LYS A N 1
ATOM 1740 C CA . LYS A 1 214 ? 1.246 29.586 47.161 1.00 48.19 214 LYS A CA 1
ATOM 1741 C C . LYS A 1 214 ? 0.297 30.458 47.987 1.00 48.19 214 LYS A C 1
ATOM 1743 O O . LYS A 1 214 ? -0.579 29.904 48.645 1.00 48.19 214 LYS A O 1
ATOM 1748 N N . PHE A 1 215 ? 0.425 31.787 47.955 1.00 46.06 215 PHE A N 1
ATOM 1749 C CA . PHE A 1 215 ? -0.410 32.655 48.800 1.00 46.06 215 PHE A CA 1
ATOM 1750 C C . PHE A 1 215 ? -1.838 32.845 48.251 1.00 46.06 215 PHE A C 1
ATOM 1752 O O . PHE A 1 215 ? -2.776 33.000 49.028 1.00 46.06 215 PHE A O 1
ATOM 1759 N N . TRP A 1 216 ? -2.032 32.737 46.930 1.00 44.38 216 TRP A N 1
ATOM 1760 C CA . TRP A 1 216 ? -3.358 32.811 46.294 1.00 44.38 216 TRP A CA 1
ATOM 1761 C C . TRP A 1 216 ? -4.118 31.468 46.285 1.00 44.38 216 TRP A C 1
ATOM 1763 O O . TRP A 1 216 ? -5.346 31.451 46.315 1.00 44.38 216 TRP A O 1
ATOM 1773 N N . TYR A 1 217 ? -3.413 30.329 46.299 1.00 50.88 217 TYR A N 1
ATOM 1774 C CA . TYR A 1 217 ? -4.031 29.003 46.128 1.00 50.88 217 TYR A CA 1
ATOM 1775 C C . TYR A 1 217 ? -4.517 28.321 47.419 1.00 50.88 217 TYR A C 1
ATOM 1777 O O . TYR A 1 217 ? -5.325 27.395 47.345 1.00 50.88 217 TYR A O 1
ATOM 1785 N N . PHE A 1 218 ? -4.067 28.742 48.607 1.00 47.78 218 PHE A N 1
ATOM 1786 C CA . PHE A 1 218 ? -4.199 27.891 49.800 1.00 47.78 218 PHE A CA 1
ATOM 1787 C C . PHE A 1 218 ? -5.467 28.097 50.652 1.00 47.78 218 PHE A C 1
ATOM 1789 O O . PHE A 1 218 ? -5.755 27.254 51.496 1.00 47.78 218 PHE A O 1
ATOM 1796 N N . ARG A 1 219 ? -6.269 29.157 50.452 1.00 48.69 219 ARG A N 1
ATOM 1797 C CA . ARG A 1 219 ? -7.515 29.347 51.240 1.00 48.69 219 ARG A CA 1
ATOM 1798 C C . ARG A 1 219 ? -8.829 29.433 50.464 1.00 48.69 219 ARG A C 1
ATOM 1800 O O . ARG A 1 219 ? -9.876 29.2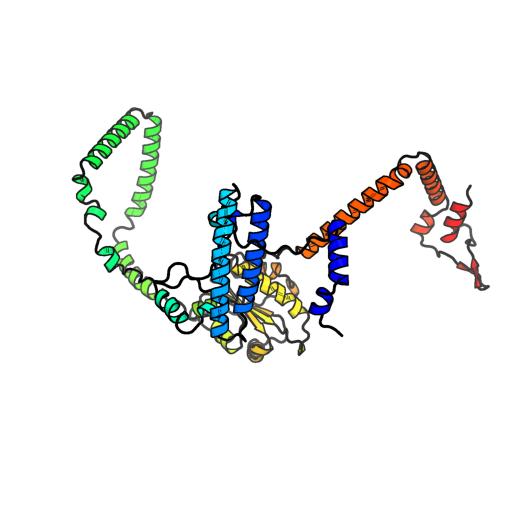88 51.080 1.00 48.69 219 ARG A O 1
ATOM 1807 N N . VAL A 1 220 ? -8.797 29.557 49.137 1.00 51.25 220 VAL A N 1
ATOM 1808 C CA . VAL A 1 220 ? -10.015 29.533 48.293 1.00 51.25 220 VAL A CA 1
ATOM 1809 C C . VAL A 1 220 ? -10.093 28.260 47.426 1.00 51.25 220 VAL A C 1
ATOM 1811 O O . VAL A 1 220 ? -11.169 27.871 46.980 1.00 51.25 220 VAL A O 1
ATOM 1814 N N . GLY A 1 221 ? -8.980 27.534 47.255 1.00 52.44 221 GLY A N 1
ATOM 1815 C CA . GLY A 1 221 ? -8.886 26.385 46.344 1.00 52.44 221 GLY A CA 1
ATOM 1816 C C . GLY A 1 221 ? -9.528 25.076 46.822 1.00 52.44 221 GLY A C 1
ATOM 1817 O O . GLY A 1 221 ? -9.944 24.284 45.984 1.00 52.44 221 GLY A O 1
ATOM 1818 N N . SER A 1 222 ? -9.656 24.835 48.133 1.00 52.22 222 SER A N 1
ATOM 1819 C CA . SER A 1 222 ? -10.105 23.525 48.653 1.00 52.22 222 SER A CA 1
ATOM 1820 C C . SER A 1 222 ? -11.609 23.276 48.450 1.00 52.22 222 SER A C 1
ATOM 1822 O O . SER A 1 222 ? -12.016 22.200 48.017 1.00 52.22 222 SER A O 1
ATOM 1824 N N . LEU A 1 223 ? -12.448 24.300 48.646 1.00 50.22 223 LEU A N 1
ATOM 1825 C CA . LEU A 1 223 ? -13.895 24.200 48.398 1.00 50.22 223 LEU A CA 1
ATOM 1826 C C . LEU A 1 223 ? -14.239 24.256 46.900 1.00 50.22 223 LEU A C 1
ATOM 1828 O O . LEU A 1 223 ? -15.198 23.624 46.462 1.00 50.22 223 LEU A O 1
ATOM 1832 N N . PHE A 1 224 ? -13.428 24.950 46.097 1.00 52.59 224 PHE A N 1
ATOM 1833 C CA . PHE A 1 224 ? -13.627 25.053 44.651 1.00 52.59 224 PHE A CA 1
ATOM 1834 C C . PHE A 1 224 ? -13.243 23.757 43.919 1.00 52.59 224 PHE A C 1
ATOM 1836 O O . PHE A 1 224 ? -13.928 23.378 42.976 1.00 52.59 224 PHE A O 1
ATOM 1843 N N . PHE A 1 225 ? -12.219 23.025 44.383 1.00 52.69 225 PHE A N 1
ATOM 1844 C CA . PHE A 1 225 ? -11.815 21.731 43.811 1.00 52.69 225 PHE A CA 1
ATOM 1845 C C . PHE A 1 225 ? -12.831 20.609 44.055 1.00 52.69 225 PHE A C 1
ATOM 1847 O O . PHE A 1 225 ? -13.031 19.777 43.175 1.00 52.69 225 PHE A O 1
ATOM 1854 N N . ILE A 1 226 ? -13.512 20.602 45.204 1.00 59.28 226 ILE A N 1
ATOM 1855 C CA . ILE A 1 226 ? -14.575 19.624 45.491 1.00 59.28 226 ILE A CA 1
ATOM 1856 C C . ILE A 1 226 ? -15.815 19.920 44.630 1.00 59.28 226 ILE A C 1
ATOM 1858 O O . ILE A 1 226 ? -16.435 19.000 44.096 1.00 59.28 226 ILE A O 1
ATOM 1862 N N . LEU A 1 227 ? -16.121 21.203 44.397 1.00 55.16 227 LEU A N 1
ATOM 1863 C CA . LEU A 1 227 ? -17.198 21.625 43.498 1.00 55.16 227 LEU A CA 1
ATOM 1864 C C . LEU A 1 227 ? -16.866 21.332 42.016 1.00 55.16 227 LEU A C 1
ATOM 1866 O O . LEU A 1 227 ? -17.732 20.883 41.269 1.00 55.16 227 LEU A O 1
ATOM 1870 N N . LEU A 1 228 ? -15.606 21.502 41.594 1.00 56.97 228 LEU A N 1
ATOM 1871 C CA . LEU A 1 228 ? -15.127 21.173 40.240 1.00 56.97 228 LEU A CA 1
ATOM 1872 C C . LEU A 1 228 ? -14.982 19.668 39.992 1.00 56.97 228 LEU A C 1
ATOM 1874 O O . LEU A 1 228 ? -15.158 19.234 38.858 1.00 56.97 228 LEU A O 1
ATOM 1878 N N . ALA A 1 229 ? -14.713 18.864 41.024 1.00 56.53 229 ALA A N 1
ATOM 1879 C CA . ALA A 1 229 ? -14.714 17.404 40.929 1.00 56.53 229 ALA A CA 1
ATOM 1880 C C . ALA A 1 229 ? -16.140 16.851 40.749 1.00 56.53 229 ALA A C 1
ATOM 1882 O O . ALA A 1 229 ? -16.352 15.948 39.938 1.00 56.53 229 ALA A O 1
ATOM 1883 N N . PHE A 1 230 ? -17.134 17.455 41.412 1.00 51.31 230 PHE A N 1
ATOM 1884 C CA . PHE A 1 230 ? -18.547 17.145 41.172 1.00 51.31 230 PHE A CA 1
ATOM 1885 C C . PHE A 1 230 ? -19.026 17.604 39.785 1.00 51.31 230 PHE A C 1
ATOM 1887 O O . PHE A 1 230 ? -19.801 16.902 39.142 1.00 51.31 230 PHE A O 1
ATOM 1894 N N . ILE A 1 231 ? -18.515 18.727 39.272 1.00 55.44 231 ILE A N 1
ATOM 1895 C CA . ILE A 1 231 ? -18.792 19.188 37.900 1.00 55.44 231 ILE A CA 1
ATOM 1896 C C . ILE A 1 231 ? -18.043 18.332 36.853 1.00 55.44 231 ILE A C 1
ATOM 1898 O O . ILE A 1 231 ? -18.580 18.060 35.780 1.00 55.44 231 ILE A O 1
ATOM 1902 N N . GLY A 1 232 ? -16.846 17.827 37.165 1.00 49.38 232 GLY A N 1
ATOM 1903 C CA . GLY A 1 232 ? -16.058 16.942 36.296 1.00 49.38 232 GLY A CA 1
ATOM 1904 C C . GLY A 1 232 ? -16.722 15.587 36.031 1.00 49.38 232 GLY A C 1
ATOM 1905 O O . GLY A 1 232 ? -16.608 15.056 34.927 1.00 49.38 232 GLY A O 1
ATOM 1906 N N . LEU A 1 233 ? -17.499 15.077 36.991 1.00 44.38 233 LEU A N 1
ATOM 1907 C CA . LEU A 1 233 ? -18.339 13.884 36.821 1.00 44.38 233 LEU A CA 1
ATOM 1908 C C . LEU A 1 233 ? -19.594 14.135 35.965 1.00 44.38 233 LEU A C 1
ATOM 1910 O O . LEU A 1 233 ? -20.148 13.190 35.411 1.00 44.38 233 LEU A O 1
ATOM 1914 N N . VAL A 1 234 ? -20.015 15.392 35.791 1.00 45.88 234 VAL A N 1
ATOM 1915 C CA . VAL A 1 234 ? -21.164 15.756 34.941 1.00 45.88 234 VAL A CA 1
ATOM 1916 C C . VAL A 1 234 ? -20.752 16.003 33.480 1.00 45.88 234 VAL A C 1
ATOM 1918 O O . VAL A 1 234 ? -21.572 15.829 32.579 1.00 45.88 234 VAL A O 1
ATOM 1921 N N . PHE A 1 235 ? -19.485 16.337 33.200 1.00 42.03 235 PHE A N 1
ATOM 1922 C CA . PHE A 1 235 ? -19.015 16.641 31.836 1.00 42.03 235 PHE A CA 1
ATOM 1923 C C . PHE A 1 235 ? -18.337 15.487 31.084 1.00 42.03 235 PHE A C 1
ATOM 1925 O O . PHE A 1 235 ? -18.066 15.627 29.891 1.00 42.03 235 PHE A O 1
ATOM 1932 N N . ALA A 1 236 ? -18.133 14.324 31.704 1.00 43.12 236 ALA A N 1
ATOM 1933 C CA . ALA A 1 236 ? -17.703 13.117 30.995 1.00 43.12 236 ALA A CA 1
ATOM 1934 C C . ALA A 1 236 ? -18.897 12.389 30.344 1.00 43.12 236 ALA A C 1
ATOM 1936 O O . ALA A 1 236 ? -19.103 11.194 30.545 1.00 43.12 236 ALA A O 1
ATOM 1937 N N . GLN A 1 237 ? -19.710 13.099 29.557 1.00 49.16 237 GLN A N 1
ATOM 1938 C CA . GLN A 1 237 ? -20.631 12.428 28.641 1.00 49.16 237 GLN A CA 1
ATOM 1939 C C . GLN A 1 237 ? -19.802 11.834 27.499 1.00 49.16 237 GLN A C 1
ATOM 1941 O O . GLN A 1 237 ? -19.419 12.528 26.560 1.00 49.16 237 GLN A O 1
ATOM 1946 N N . ALA A 1 238 ? -19.489 10.541 27.599 1.00 51.25 238 ALA A N 1
ATOM 1947 C CA . ALA A 1 238 ? -19.066 9.762 26.446 1.00 51.25 238 ALA A CA 1
ATOM 1948 C C . ALA A 1 238 ? -20.191 9.824 25.402 1.00 51.25 238 ALA A C 1
ATOM 1950 O O . ALA A 1 238 ? -21.309 9.381 25.664 1.00 51.25 238 ALA A O 1
ATOM 1951 N N . ASP A 1 239 ? -19.931 10.437 24.245 1.00 65.69 239 ASP A N 1
ATOM 1952 C CA . ASP A 1 239 ? -20.938 10.553 23.195 1.00 65.69 239 ASP A CA 1
ATOM 1953 C C . ASP A 1 239 ? -21.142 9.194 22.511 1.00 65.69 239 ASP A C 1
ATOM 1955 O O . ASP A 1 239 ? -20.286 8.777 21.721 1.00 65.69 239 ASP A O 1
ATOM 1959 N N . PRO A 1 240 ? -22.309 8.541 22.662 1.00 79.00 240 PRO A N 1
ATOM 1960 C CA . PRO A 1 240 ? -22.554 7.233 22.049 1.00 79.00 240 PRO A CA 1
ATOM 1961 C C . PRO A 1 240 ? -22.494 7.285 20.511 1.00 79.00 240 PRO A C 1
ATOM 1963 O O . PRO A 1 240 ? -22.251 6.277 19.845 1.00 79.00 240 PRO A O 1
ATOM 1966 N N . LYS A 1 241 ? -22.692 8.475 19.917 1.00 82.88 241 LYS A N 1
ATOM 1967 C CA . LYS A 1 241 ? -22.574 8.698 18.468 1.00 82.88 241 LYS A CA 1
ATOM 1968 C C . LYS A 1 241 ? -21.137 8.539 17.966 1.00 82.88 241 LYS A C 1
ATOM 1970 O O . LYS A 1 241 ? -20.939 8.004 16.877 1.00 82.88 241 LYS A O 1
ATOM 1975 N N . LYS A 1 242 ? -20.152 9.016 18.731 1.00 84.62 242 LYS A N 1
ATOM 1976 C CA . LYS A 1 242 ? -18.740 9.008 18.332 1.00 84.62 242 LYS A CA 1
ATOM 1977 C C . LYS A 1 242 ? -18.179 7.590 18.352 1.00 84.62 242 LYS A C 1
ATOM 1979 O O . LYS A 1 242 ? -17.548 7.174 17.385 1.00 84.62 242 LYS A O 1
ATOM 1984 N N . ASP A 1 243 ? -18.479 6.831 19.399 1.00 83.81 243 ASP A N 1
ATOM 1985 C CA . ASP A 1 243 ? -17.995 5.454 19.541 1.00 83.81 243 ASP A CA 1
ATOM 1986 C C . ASP A 1 243 ? -18.564 4.547 18.447 1.00 83.81 243 ASP A C 1
ATOM 1988 O O . ASP A 1 243 ? -17.849 3.742 17.844 1.00 83.81 243 ASP A O 1
ATOM 1992 N N . LYS A 1 244 ? -19.836 4.762 18.090 1.00 85.88 244 LYS A N 1
ATOM 1993 C CA . LYS A 1 244 ? -20.458 4.065 16.965 1.00 85.88 244 LYS A CA 1
ATOM 1994 C C . LYS A 1 244 ? -19.807 4.417 15.626 1.00 85.88 244 LYS A C 1
ATOM 1996 O O . LYS A 1 244 ? -19.619 3.522 14.807 1.00 85.88 244 LYS A O 1
ATOM 2001 N N . LEU A 1 245 ? -19.420 5.674 15.401 1.00 84.81 245 LEU A N 1
ATOM 2002 C CA . LEU A 1 245 ? -18.680 6.056 14.192 1.00 84.81 245 LEU A CA 1
ATOM 2003 C C . LEU A 1 245 ? -17.318 5.384 14.116 1.00 84.81 245 LEU A C 1
ATOM 2005 O O . LEU A 1 245 ? -16.988 4.843 13.069 1.00 84.81 245 LEU A O 1
ATOM 2009 N N . ILE A 1 246 ? -16.568 5.360 15.218 1.00 86.50 246 ILE A N 1
ATOM 2010 C CA . ILE A 1 246 ? -15.248 4.720 15.279 1.00 86.50 246 ILE A CA 1
ATOM 2011 C C . ILE A 1 246 ? -15.343 3.239 14.882 1.00 86.50 246 ILE A C 1
ATOM 2013 O O . ILE A 1 246 ? -14.486 2.753 14.149 1.00 86.50 246 ILE A O 1
ATOM 2017 N N . SER A 1 247 ? -16.408 2.543 15.293 1.00 83.81 247 SER A N 1
ATOM 2018 C CA . SER A 1 247 ? -16.634 1.139 14.914 1.00 83.81 247 SER A CA 1
ATOM 2019 C C . SER A 1 247 ? -16.966 0.920 13.430 1.00 83.81 247 SER A C 1
ATOM 2021 O O . SER A 1 247 ? -16.747 -0.169 12.911 1.00 83.81 247 SER A O 1
ATOM 2023 N N . LEU A 1 248 ? -17.482 1.942 12.738 1.00 87.44 248 LEU A N 1
ATOM 2024 C CA . LEU A 1 248 ? -17.890 1.874 11.329 1.00 87.44 248 LEU A CA 1
ATOM 2025 C C . LEU A 1 248 ? -16.783 2.307 10.353 1.00 87.44 248 LEU A C 1
ATOM 2027 O O . LEU A 1 248 ? -16.993 2.288 9.139 1.00 87.44 248 LEU A O 1
ATOM 2031 N N . VAL A 1 249 ? -15.621 2.725 10.861 1.00 88.00 249 VAL A N 1
ATOM 2032 C CA . VAL A 1 249 ? -14.478 3.125 10.034 1.00 88.00 249 VAL A CA 1
ATOM 2033 C C . VAL A 1 249 ? -13.832 1.885 9.414 1.00 88.00 249 VAL A C 1
ATOM 2035 O O . VAL A 1 249 ? -13.328 1.009 10.115 1.00 88.00 249 VAL A O 1
ATOM 2038 N N . ASN A 1 250 ? -13.811 1.828 8.080 1.00 87.00 250 ASN A N 1
ATOM 2039 C CA . ASN A 1 250 ? -13.127 0.766 7.339 1.00 87.00 250 ASN A CA 1
ATOM 2040 C C . ASN A 1 250 ? -11.595 0.915 7.399 1.00 87.00 250 ASN A C 1
ATOM 2042 O O . ASN A 1 250 ? -11.062 1.939 7.825 1.00 87.00 250 ASN A O 1
ATOM 2046 N N . GLN A 1 251 ? -10.864 -0.079 6.882 1.00 81.75 251 GLN A N 1
ATOM 2047 C CA . GLN A 1 251 ? -9.392 -0.049 6.804 1.00 81.75 251 GLN A CA 1
ATOM 2048 C C . GLN A 1 251 ? -8.836 1.173 6.047 1.00 81.75 251 GLN A C 1
ATOM 2050 O O . GLN A 1 251 ? -7.731 1.624 6.344 1.00 81.75 251 GLN A O 1
ATOM 2055 N N . ASP A 1 252 ? -9.604 1.736 5.110 1.00 82.81 252 ASP A N 1
ATOM 2056 C CA . ASP A 1 252 ? -9.233 2.942 4.359 1.00 82.81 252 ASP A CA 1
ATOM 2057 C C . ASP A 1 252 ? -9.574 4.261 5.082 1.00 82.81 252 ASP A C 1
ATOM 2059 O O . ASP A 1 252 ? -9.380 5.333 4.518 1.00 82.81 252 ASP A O 1
ATOM 2063 N N . GLY A 1 253 ? -10.061 4.218 6.328 1.00 85.81 253 GLY A N 1
ATOM 2064 C CA . GLY A 1 253 ? -10.399 5.423 7.102 1.00 85.81 253 GLY A CA 1
ATOM 2065 C C . GLY A 1 253 ? -11.742 6.062 6.725 1.00 85.81 253 GLY A C 1
ATOM 2066 O O . GLY A 1 253 ? -12.031 7.180 7.144 1.00 85.81 253 GLY A O 1
ATOM 2067 N N . LEU A 1 254 ? -12.557 5.361 5.932 1.00 91.06 254 LEU A N 1
ATOM 2068 C CA . LEU A 1 254 ? -13.808 5.854 5.360 1.00 91.06 254 LEU A CA 1
ATOM 2069 C C . LEU A 1 254 ? -15.025 5.181 6.006 1.00 91.06 254 LEU A C 1
ATOM 2071 O O . LEU A 1 254 ? -15.054 3.955 6.158 1.00 91.06 254 LEU A O 1
ATOM 2075 N N . VAL A 1 255 ? -16.053 5.971 6.310 1.00 92.81 255 VAL A N 1
ATOM 2076 C CA . VAL A 1 255 ? -17.362 5.503 6.781 1.00 92.81 255 VAL A CA 1
ATOM 2077 C C . VAL A 1 255 ? -18.352 5.539 5.620 1.00 92.81 255 VAL A C 1
ATOM 2079 O O . VAL A 1 255 ? -18.622 6.601 5.063 1.00 92.81 255 VAL A O 1
ATOM 2082 N N . LYS A 1 256 ? -18.929 4.392 5.253 1.00 92.12 256 LYS A N 1
ATOM 2083 C CA . LYS A 1 256 ? -20.027 4.358 4.275 1.00 92.12 256 LYS A CA 1
ATOM 2084 C C . LYS A 1 256 ? -21.313 4.821 4.950 1.00 92.12 256 LYS A C 1
ATOM 2086 O O . LYS A 1 256 ? -21.717 4.257 5.966 1.00 92.12 256 LYS A O 1
ATOM 2091 N N . LEU A 1 257 ? -21.926 5.863 4.405 1.00 91.31 257 LEU A N 1
ATOM 2092 C CA . LEU A 1 257 ? -23.162 6.440 4.912 1.00 91.31 257 LEU A CA 1
ATOM 2093 C C . LEU A 1 257 ? -24.313 6.069 3.972 1.00 91.31 257 LEU A C 1
ATOM 2095 O O . LEU A 1 257 ? -24.163 6.117 2.761 1.00 91.31 257 LEU A O 1
ATOM 2099 N N . ASN A 1 258 ? -25.461 5.753 4.561 1.00 92.12 258 ASN A N 1
ATOM 2100 C CA . ASN A 1 258 ? -26.789 5.699 3.949 1.00 92.12 258 ASN A CA 1
ATOM 2101 C C . ASN A 1 258 ? -27.630 6.888 4.442 1.00 92.12 258 ASN A C 1
ATOM 2103 O O . ASN A 1 258 ? -27.272 7.517 5.441 1.00 92.12 258 ASN A O 1
ATOM 2107 N N . SER A 1 259 ? -28.802 7.117 3.845 1.00 91.50 259 SER A N 1
ATOM 2108 C CA . SER A 1 259 ? -29.740 8.186 4.252 1.00 91.50 259 SER A CA 1
ATOM 2109 C C . SER A 1 259 ? -30.004 8.230 5.774 1.00 91.50 259 SER A C 1
ATOM 2111 O O . SER A 1 259 ? -29.764 9.244 6.425 1.00 91.50 259 SER A O 1
ATOM 2113 N N . ASN A 1 260 ? -30.355 7.091 6.388 1.00 90.12 260 ASN A N 1
ATOM 2114 C CA . ASN A 1 260 ? -30.646 7.017 7.830 1.00 90.12 260 ASN A CA 1
ATOM 2115 C C . ASN A 1 260 ? -29.417 7.229 8.728 1.00 90.12 260 ASN A C 1
ATOM 2117 O O . ASN A 1 260 ? -29.528 7.750 9.837 1.00 90.12 260 ASN A O 1
ATOM 2121 N N . SER A 1 261 ? -28.237 6.767 8.307 1.00 89.81 261 SER A N 1
ATOM 2122 C CA . SER A 1 261 ? -27.004 6.979 9.076 1.00 89.81 261 SER A CA 1
ATOM 2123 C C . SER A 1 261 ? -26.475 8.397 8.905 1.00 89.81 261 SER A C 1
ATOM 2125 O O . SER A 1 261 ? -25.920 8.940 9.854 1.00 89.81 261 SER A O 1
ATOM 2127 N N . PHE A 1 262 ? -26.678 9.001 7.731 1.00 90.94 262 PHE A N 1
ATOM 2128 C CA . PHE A 1 262 ? -26.318 10.385 7.474 1.00 90.94 262 PHE A CA 1
ATOM 2129 C C . PHE A 1 262 ? -27.076 11.299 8.430 1.00 90.94 262 PHE A C 1
ATOM 2131 O O . PHE A 1 262 ? -26.426 11.998 9.192 1.00 90.94 262 PHE A O 1
ATOM 2138 N N . ASP A 1 263 ? -28.406 11.209 8.510 1.00 89.62 263 ASP A N 1
ATOM 2139 C CA . ASP A 1 263 ? -29.180 12.046 9.440 1.00 89.62 263 ASP A CA 1
ATOM 2140 C C . ASP A 1 263 ? -28.748 11.824 10.903 1.00 89.62 263 ASP A C 1
ATOM 2142 O O . ASP A 1 263 ? -28.562 12.769 11.666 1.00 89.62 263 ASP A O 1
ATOM 2146 N N . ARG A 1 264 ? -28.461 10.576 11.301 1.00 88.12 264 ARG A N 1
ATOM 2147 C CA . ARG A 1 264 ? -28.006 10.261 12.670 1.00 88.12 264 ARG A CA 1
ATOM 2148 C C . ARG A 1 264 ? -26.666 10.904 13.046 1.00 88.12 264 ARG A C 1
ATOM 2150 O O . ARG A 1 264 ? -26.492 11.275 14.215 1.00 88.12 264 ARG A O 1
ATOM 2157 N N . PHE A 1 265 ? -25.720 10.976 12.109 1.00 88.69 265 PHE A N 1
ATOM 2158 C CA . PHE A 1 265 ? -24.354 11.458 12.355 1.00 88.69 265 PHE A CA 1
ATOM 2159 C C . PHE A 1 265 ? -24.143 12.923 11.951 1.00 88.69 265 PHE A C 1
ATOM 2161 O O . PHE A 1 265 ? -23.357 13.624 12.585 1.00 88.69 265 PHE A O 1
ATOM 2168 N N . ALA A 1 266 ? -24.858 13.401 10.935 1.00 85.88 266 ALA A N 1
ATOM 2169 C CA . ALA A 1 266 ? -24.818 14.783 10.486 1.00 85.88 266 ALA A CA 1
ATOM 2170 C C . ALA A 1 266 ? -25.714 15.685 11.347 1.00 85.88 266 ALA A C 1
ATOM 2172 O O . ALA A 1 266 ? -25.307 16.806 11.638 1.00 85.88 266 ALA A O 1
ATOM 2173 N N . GLU A 1 267 ? -26.881 15.223 11.809 1.00 82.69 267 GLU A N 1
ATOM 2174 C CA . GLU A 1 267 ? -27.818 16.065 12.565 1.00 82.69 267 GLU A CA 1
ATOM 2175 C C . GLU A 1 267 ? -27.691 15.912 14.091 1.00 82.69 267 GLU A C 1
ATOM 2177 O O . GLU A 1 267 ? -27.429 14.838 14.652 1.00 82.69 267 GLU A O 1
ATOM 2182 N N . GLY A 1 268 ? -27.924 17.023 14.792 1.00 81.19 268 GLY A N 1
ATOM 2183 C CA . GLY A 1 268 ? -27.927 17.110 16.251 1.00 81.19 268 GLY A CA 1
ATOM 2184 C C . GLY A 1 268 ? -26.569 17.464 16.867 1.00 81.19 268 GLY A C 1
ATOM 2185 O O . GLY A 1 268 ? -25.670 17.980 16.212 1.00 81.19 268 GLY A O 1
ATOM 2186 N N . LYS A 1 269 ? -26.429 17.206 18.173 1.00 83.69 269 LYS A N 1
ATOM 2187 C CA . LYS A 1 269 ? -25.206 17.514 18.934 1.00 83.69 269 LYS A CA 1
ATOM 2188 C C . LYS A 1 269 ? -24.058 16.599 18.491 1.00 83.69 269 LYS A C 1
ATOM 2190 O O . LYS A 1 269 ? -24.237 15.378 18.468 1.00 83.69 269 LYS A O 1
ATOM 2195 N N . ARG A 1 270 ? -22.896 17.177 18.165 1.00 84.12 270 ARG A N 1
ATOM 2196 C CA . ARG A 1 270 ? -21.700 16.437 17.729 1.00 84.12 270 ARG A CA 1
ATOM 2197 C C . ARG A 1 270 ? -20.415 17.086 18.240 1.00 84.12 270 ARG A C 1
ATOM 2199 O O . ARG A 1 270 ? -20.143 18.251 17.969 1.00 84.12 270 ARG A O 1
ATOM 2206 N N . ASN A 1 271 ? -19.581 16.292 18.902 1.00 86.50 271 ASN A N 1
ATOM 2207 C CA . ASN A 1 271 ? -18.260 16.707 19.388 1.00 86.50 271 ASN A CA 1
ATOM 2208 C C . ASN A 1 271 ? -17.122 16.290 18.430 1.00 86.50 271 ASN A C 1
ATOM 2210 O O . ASN A 1 271 ? -15.964 16.174 18.829 1.00 86.50 271 ASN A O 1
ATOM 2214 N N . TYR A 1 272 ? -17.454 16.040 17.160 1.00 89.00 272 TYR A N 1
ATOM 2215 C CA . TYR A 1 272 ? -16.525 15.700 16.082 1.00 89.00 272 TYR A CA 1
ATOM 2216 C C . TYR A 1 272 ? -16.886 16.463 14.802 1.00 89.00 272 TYR A C 1
ATOM 2218 O O . TYR A 1 272 ? -18.038 16.858 14.610 1.00 89.00 272 TYR A O 1
ATOM 2226 N N . GLY A 1 273 ? -15.893 16.668 13.939 1.00 90.38 273 GLY A N 1
ATOM 2227 C CA . GLY A 1 273 ? -16.080 17.144 12.575 1.00 90.38 273 GLY A CA 1
ATOM 2228 C C . GLY A 1 273 ? -16.349 15.973 11.634 1.00 90.38 273 GLY A C 1
ATOM 2229 O O . GLY A 1 273 ? -15.707 14.926 11.742 1.00 90.38 273 GLY A O 1
ATOM 2230 N N . LEU A 1 274 ? -17.290 16.141 10.712 1.00 91.81 274 LEU A N 1
ATOM 2231 C CA . LEU A 1 274 ? -17.626 15.134 9.709 1.00 91.81 274 LEU A CA 1
ATOM 2232 C C . LEU A 1 274 ? -17.426 15.732 8.315 1.00 91.81 274 LEU A C 1
ATOM 2234 O O . LEU A 1 274 ? -17.976 16.779 7.996 1.00 91.81 274 LEU A O 1
ATOM 2238 N N . VAL A 1 275 ? -16.628 15.088 7.476 1.00 94.06 275 VAL A N 1
ATOM 2239 C CA . VAL A 1 275 ? -16.463 15.463 6.069 1.00 94.06 275 VAL A CA 1
ATOM 2240 C C . VAL A 1 275 ? -17.190 14.420 5.247 1.00 94.06 275 VAL A C 1
ATOM 2242 O O . VAL A 1 275 ? -16.829 13.251 5.319 1.00 94.06 275 VAL A O 1
ATOM 2245 N N . VAL A 1 276 ? -18.204 14.809 4.481 1.00 94.44 276 VAL A N 1
ATOM 2246 C CA . VAL A 1 276 ? -18.978 13.874 3.658 1.00 94.44 276 VAL A CA 1
ATOM 2247 C C . VAL A 1 276 ? -18.739 14.160 2.185 1.00 94.44 276 VAL A C 1
ATOM 2249 O O . VAL A 1 276 ? -18.980 15.275 1.721 1.00 94.44 276 VAL A O 1
ATOM 2252 N N . LEU A 1 277 ? -18.292 13.137 1.460 1.00 95.56 277 LEU A N 1
ATOM 2253 C CA . LEU A 1 277 ? -18.301 13.108 0.005 1.00 95.56 277 LEU A CA 1
ATOM 2254 C C . LEU A 1 277 ? -19.65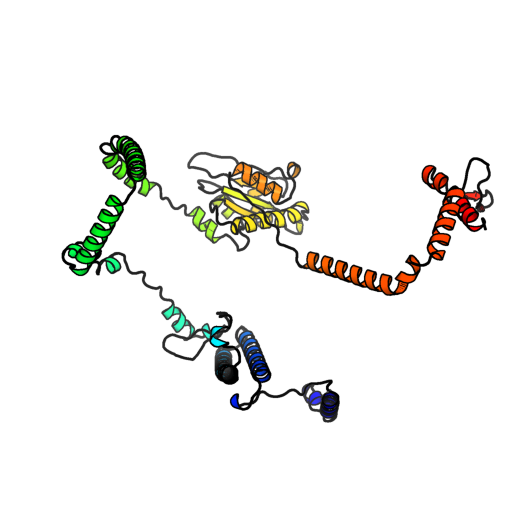2 12.571 -0.473 1.00 95.56 277 LEU A C 1
ATOM 2256 O O . LEU A 1 277 ? -20.015 11.430 -0.188 1.00 95.56 277 LEU A O 1
ATOM 2260 N N . LEU A 1 278 ? -20.371 13.408 -1.211 1.00 94.19 278 LEU A N 1
ATOM 2261 C CA . LEU A 1 278 ? -21.601 13.079 -1.920 1.00 94.19 278 LEU A CA 1
ATOM 2262 C C . LEU A 1 278 ? -21.246 12.831 -3.383 1.00 94.19 278 LEU A C 1
ATOM 2264 O O . LEU A 1 278 ? -20.842 13.760 -4.087 1.00 94.19 278 LEU A O 1
ATOM 2268 N N . THR A 1 279 ? -21.370 11.585 -3.829 1.00 94.19 279 THR A N 1
ATOM 2269 C CA . THR A 1 279 ? -20.931 11.148 -5.161 1.00 94.19 279 THR A CA 1
ATOM 2270 C C . THR A 1 279 ? -21.987 10.289 -5.856 1.00 94.19 279 THR A C 1
ATOM 2272 O O . THR A 1 279 ? -22.956 9.858 -5.239 1.00 94.19 279 THR A O 1
ATOM 2275 N N . ALA A 1 280 ? -21.814 10.053 -7.154 1.00 93.81 280 ALA A N 1
ATOM 2276 C CA . ALA A 1 280 ? -22.666 9.184 -7.960 1.00 93.81 280 ALA A CA 1
ATOM 2277 C C . ALA A 1 280 ? -21.779 8.277 -8.827 1.00 93.81 280 ALA A C 1
ATOM 2279 O O . ALA A 1 280 ? -21.493 8.591 -9.985 1.00 93.81 280 ALA A O 1
ATOM 2280 N N . LEU A 1 281 ? -21.294 7.170 -8.249 1.00 91.31 281 LEU A N 1
ATOM 2281 C CA . LEU A 1 281 ? -20.370 6.243 -8.922 1.00 91.31 281 LEU A CA 1
ATOM 2282 C C . LEU A 1 281 ? -21.088 5.187 -9.770 1.00 91.31 281 LEU A C 1
ATOM 2284 O O . LEU A 1 281 ? -20.449 4.510 -10.580 1.00 91.31 281 LEU A O 1
ATOM 2288 N N . GLY A 1 282 ? -22.407 5.057 -9.608 1.00 87.69 282 GLY A N 1
ATOM 2289 C CA . GLY A 1 282 ? -23.221 4.124 -10.377 1.00 87.69 282 GLY A CA 1
ATOM 2290 C C . GLY A 1 282 ? -22.994 4.262 -11.894 1.00 87.69 282 GLY A C 1
ATOM 2291 O O . GLY A 1 282 ? -22.996 5.385 -12.414 1.00 87.69 282 GLY A O 1
ATOM 2292 N N . PRO A 1 283 ? -22.819 3.149 -12.635 1.00 85.38 283 PRO A N 1
ATOM 2293 C CA . PRO A 1 283 ? -22.585 3.181 -14.081 1.00 85.38 283 PRO A CA 1
ATOM 2294 C C . PRO A 1 283 ? -23.707 3.890 -14.857 1.00 85.38 283 PRO A C 1
ATOM 2296 O O . PRO A 1 283 ? -23.446 4.442 -15.922 1.00 85.38 283 PRO A O 1
ATOM 2299 N N . GLN A 1 284 ? -24.918 3.943 -14.296 1.00 88.62 284 GLN A N 1
ATOM 2300 C CA . GLN A 1 284 ? -26.081 4.643 -14.839 1.00 88.62 284 GLN A CA 1
ATOM 2301 C C . GLN A 1 284 ? -25.915 6.169 -14.934 1.00 88.62 284 GLN A C 1
ATOM 2303 O O . GLN A 1 284 ? -26.554 6.790 -15.776 1.00 88.62 284 GLN A O 1
ATOM 2308 N N . PHE A 1 285 ? -25.064 6.780 -14.102 1.00 87.06 285 PHE A N 1
ATOM 2309 C CA . PHE A 1 285 ? -24.905 8.240 -14.047 1.00 87.06 285 PHE A CA 1
ATOM 2310 C C . PHE A 1 285 ? -23.698 8.750 -14.845 1.00 87.06 285 PHE A C 1
ATOM 2312 O O . PHE A 1 285 ? -23.588 9.949 -15.074 1.00 87.06 285 PHE A O 1
ATOM 2319 N N . ASN A 1 286 ? -22.787 7.852 -15.250 1.00 87.12 286 ASN A N 1
ATOM 2320 C CA . ASN A 1 286 ? -21.561 8.135 -16.010 1.00 87.12 286 ASN A CA 1
ATOM 2321 C C . ASN A 1 286 ? -20.817 9.426 -15.584 1.00 87.12 286 ASN A C 1
ATOM 2323 O O . ASN A 1 286 ? -20.335 10.192 -16.419 1.00 87.12 286 ASN A O 1
ATOM 2327 N N . CYS A 1 287 ? -20.728 9.678 -14.274 1.00 89.94 287 CYS A N 1
ATOM 2328 C CA . CYS A 1 287 ? -20.110 10.885 -13.732 1.00 89.94 287 CYS A CA 1
ATOM 2329 C C . CYS A 1 287 ? -18.575 10.792 -13.802 1.00 89.94 287 CYS A C 1
ATOM 2331 O O . CYS A 1 287 ? -17.954 10.089 -13.002 1.00 89.94 287 CYS A O 1
ATOM 2333 N N . HIS A 1 288 ? -17.949 11.514 -14.738 1.00 91.62 288 HIS A N 1
ATOM 2334 C CA . HIS A 1 288 ? -16.484 11.568 -14.858 1.00 91.62 288 HIS A CA 1
ATOM 2335 C C . HIS A 1 288 ? -15.805 12.236 -13.646 1.00 91.62 288 HIS A C 1
ATOM 2337 O O . HIS A 1 288 ? -14.925 11.603 -13.064 1.00 91.62 288 HIS A O 1
ATOM 2343 N N . PRO A 1 289 ? -16.242 13.425 -13.171 1.00 92.12 289 PRO A N 1
ATOM 2344 C CA . PRO A 1 289 ? -15.598 14.077 -12.024 1.00 92.12 289 PRO A CA 1
ATOM 2345 C C . PRO A 1 289 ? -15.706 13.255 -10.732 1.00 92.12 289 PRO A C 1
ATOM 2347 O O . PRO A 1 289 ? -14.818 13.290 -9.888 1.00 92.12 289 PRO A O 1
ATOM 2350 N N . CYS A 1 290 ? -16.774 12.465 -10.586 1.00 92.88 290 CYS A N 1
ATOM 2351 C CA . CYS A 1 290 ? -16.953 11.553 -9.459 1.00 92.88 290 CYS A CA 1
ATOM 2352 C C . CYS A 1 290 ? -15.896 10.437 -9.441 1.00 92.88 290 CYS A C 1
ATOM 2354 O O . CYS A 1 290 ? -15.413 10.075 -8.373 1.00 92.88 290 CYS A O 1
ATOM 2356 N N . ARG A 1 291 ? -15.520 9.905 -10.615 1.00 92.94 291 ARG A N 1
ATOM 2357 C CA . ARG A 1 291 ? -14.496 8.852 -10.741 1.00 92.94 291 ARG A CA 1
ATOM 2358 C C . ARG A 1 291 ? -13.085 9.365 -10.468 1.00 92.94 291 ARG A C 1
ATOM 2360 O O . ARG A 1 291 ? -12.241 8.584 -10.046 1.00 92.94 291 ARG A O 1
ATOM 2367 N N . GLU A 1 292 ? -12.836 10.648 -10.712 1.00 92.69 292 GLU A N 1
ATOM 2368 C CA . GLU A 1 292 ? -11.552 11.290 -10.412 1.00 92.69 292 GLU A CA 1
ATOM 2369 C C . GLU A 1 292 ? -11.443 11.689 -8.939 1.00 92.69 292 GLU A C 1
ATOM 2371 O O . GLU A 1 292 ? -10.401 11.484 -8.325 1.00 92.69 292 GLU A O 1
ATOM 2376 N N . LEU A 1 293 ? -12.525 12.202 -8.347 1.00 94.12 293 LEU A N 1
ATOM 2377 C CA . LEU A 1 293 ? -12.516 12.681 -6.965 1.00 94.12 293 LEU A CA 1
ATOM 2378 C C . LEU A 1 293 ? -12.525 11.557 -5.922 1.00 94.12 293 LEU A C 1
ATOM 2380 O O . LEU A 1 293 ? -11.945 11.710 -4.850 1.00 94.12 293 LEU A O 1
ATOM 2384 N N . ASP A 1 294 ? -13.192 10.439 -6.206 1.00 93.44 294 ASP A N 1
ATOM 2385 C CA . ASP A 1 294 ? -13.296 9.311 -5.275 1.00 93.44 294 ASP A CA 1
ATOM 2386 C C . ASP A 1 294 ? -11.928 8.761 -4.801 1.00 93.44 294 ASP A C 1
ATOM 2388 O O . ASP A 1 294 ? -11.687 8.707 -3.586 1.00 93.44 294 ASP A O 1
ATOM 2392 N N . PRO A 1 295 ? -10.966 8.427 -5.690 1.00 93.19 295 PRO A N 1
ATOM 2393 C CA . PRO A 1 295 ? -9.646 7.973 -5.255 1.00 93.19 295 PRO A CA 1
ATOM 2394 C C . PRO A 1 295 ? -8.866 9.056 -4.494 1.00 93.19 295 PRO A C 1
ATOM 2396 O O . PRO A 1 295 ? -8.129 8.734 -3.564 1.00 93.19 295 PRO A O 1
ATOM 2399 N N . GLU A 1 296 ? -9.043 10.334 -4.829 1.00 93.50 296 GLU A N 1
ATOM 2400 C CA . GLU A 1 296 ? -8.394 11.440 -4.117 1.00 93.50 296 GLU A CA 1
ATOM 2401 C C . GLU A 1 296 ? -8.958 11.584 -2.693 1.00 93.50 296 GLU A C 1
ATOM 2403 O O . GLU A 1 296 ? -8.202 11.677 -1.724 1.00 93.50 296 GLU A O 1
ATOM 2408 N N . PHE A 1 297 ? -10.279 11.487 -2.525 1.00 94.31 297 PHE A N 1
ATOM 2409 C CA . PHE A 1 297 ? -10.928 11.547 -1.215 1.00 94.31 297 PHE A CA 1
ATOM 2410 C C . PHE A 1 297 ? -10.557 10.358 -0.318 1.00 94.31 297 PHE A C 1
ATOM 2412 O O . PHE A 1 297 ? -10.234 10.537 0.862 1.00 94.31 297 PHE A O 1
ATOM 2419 N N . THR A 1 298 ? -10.542 9.141 -0.871 1.00 93.69 298 THR A N 1
ATOM 2420 C CA . THR A 1 298 ? -10.117 7.937 -0.130 1.00 93.69 298 THR A CA 1
ATOM 2421 C C . THR A 1 298 ? -8.651 8.019 0.296 1.00 93.69 298 THR A C 1
ATOM 2423 O O . THR A 1 298 ? -8.291 7.603 1.400 1.00 93.69 298 THR A O 1
ATOM 2426 N N . LEU A 1 299 ? -7.796 8.621 -0.531 1.00 92.94 299 LEU A N 1
ATOM 2427 C CA . LEU A 1 299 ? -6.383 8.824 -0.236 1.00 92.94 299 LEU A CA 1
ATOM 2428 C C . LEU A 1 299 ? -6.158 9.819 0.918 1.00 92.94 299 LEU A C 1
ATOM 2430 O O . LEU A 1 299 ? -5.265 9.591 1.746 1.00 92.94 299 LEU A O 1
ATOM 2434 N N . ILE A 1 300 ? -6.987 10.864 1.034 1.00 92.75 300 ILE A N 1
ATOM 2435 C CA . ILE A 1 300 ? -6.989 11.770 2.197 1.00 92.75 300 ILE A CA 1
ATOM 2436 C C . ILE A 1 300 ? -7.394 11.007 3.458 1.00 92.75 300 ILE A C 1
ATOM 2438 O O . ILE A 1 300 ? -6.657 11.037 4.445 1.00 92.75 300 ILE A O 1
ATOM 2442 N N . ALA A 1 301 ? -8.524 10.295 3.417 1.00 92.06 301 ALA A N 1
ATOM 2443 C CA . ALA A 1 301 ? -9.047 9.552 4.564 1.00 92.06 301 ALA A CA 1
ATOM 2444 C C . ALA A 1 301 ? -8.020 8.535 5.093 1.00 92.06 301 ALA A C 1
ATOM 2446 O O . ALA A 1 301 ? -7.728 8.487 6.289 1.00 92.06 301 ALA A O 1
ATOM 2447 N N . LYS A 1 302 ? -7.371 7.802 4.184 1.00 91.56 302 LYS A N 1
ATOM 2448 C CA . LYS A 1 302 ? -6.324 6.827 4.504 1.00 91.56 302 LYS A CA 1
ATOM 2449 C C . LYS A 1 302 ? -5.057 7.470 5.063 1.00 91.56 302 LYS A C 1
ATOM 2451 O O . LYS A 1 302 ? -4.463 6.951 6.011 1.00 91.56 302 LYS A O 1
ATOM 2456 N N . SER A 1 303 ? -4.632 8.596 4.486 1.00 90.12 303 SER A N 1
ATOM 2457 C CA . SER A 1 303 ? -3.476 9.355 4.981 1.00 90.12 303 SER A CA 1
ATOM 2458 C C . SER A 1 303 ? -3.734 9.897 6.387 1.00 90.12 303 SER A C 1
ATOM 2460 O O . SER A 1 303 ? -2.850 9.824 7.242 1.00 90.12 303 SER A O 1
ATOM 2462 N N . PHE A 1 304 ? -4.957 10.368 6.643 1.00 88.81 304 PHE A N 1
ATOM 2463 C CA . PHE A 1 304 ? -5.377 10.874 7.943 1.00 88.81 304 PHE A CA 1
ATOM 2464 C C . PHE A 1 304 ? -5.473 9.761 8.989 1.00 88.81 304 PHE A C 1
ATOM 2466 O O . PHE A 1 304 ? -4.907 9.906 10.064 1.00 88.81 304 PHE A O 1
ATOM 2473 N N . GLN A 1 305 ? -6.070 8.611 8.654 1.00 87.44 305 GLN A N 1
ATOM 2474 C CA . GLN A 1 305 ? -6.159 7.450 9.551 1.00 87.44 305 GLN A CA 1
ATOM 2475 C C . GLN A 1 305 ? -4.776 6.929 9.977 1.00 87.44 305 GLN A C 1
ATOM 2477 O O . GLN A 1 305 ? -4.600 6.417 11.085 1.00 87.44 305 GLN A O 1
ATOM 2482 N N . ARG A 1 306 ? -3.771 7.059 9.101 1.00 84.94 306 ARG A N 1
ATOM 2483 C CA . ARG A 1 306 ? -2.384 6.691 9.408 1.00 84.94 306 ARG A CA 1
ATOM 2484 C C . ARG A 1 306 ? -1.714 7.678 10.368 1.00 84.94 306 ARG A C 1
ATOM 2486 O O . ARG A 1 306 ? -0.767 7.285 11.053 1.00 84.94 306 ARG A O 1
ATOM 2493 N N . ASN A 1 307 ? -2.174 8.929 10.417 1.00 80.19 307 ASN A N 1
ATOM 2494 C CA . ASN A 1 307 ? -1.639 9.946 11.311 1.00 80.19 307 ASN A CA 1
ATOM 2495 C C . ASN A 1 307 ? -2.371 9.908 12.665 1.00 80.19 307 ASN A C 1
ATOM 2497 O O . ASN A 1 307 ? -3.568 10.156 12.745 1.00 80.19 307 ASN A O 1
ATOM 2501 N N . LYS A 1 308 ? -1.666 9.586 13.757 1.00 63.50 308 LYS A N 1
ATOM 2502 C CA . LYS A 1 308 ? -2.286 9.330 15.077 1.00 63.50 308 LYS A CA 1
ATOM 2503 C C . LYS A 1 308 ? -2.746 10.589 15.824 1.00 63.50 308 LYS A C 1
ATOM 2505 O O . LYS A 1 308 ? -3.288 10.466 16.921 1.00 63.50 308 LYS A O 1
ATOM 2510 N N . ASP A 1 309 ? -2.540 11.767 15.249 1.00 62.91 309 ASP A N 1
ATOM 2511 C CA . ASP A 1 309 ? -2.564 13.016 16.003 1.00 62.91 309 ASP A CA 1
ATOM 2512 C C . ASP A 1 309 ? -3.980 13.481 16.390 1.00 62.91 309 ASP A C 1
ATOM 2514 O O . ASP A 1 309 ? -4.115 14.127 17.421 1.00 62.91 309 ASP A O 1
ATOM 2518 N N . ASN A 1 310 ? -5.049 13.144 15.641 1.00 64.25 310 ASN A N 1
ATOM 2519 C CA . ASN A 1 310 ? -6.394 13.700 15.895 1.00 64.25 310 ASN A CA 1
ATOM 2520 C C . ASN A 1 310 ? -7.559 12.746 15.545 1.00 64.25 310 ASN A C 1
ATOM 2522 O O . ASN A 1 310 ? -7.868 12.531 14.380 1.00 64.25 310 ASN A O 1
ATOM 2526 N N . LYS A 1 311 ? -8.284 12.237 16.557 1.00 68.50 311 LYS A N 1
ATOM 2527 C CA . LYS A 1 311 ? -9.424 11.293 16.402 1.00 68.50 311 LYS A CA 1
ATOM 2528 C C . LYS A 1 311 ? -10.812 11.952 16.282 1.00 68.50 311 LYS A C 1
ATOM 2530 O O . LYS A 1 311 ? -11.827 11.285 16.469 1.00 68.50 311 LYS A O 1
ATOM 2535 N N . ASN A 1 312 ? -10.872 13.264 16.055 1.00 85.12 312 ASN A N 1
ATOM 2536 C CA . ASN A 1 312 ? -12.127 14.029 16.090 1.00 85.12 312 ASN A CA 1
ATOM 2537 C C . ASN A 1 312 ? -12.618 14.470 14.702 1.00 85.12 312 ASN A C 1
ATOM 2539 O O . ASN A 1 312 ? -13.598 15.205 14.630 1.00 85.12 312 ASN A O 1
ATOM 2543 N N . LEU A 1 313 ? -11.959 14.045 13.621 1.00 89.19 313 LEU A N 1
ATOM 2544 C CA . LEU A 1 313 ? -12.371 14.303 12.241 1.00 89.19 313 LEU A CA 1
ATOM 2545 C C . LEU A 1 313 ? -12.645 12.966 11.547 1.00 89.19 313 LEU A C 1
ATOM 2547 O O . LEU A 1 313 ? -11.781 12.092 11.543 1.00 89.19 313 LEU A O 1
ATOM 2551 N N . PHE A 1 314 ? -13.836 12.815 10.972 1.00 91.12 314 PHE A N 1
ATOM 2552 C CA . PHE A 1 314 ? -14.261 11.589 10.298 1.00 91.12 314 PHE A CA 1
ATOM 2553 C C . PHE A 1 314 ? -14.607 11.854 8.836 1.00 91.12 314 PHE A C 1
ATOM 2555 O O . PHE A 1 314 ? -15.186 12.891 8.511 1.00 91.12 314 PHE A O 1
ATOM 2562 N N . PHE A 1 315 ? -14.288 10.893 7.969 1.00 93.81 315 PHE A N 1
ATOM 2563 C CA . PHE A 1 315 ? -14.579 10.948 6.538 1.00 93.81 315 PHE A CA 1
ATOM 2564 C C . PHE A 1 315 ? -15.719 9.987 6.203 1.00 93.81 315 PHE A C 1
ATOM 2566 O O . PHE A 1 315 ? -15.638 8.787 6.468 1.00 93.81 315 PHE A O 1
ATOM 2573 N N . GLY A 1 316 ? -16.788 10.526 5.632 1.00 94.56 316 GLY A N 1
ATOM 2574 C CA . GLY A 1 316 ? -17.973 9.811 5.189 1.00 94.56 316 GLY A CA 1
ATOM 2575 C C . GLY A 1 316 ? -18.075 9.781 3.668 1.00 94.56 316 GLY A C 1
ATOM 2576 O O . GLY A 1 316 ? -17.759 10.762 3.000 1.00 94.56 316 GLY A O 1
ATOM 2577 N N . HIS A 1 317 ? -18.559 8.671 3.127 1.00 95.06 317 HIS A N 1
ATOM 2578 C CA . HIS A 1 317 ? -18.855 8.501 1.709 1.00 95.06 317 HIS A CA 1
ATOM 2579 C C . HIS A 1 317 ? -20.321 8.115 1.541 1.00 95.06 317 HIS A C 1
ATOM 2581 O O . HIS A 1 317 ? -20.756 7.100 2.090 1.00 95.06 317 HIS A O 1
ATOM 2587 N N . LEU A 1 318 ? -21.063 8.913 0.776 1.00 94.56 318 LEU A N 1
ATOM 2588 C CA . LEU A 1 318 ? -22.474 8.710 0.462 1.00 94.56 318 LEU A CA 1
ATOM 2589 C C . LEU A 1 318 ? -22.647 8.689 -1.062 1.00 94.56 318 LEU A C 1
ATOM 2591 O O . LEU A 1 318 ? -22.407 9.696 -1.732 1.00 94.56 318 LEU A O 1
ATOM 2595 N N . ASP A 1 319 ? -23.067 7.543 -1.600 1.00 93.88 319 ASP A N 1
ATOM 2596 C CA . ASP A 1 319 ? -23.458 7.428 -3.008 1.00 93.88 319 ASP A CA 1
ATOM 2597 C C . ASP A 1 319 ? -24.917 7.884 -3.186 1.00 93.88 319 ASP A C 1
ATOM 2599 O O . ASP A 1 319 ? -25.758 7.705 -2.300 1.00 93.88 319 ASP A O 1
ATOM 2603 N N . PHE A 1 320 ? -25.230 8.456 -4.346 1.00 92.25 320 PHE A N 1
ATOM 2604 C CA . PHE A 1 320 ? -26.583 8.820 -4.748 1.00 92.25 320 PHE A CA 1
ATOM 2605 C C . PHE A 1 320 ? -27.572 7.652 -4.636 1.00 92.25 320 PHE A C 1
ATOM 2607 O O . PHE A 1 320 ? -28.698 7.868 -4.195 1.00 92.25 320 PHE A O 1
ATOM 2614 N N . ASN A 1 321 ? -27.166 6.418 -4.954 1.00 91.50 321 ASN A N 1
ATOM 2615 C CA . ASN A 1 321 ? -28.045 5.245 -4.860 1.00 91.50 321 ASN A CA 1
ATOM 2616 C C . ASN A 1 321 ? -28.535 4.972 -3.428 1.00 91.50 321 ASN A C 1
ATOM 2618 O O . ASN A 1 321 ? -29.703 4.640 -3.237 1.00 91.50 321 ASN A O 1
ATOM 2622 N N . ASP A 1 322 ? -27.678 5.180 -2.427 1.00 90.88 322 ASP A N 1
ATOM 2623 C CA . ASP A 1 322 ? -27.984 4.933 -1.008 1.00 90.88 322 ASP A CA 1
ATOM 2624 C C . ASP A 1 322 ? -28.583 6.175 -0.303 1.00 90.88 322 ASP A C 1
ATOM 2626 O O . ASP A 1 322 ? -29.052 6.124 0.848 1.00 90.88 322 ASP A O 1
ATOM 2630 N N . GLY A 1 323 ? -28.545 7.321 -0.993 1.00 89.25 323 GLY A N 1
ATOM 2631 C CA . GLY A 1 323 ? -28.649 8.656 -0.411 1.00 89.25 323 GLY A CA 1
ATOM 2632 C C . GLY A 1 323 ? -29.631 9.619 -1.074 1.00 89.25 323 GLY A C 1
ATOM 2633 O O . GLY A 1 323 ? -29.593 10.794 -0.722 1.00 89.25 323 GLY A O 1
ATOM 2634 N N . GLN A 1 324 ? -30.489 9.192 -2.009 1.00 90.44 324 GLN A N 1
ATOM 2635 C CA . GLN A 1 324 ? -31.316 10.098 -2.837 1.00 90.44 324 GLN A CA 1
ATOM 2636 C C . GLN A 1 324 ? -32.082 11.167 -2.033 1.00 90.44 324 GLN A C 1
ATOM 2638 O O . GLN A 1 324 ? -32.119 12.335 -2.421 1.00 90.44 324 GLN A O 1
ATOM 2643 N N . ILE A 1 325 ? -32.636 10.783 -0.878 1.00 92.25 325 ILE A N 1
ATOM 2644 C CA . ILE A 1 325 ? -33.382 11.677 0.023 1.00 92.25 325 ILE A CA 1
ATOM 2645 C C . ILE A 1 325 ? -32.486 12.813 0.540 1.00 92.25 325 ILE A C 1
ATOM 2647 O O . ILE A 1 325 ? -32.922 13.957 0.642 1.00 92.25 325 ILE A O 1
ATOM 2651 N N . ILE A 1 326 ? -31.213 12.529 0.817 1.00 92.31 326 ILE A N 1
ATOM 2652 C CA . ILE A 1 326 ? -30.249 13.513 1.318 1.00 92.31 326 ILE A CA 1
ATOM 2653 C C . ILE A 1 326 ? -29.866 14.523 0.232 1.00 92.31 326 ILE A C 1
ATOM 2655 O O . ILE A 1 326 ? -29.743 15.709 0.528 1.00 92.31 326 ILE A O 1
ATOM 2659 N N . PHE A 1 327 ? -29.746 14.095 -1.028 1.00 92.00 327 PHE A N 1
ATOM 2660 C CA . PHE A 1 327 ? -29.499 15.014 -2.148 1.00 92.00 327 PHE A CA 1
ATOM 2661 C C . PHE A 1 327 ? -30.653 16.006 -2.331 1.00 92.00 327 PHE A C 1
ATOM 2663 O O . PHE A 1 327 ? -30.410 17.194 -2.542 1.00 92.00 327 PHE A O 1
ATOM 2670 N N . GLN A 1 328 ? -31.897 15.541 -2.172 1.00 92.25 328 GLN A N 1
ATOM 2671 C CA . GLN A 1 328 ? -33.080 16.405 -2.196 1.00 92.25 328 GLN A CA 1
ATOM 2672 C C . GLN A 1 328 ? -33.124 17.343 -0.982 1.00 92.25 328 GLN A C 1
ATOM 2674 O O . GLN A 1 328 ? -33.347 18.542 -1.138 1.00 92.25 328 GLN A O 1
ATOM 2679 N N . LYS A 1 329 ? -32.847 16.818 0.219 1.00 90.75 329 LYS A N 1
ATOM 2680 C CA . LYS A 1 329 ? -32.843 17.577 1.481 1.00 90.75 329 LYS A CA 1
ATOM 2681 C C . LYS A 1 329 ? -31.797 18.693 1.493 1.00 90.75 329 LYS A C 1
ATOM 2683 O O . LYS A 1 329 ? -32.074 19.781 1.983 1.00 90.75 329 LYS A O 1
ATOM 2688 N N . LEU A 1 330 ? -30.617 18.439 0.929 1.00 90.00 330 LEU A N 1
ATOM 2689 C CA . LEU A 1 330 ? -29.540 19.425 0.793 1.00 90.00 330 LEU A CA 1
ATOM 2690 C C . LEU A 1 330 ? -29.664 20.285 -0.477 1.00 90.00 330 LEU A C 1
ATOM 2692 O O . LEU A 1 330 ? -28.796 21.119 -0.721 1.00 90.00 330 LEU A O 1
ATOM 2696 N N . GLN A 1 331 ? -30.718 20.083 -1.281 1.00 89.69 331 GLN A N 1
ATOM 2697 C CA . GLN A 1 331 ? -30.988 20.802 -2.533 1.00 89.69 331 GLN A CA 1
ATOM 2698 C C . GLN A 1 331 ? -29.801 20.780 -3.513 1.00 89.69 331 GLN A C 1
ATOM 2700 O O . GLN A 1 331 ? -29.485 21.767 -4.180 1.00 89.69 331 GLN A O 1
ATOM 2705 N N . LEU A 1 332 ? -29.118 19.637 -3.603 1.00 89.88 332 LEU A N 1
ATOM 2706 C CA . LEU A 1 332 ? -27.953 19.470 -4.464 1.00 89.88 332 LEU A CA 1
ATOM 2707 C C . LEU A 1 332 ? -28.380 18.936 -5.830 1.00 89.88 332 LEU A C 1
ATOM 2709 O O . LEU A 1 332 ? -28.872 17.817 -5.949 1.00 89.88 332 LEU A O 1
ATOM 2713 N N . VAL A 1 333 ? -28.151 19.742 -6.867 1.00 86.62 333 VAL A N 1
ATOM 2714 C CA . VAL A 1 333 ? -28.510 19.414 -8.260 1.00 86.62 333 VAL A CA 1
ATOM 2715 C C . VAL A 1 333 ? -27.408 18.623 -8.974 1.00 86.62 333 VAL A C 1
ATOM 2717 O O . VAL A 1 333 ? -27.683 17.870 -9.902 1.00 86.62 333 VAL A O 1
ATOM 2720 N N . SER A 1 334 ? -26.153 18.774 -8.549 1.00 88.12 334 SER A N 1
ATOM 2721 C CA . SER A 1 334 ? -24.989 18.154 -9.187 1.00 88.12 334 SER A CA 1
ATOM 2722 C C . SER A 1 334 ? -24.146 17.362 -8.193 1.00 88.12 334 SER A C 1
ATOM 2724 O O . SER A 1 334 ? -24.128 17.671 -7.004 1.00 88.12 334 SER A O 1
ATOM 2726 N N . ALA A 1 335 ? -23.424 16.359 -8.691 1.00 89.69 335 ALA A N 1
ATOM 2727 C CA . ALA A 1 335 ? -22.374 15.631 -7.982 1.00 89.69 335 ALA A CA 1
ATOM 2728 C C . ALA A 1 335 ? -21.033 15.832 -8.722 1.00 89.69 335 ALA A C 1
ATOM 2730 O O . ALA A 1 335 ? -21.054 16.072 -9.932 1.00 89.69 335 ALA A O 1
ATOM 2731 N N . PRO A 1 336 ? -19.874 15.716 -8.053 1.00 93.44 336 PRO A N 1
ATOM 2732 C CA . PRO A 1 336 ? -19.685 15.429 -6.634 1.00 93.44 336 PRO A CA 1
ATOM 2733 C C . PRO A 1 336 ? -19.647 16.690 -5.750 1.00 93.44 336 PRO A C 1
ATOM 2735 O O . PRO A 1 336 ? -19.231 17.759 -6.192 1.00 93.44 336 PRO A O 1
ATOM 2738 N N . ASN A 1 337 ? -20.037 16.562 -4.478 1.00 92.88 337 ASN A N 1
ATOM 2739 C CA . ASN A 1 337 ? -19.899 17.628 -3.478 1.00 92.88 337 ASN A CA 1
ATOM 2740 C C . ASN A 1 337 ? -19.181 17.120 -2.234 1.00 92.88 337 ASN A C 1
ATOM 2742 O O . ASN A 1 337 ? -19.550 16.087 -1.680 1.00 92.88 337 ASN A O 1
ATOM 2746 N N . VAL A 1 338 ? -18.206 17.889 -1.754 1.00 94.69 338 VAL A N 1
ATOM 2747 C CA . VAL A 1 338 ? -17.560 17.653 -0.460 1.00 94.69 338 VAL A CA 1
ATOM 2748 C C . VAL A 1 338 ? -18.093 18.681 0.527 1.00 94.69 338 VAL A C 1
ATOM 2750 O O . VAL A 1 338 ? -17.944 19.888 0.321 1.00 94.69 338 VAL A O 1
ATOM 2753 N N . LEU A 1 339 ? -18.739 18.199 1.586 1.00 93.81 339 LEU A N 1
ATOM 2754 C CA . LEU A 1 339 ? -19.319 19.034 2.634 1.00 93.81 339 LEU A CA 1
ATOM 2755 C C . LEU A 1 339 ? -18.588 18.793 3.948 1.00 93.81 339 LEU A C 1
ATOM 2757 O O . LEU A 1 339 ? -18.444 17.651 4.386 1.00 93.81 339 LEU A O 1
ATOM 2761 N N . TYR A 1 340 ? -18.154 19.873 4.591 1.00 93.44 340 TYR A N 1
ATOM 2762 C CA . TYR A 1 340 ? -17.591 19.830 5.930 1.00 93.44 340 TYR A CA 1
ATOM 2763 C C . TYR A 1 340 ? -18.617 20.294 6.961 1.00 93.44 340 TYR A C 1
ATOM 2765 O O . TYR A 1 340 ? -19.166 21.394 6.898 1.00 93.44 340 TYR A O 1
ATOM 2773 N N . PHE A 1 341 ? -18.839 19.433 7.940 1.00 92.12 341 PHE A N 1
ATOM 2774 C CA . PHE A 1 341 ? -19.750 19.617 9.045 1.00 92.12 341 PHE A CA 1
ATOM 2775 C C . PHE A 1 341 ? -18.938 19.867 10.329 1.00 92.12 341 PHE A C 1
ATOM 2777 O O . PHE A 1 341 ? -18.371 18.918 10.881 1.00 92.12 341 PHE A O 1
ATOM 2784 N N . PRO A 1 342 ? -18.852 21.119 10.823 1.00 89.81 342 PRO A N 1
ATOM 2785 C CA . PRO A 1 342 ? -18.053 21.454 12.003 1.00 89.81 342 PRO A CA 1
ATOM 2786 C C . PRO A 1 342 ? -18.691 20.930 13.300 1.00 89.81 342 PRO A C 1
ATOM 2788 O O . PRO A 1 342 ? -19.915 20.785 13.355 1.00 89.81 342 PRO A O 1
ATOM 2791 N N . PRO A 1 343 ? -17.917 20.685 14.373 1.00 88.25 343 PRO A N 1
ATOM 2792 C CA . PRO A 1 343 ? -18.467 20.253 15.657 1.00 88.25 343 PRO A CA 1
ATOM 2793 C C . PRO A 1 343 ? -19.487 21.269 16.197 1.00 88.25 343 PRO A C 1
ATOM 2795 O O . PRO A 1 343 ? -19.290 22.484 16.112 1.00 88.25 343 PRO A O 1
ATOM 2798 N N . GLN A 1 344 ? -20.589 20.756 16.741 1.00 85.56 344 GLN A N 1
ATOM 2799 C CA . GLN A 1 344 ? -21.789 21.513 17.079 1.00 85.56 344 GLN A CA 1
ATOM 2800 C C . GLN A 1 344 ? -22.215 21.219 18.520 1.00 85.56 344 GLN A C 1
ATOM 2802 O O . GLN A 1 344 ? -22.524 20.075 18.873 1.00 85.56 344 GLN A O 1
ATOM 2807 N N . LYS A 1 345 ? -22.253 22.270 19.348 1.00 78.06 345 LYS A N 1
ATOM 2808 C CA . LYS A 1 345 ? -22.750 22.199 20.727 1.00 78.06 345 LYS A CA 1
ATOM 2809 C C . LYS A 1 345 ? -24.283 22.206 20.754 1.00 78.06 345 LYS A C 1
ATOM 2811 O O . LYS A 1 345 ? -24.952 22.550 19.783 1.00 78.06 345 LYS A O 1
ATOM 2816 N N . ALA A 1 346 ? -24.845 21.817 21.893 1.00 67.44 346 ALA A N 1
ATOM 2817 C CA . ALA A 1 346 ? -26.278 21.873 22.159 1.00 67.44 346 ALA A CA 1
ATOM 2818 C C . ALA A 1 346 ? -26.886 23.258 21.863 1.00 67.44 346 ALA A C 1
ATOM 2820 O O . ALA A 1 346 ? -26.615 24.191 22.606 1.00 67.44 346 ALA A O 1
ATOM 2821 N N . GLY A 1 347 ? -27.733 23.370 20.831 1.00 64.12 347 GLY A N 1
ATOM 2822 C CA . GLY A 1 347 ? -28.537 24.574 20.562 1.00 64.12 347 GLY A CA 1
ATOM 2823 C C . GLY A 1 347 ? -27.946 25.590 19.575 1.00 64.12 347 GLY A 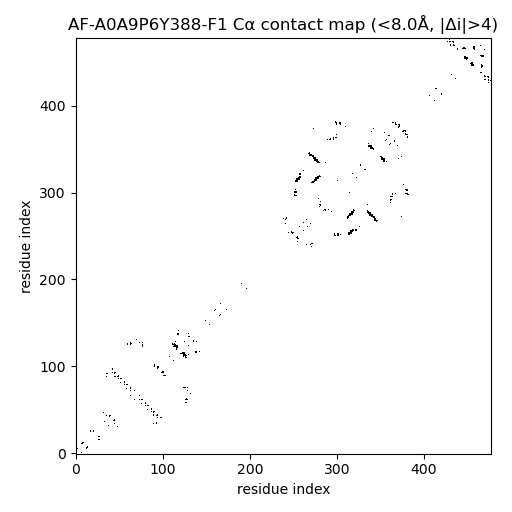C 1
ATOM 2824 O O . GLY A 1 347 ? -28.598 26.585 19.294 1.00 64.12 347 GLY A O 1
ATOM 2825 N N . GLU A 1 348 ? -26.760 25.347 19.014 1.00 72.19 348 GLU A N 1
ATOM 2826 C CA . GLU A 1 348 ? -26.135 26.224 18.011 1.00 72.19 348 GLU A CA 1
ATOM 2827 C C . GLU A 1 348 ? -26.240 25.567 16.633 1.00 72.19 348 GLU A C 1
ATOM 2829 O O . GLU A 1 348 ? -25.666 24.505 16.464 1.00 72.19 348 GLU A O 1
ATOM 2834 N N . SER A 1 349 ? -26.956 26.121 15.649 1.00 66.44 349 SER A N 1
ATOM 2835 C CA . SER A 1 349 ? -27.042 25.560 14.287 1.00 66.44 349 SER A CA 1
ATOM 2836 C C . SER A 1 349 ? -25.943 26.123 13.382 1.00 66.44 349 SER A C 1
ATOM 2838 O O . SER A 1 349 ? -26.114 27.184 12.787 1.00 66.44 349 SER A O 1
ATOM 2840 N N . LYS A 1 350 ? -24.805 25.425 13.269 1.00 75.62 350 LYS A N 1
ATOM 2841 C CA . LYS A 1 350 ? -23.776 25.783 12.279 1.00 75.62 350 LYS A CA 1
ATOM 2842 C C . LYS A 1 350 ? -24.100 25.148 10.936 1.00 75.62 350 LYS A C 1
ATOM 2844 O O . LYS A 1 350 ? -24.238 23.926 10.852 1.00 75.62 350 LYS A O 1
ATOM 2849 N N . GLU A 1 351 ? -24.186 25.978 9.903 1.00 79.69 351 GLU A N 1
ATOM 2850 C CA . GLU A 1 351 ? -24.321 25.518 8.524 1.00 79.69 351 GLU A CA 1
ATOM 2851 C C . GLU A 1 351 ? -23.088 24.716 8.085 1.00 79.69 351 GLU A C 1
ATOM 2853 O O . GLU A 1 351 ? -21.991 24.835 8.645 1.00 79.69 351 GLU A O 1
ATOM 2858 N N . PHE A 1 352 ? -23.284 23.846 7.097 1.00 87.69 352 PHE A N 1
ATOM 2859 C CA . PHE A 1 352 ? -22.200 23.075 6.505 1.00 87.69 352 PHE A CA 1
ATOM 2860 C C . PHE A 1 352 ? -21.397 23.945 5.540 1.00 87.69 352 PHE A C 1
ATOM 2862 O O . PHE A 1 352 ? -21.938 24.793 4.836 1.00 87.69 352 PHE A O 1
ATOM 2869 N N . ILE A 1 353 ? -20.093 23.704 5.475 1.00 91.38 353 ILE A N 1
ATOM 2870 C CA . ILE A 1 353 ? -19.200 24.436 4.582 1.00 91.38 353 ILE A CA 1
ATOM 2871 C C . ILE A 1 353 ? -18.980 23.577 3.343 1.00 91.38 353 ILE A C 1
ATOM 2873 O O . ILE A 1 353 ? -18.440 22.471 3.426 1.00 91.38 353 ILE A O 1
ATOM 2877 N N . ARG A 1 354 ? -19.415 24.078 2.187 1.00 91.94 354 ARG A N 1
ATOM 2878 C CA . ARG A 1 354 ? -19.210 23.416 0.897 1.00 91.94 354 ARG A CA 1
ATOM 2879 C C . ARG A 1 354 ? -17.820 23.728 0.352 1.00 91.94 354 ARG A C 1
ATOM 2881 O O . ARG A 1 354 ? -17.379 24.875 0.371 1.00 91.94 354 ARG A O 1
ATOM 2888 N N . TYR A 1 355 ? -17.150 22.705 -0.163 1.00 92.19 355 TYR A N 1
ATOM 2889 C CA . TYR A 1 355 ? -15.932 22.872 -0.943 1.00 92.19 355 TYR A CA 1
ATOM 2890 C C . TYR A 1 355 ? -16.266 23.195 -2.408 1.00 92.19 355 TYR A C 1
ATOM 2892 O O . TYR A 1 355 ? -16.964 22.429 -3.079 1.00 92.19 355 TYR A O 1
ATOM 2900 N N . ASP A 1 356 ? -15.754 24.322 -2.906 1.00 89.81 356 ASP A N 1
ATOM 2901 C CA . ASP A 1 356 ? -15.889 24.748 -4.304 1.00 89.81 356 ASP A CA 1
ATOM 2902 C C . ASP A 1 356 ? -14.893 23.989 -5.200 1.00 89.81 356 ASP A C 1
ATOM 2904 O O . ASP A 1 356 ? -13.768 24.438 -5.436 1.00 89.81 356 ASP A O 1
ATOM 2908 N N . VAL A 1 357 ? -15.331 22.849 -5.740 1.00 87.44 357 VAL A N 1
ATOM 2909 C CA . VAL A 1 357 ? -14.537 21.996 -6.648 1.00 87.44 357 VAL A CA 1
ATOM 2910 C C . VAL A 1 357 ? -14.076 22.752 -7.904 1.00 87.44 357 VAL A C 1
ATOM 2912 O O . VAL A 1 357 ? -12.979 22.531 -8.406 1.00 87.44 357 VAL A O 1
ATOM 2915 N N . THR A 1 358 ? -14.882 23.694 -8.403 1.00 86.31 358 THR A N 1
ATOM 2916 C CA . THR A 1 358 ? -14.572 24.464 -9.621 1.00 86.31 358 THR A CA 1
ATOM 2917 C C . THR A 1 358 ? -13.439 25.470 -9.442 1.00 86.31 358 THR A C 1
ATOM 2919 O O . THR A 1 358 ? -12.774 25.802 -10.418 1.00 86.31 358 THR A O 1
ATOM 2922 N N . LYS A 1 359 ? -13.214 25.969 -8.220 1.00 88.12 359 LYS A N 1
ATOM 2923 C CA . LYS A 1 359 ? -12.175 26.973 -7.933 1.00 88.12 359 LYS A CA 1
ATOM 2924 C C . LYS A 1 359 ? -10.874 26.346 -7.452 1.00 88.12 359 LYS A C 1
ATOM 2926 O O . LYS A 1 359 ? -9.806 26.800 -7.842 1.00 88.12 359 LYS A O 1
ATOM 2931 N N . ASN A 1 360 ? -10.973 25.329 -6.596 1.00 86.06 360 ASN A N 1
ATOM 2932 C CA . ASN A 1 360 ? -9.822 24.774 -5.883 1.00 86.06 360 ASN A CA 1
ATOM 2933 C C . ASN A 1 360 ? -9.286 23.472 -6.510 1.00 86.06 360 ASN A C 1
ATOM 2935 O O . ASN A 1 360 ? -8.236 22.985 -6.093 1.00 86.06 360 ASN A O 1
ATOM 2939 N N . GLY A 1 361 ? -9.979 22.924 -7.513 1.00 89.56 361 GLY A N 1
ATOM 2940 C CA . GLY A 1 361 ? -9.604 21.681 -8.185 1.00 89.56 361 GLY A CA 1
ATOM 2941 C C . GLY A 1 361 ? -10.153 20.423 -7.505 1.00 89.56 361 GLY A C 1
ATOM 2942 O O . GLY A 1 361 ? -10.934 20.486 -6.557 1.00 89.56 361 GLY A O 1
ATOM 2943 N N . LEU A 1 362 ? -9.761 19.265 -8.043 1.00 89.88 362 LEU A N 1
ATOM 2944 C CA . LEU A 1 362 ? -10.202 17.928 -7.610 1.00 89.88 362 LEU A CA 1
ATOM 2945 C C . LEU A 1 362 ? -9.119 17.167 -6.822 1.00 89.88 362 LEU A C 1
ATOM 2947 O O . LEU A 1 362 ? -9.370 16.061 -6.347 1.00 89.88 362 LEU A O 1
ATOM 2951 N N . ASP A 1 363 ? -7.927 17.747 -6.688 1.00 91.75 363 ASP A N 1
ATOM 2952 C CA . ASP A 1 363 ? -6.765 17.087 -6.099 1.00 91.75 363 ASP A CA 1
ATOM 2953 C C . ASP A 1 363 ? -6.885 16.939 -4.575 1.00 91.75 363 ASP A C 1
ATOM 2955 O O . ASP A 1 363 ? -7.398 17.818 -3.868 1.00 91.75 363 ASP A O 1
ATOM 2959 N N . ALA A 1 364 ? -6.346 15.838 -4.043 1.00 92.56 364 ALA A N 1
ATOM 2960 C CA . ALA A 1 364 ? -6.359 15.566 -2.612 1.00 92.56 364 ALA A CA 1
ATOM 2961 C C . ALA A 1 364 ? -5.662 16.656 -1.782 1.00 92.56 364 ALA A C 1
ATOM 2963 O O . ALA A 1 364 ? -6.086 16.951 -0.662 1.00 92.56 364 ALA A O 1
ATOM 2964 N N . GLU A 1 365 ? -4.597 17.258 -2.315 1.00 92.31 365 GLU A N 1
ATOM 2965 C CA . GLU A 1 365 ? -3.836 18.316 -1.654 1.00 92.31 365 GLU A CA 1
ATOM 2966 C C . GLU A 1 365 ? -4.688 19.574 -1.433 1.00 92.31 365 GLU A C 1
ATOM 2968 O O . GLU A 1 365 ? -4.710 20.106 -0.322 1.00 92.31 365 GLU A O 1
ATOM 2973 N N . SER A 1 366 ? -5.461 19.992 -2.439 1.00 92.88 366 SER A N 1
ATOM 2974 C CA . SER A 1 366 ? -6.332 21.170 -2.358 1.00 92.88 366 SER A CA 1
ATOM 2975 C C . SER A 1 366 ? -7.452 20.998 -1.329 1.00 92.88 366 SER A C 1
ATOM 2977 O O . SER A 1 366 ? -7.801 21.929 -0.598 1.00 92.88 366 SER A O 1
ATOM 2979 N N . ILE A 1 367 ? -8.026 19.795 -1.239 1.00 93.19 367 ILE A N 1
ATOM 2980 C CA . ILE A 1 367 ? -9.058 19.471 -0.243 1.00 93.19 367 ILE A CA 1
ATOM 2981 C C . ILE A 1 367 ? -8.440 19.420 1.156 1.00 93.19 367 ILE A C 1
ATOM 2983 O O . ILE A 1 367 ? -9.026 19.923 2.115 1.00 93.19 367 ILE A O 1
ATOM 2987 N N . ALA A 1 368 ? -7.246 18.846 1.291 1.00 92.44 368 ALA A N 1
ATOM 2988 C CA . ALA A 1 368 ? -6.538 18.785 2.562 1.00 92.44 368 ALA A CA 1
ATOM 2989 C C . ALA A 1 368 ? -6.139 20.175 3.080 1.00 92.44 368 ALA A C 1
ATOM 2991 O O . ALA A 1 368 ? -6.253 20.431 4.281 1.00 92.44 368 ALA A O 1
ATOM 2992 N N . GLU A 1 369 ? -5.740 21.094 2.199 1.00 92.50 369 GLU A N 1
ATOM 2993 C CA . GLU A 1 369 ? -5.476 22.492 2.550 1.00 92.50 369 GLU A CA 1
ATOM 2994 C C . GLU A 1 369 ? -6.751 23.199 3.026 1.00 92.50 369 GLU A C 1
ATOM 2996 O O . GLU A 1 369 ? -6.755 23.835 4.085 1.00 92.50 369 GLU A O 1
ATOM 3001 N N . PHE A 1 370 ? -7.867 23.010 2.314 1.00 92.38 370 PHE A N 1
ATOM 3002 C CA . PHE A 1 370 ? -9.172 23.517 2.738 1.00 92.38 370 PHE A CA 1
ATOM 3003 C C . PHE A 1 370 ? -9.571 22.985 4.122 1.00 92.38 370 PHE A C 1
ATOM 3005 O O . PHE A 1 370 ? -9.945 23.766 5.000 1.00 92.38 370 PHE A O 1
ATOM 3012 N N . LEU A 1 371 ? -9.445 21.676 4.355 1.00 91.44 371 LEU A N 1
ATOM 3013 C CA . LEU A 1 371 ? -9.745 21.072 5.653 1.00 91.44 371 LEU A CA 1
ATOM 3014 C C . LEU A 1 371 ? -8.806 21.584 6.742 1.00 91.44 371 LEU A C 1
ATOM 3016 O O . LEU A 1 371 ? -9.261 21.851 7.850 1.00 91.44 371 LEU A O 1
ATOM 3020 N N . THR A 1 372 ? -7.526 21.783 6.436 1.00 91.62 372 THR A N 1
ATOM 3021 C CA . THR A 1 372 ? -6.554 22.347 7.382 1.00 91.62 372 THR A CA 1
ATOM 3022 C C . THR A 1 372 ? -6.948 23.767 7.787 1.00 91.62 372 THR A C 1
ATOM 3024 O O . THR A 1 372 ? -6.945 24.089 8.975 1.00 91.62 372 THR A O 1
ATOM 3027 N N . LYS A 1 373 ? -7.394 24.589 6.829 1.00 91.12 373 LYS A N 1
ATOM 3028 C CA . LYS A 1 373 ? -7.874 25.956 7.079 1.00 91.12 373 LYS A CA 1
ATOM 3029 C C . LYS A 1 373 ? -9.152 25.996 7.923 1.00 91.12 373 LYS A C 1
ATOM 3031 O O . LYS A 1 373 ? -9.285 26.874 8.768 1.00 91.12 373 LYS A O 1
ATOM 3036 N N . GLN A 1 374 ? -10.085 25.067 7.703 1.00 89.19 374 GLN A N 1
ATOM 3037 C CA . GLN A 1 374 ? -11.380 25.050 8.401 1.00 89.19 374 GLN A CA 1
ATOM 3038 C C . GLN A 1 374 ? -11.340 24.353 9.766 1.00 89.19 374 GLN A C 1
ATOM 3040 O O . GLN A 1 374 ? -12.076 24.721 10.678 1.00 89.19 374 GLN A O 1
ATOM 3045 N N . THR A 1 375 ? -10.522 23.312 9.907 1.00 84.94 375 THR A N 1
ATOM 3046 C CA . THR A 1 375 ? -10.483 22.476 11.117 1.00 84.94 375 THR A CA 1
ATOM 3047 C C . THR A 1 375 ? -9.369 22.877 12.083 1.00 84.94 375 THR A C 1
ATOM 3049 O O . THR A 1 375 ? -9.454 22.555 13.265 1.00 84.94 375 THR A O 1
ATOM 3052 N N . GLY A 1 376 ? -8.315 23.544 11.596 1.00 81.19 376 GLY A N 1
ATOM 3053 C CA . GLY A 1 376 ? -7.084 23.784 12.354 1.00 81.19 376 GLY A CA 1
ATOM 3054 C C . GLY A 1 376 ? -6.201 22.538 12.526 1.00 81.19 376 GLY A C 1
ATOM 3055 O O . GLY A 1 376 ? -5.144 22.628 13.149 1.00 81.19 376 GLY A O 1
ATOM 3056 N N . TYR A 1 377 ? -6.593 21.379 11.979 1.00 83.44 377 TYR A N 1
ATOM 3057 C CA . TYR A 1 377 ? -5.800 20.147 12.008 1.00 83.44 377 TYR A CA 1
ATOM 3058 C C . TYR A 1 377 ? -4.904 20.037 10.772 1.00 83.44 377 TYR A C 1
ATOM 3060 O O . TYR A 1 377 ? -5.359 20.239 9.653 1.00 83.44 377 TYR A O 1
ATOM 3068 N N . ALA A 1 378 ? -3.643 19.635 10.950 1.00 80.69 378 ALA A N 1
ATOM 3069 C CA . ALA A 1 378 ? -2.720 19.421 9.835 1.00 80.69 378 ALA A CA 1
ATOM 3070 C C . ALA A 1 378 ? -3.052 18.123 9.069 1.00 80.69 378 ALA A C 1
ATOM 3072 O O . ALA A 1 378 ? -2.568 17.040 9.415 1.00 80.69 378 ALA A O 1
ATOM 3073 N N . VAL A 1 379 ? -3.862 18.222 8.010 1.00 85.62 379 VAL A N 1
ATOM 3074 C CA . VAL A 1 379 ? -4.190 17.089 7.130 1.00 85.62 379 VAL A CA 1
ATOM 3075 C C . VAL A 1 379 ? -3.067 16.923 6.100 1.00 85.62 379 VAL A C 1
ATOM 3077 O O . VAL A 1 379 ? -3.034 17.603 5.080 1.00 85.62 379 VAL A O 1
ATOM 3080 N N . LYS A 1 380 ? -2.100 16.035 6.371 1.00 85.69 380 LYS A N 1
ATOM 3081 C CA . LYS A 1 380 ? -0.981 15.755 5.452 1.00 85.69 380 LYS A CA 1
ATOM 3082 C C . LYS A 1 380 ? -1.296 14.565 4.554 1.00 85.69 380 LYS A C 1
ATOM 3084 O O . LYS A 1 380 ? -1.437 13.441 5.033 1.00 85.69 380 LYS A O 1
ATOM 3089 N N . VAL A 1 381 ? -1.330 14.807 3.251 1.00 89.50 381 VAL A N 1
ATOM 3090 C CA . VAL A 1 381 ? -1.588 13.785 2.236 1.00 89.50 381 VAL A CA 1
ATOM 3091 C C . VAL A 1 381 ? -0.273 13.156 1.769 1.00 89.50 381 VAL A C 1
ATOM 3093 O O . VAL A 1 381 ? 0.673 13.866 1.432 1.00 89.50 381 VAL A O 1
ATOM 3096 N N . LYS A 1 382 ? -0.180 11.817 1.765 1.00 86.94 382 LYS A N 1
ATOM 3097 C CA . LYS A 1 382 ? 0.990 11.086 1.244 1.00 86.94 382 LYS A CA 1
ATOM 3098 C C . LYS A 1 382 ? 0.558 10.066 0.198 1.00 86.94 382 LYS A C 1
ATOM 3100 O O . LYS A 1 382 ? -0.029 9.039 0.538 1.00 86.94 382 LYS A O 1
ATOM 3105 N N . ARG A 1 383 ? 0.902 10.319 -1.068 1.00 88.75 383 ARG A N 1
ATOM 3106 C CA . ARG A 1 383 ? 0.600 9.404 -2.176 1.00 88.75 383 ARG A CA 1
ATOM 3107 C C . ARG A 1 383 ? 1.475 8.139 -2.103 1.00 88.75 383 ARG A C 1
ATOM 3109 O O . ARG A 1 383 ? 2.674 8.246 -1.828 1.00 88.75 383 ARG A O 1
ATOM 3116 N N . PRO A 1 384 ? 0.912 6.935 -2.314 1.00 85.00 384 PRO A N 1
ATOM 3117 C CA . PRO A 1 384 ? 1.692 5.703 -2.327 1.00 85.00 384 PRO A CA 1
ATOM 3118 C C . PRO A 1 384 ? 2.642 5.671 -3.532 1.00 85.00 384 PRO A C 1
ATOM 3120 O O . PRO A 1 384 ? 2.303 6.115 -4.629 1.00 85.00 384 PRO A O 1
ATOM 3123 N N . PHE A 1 385 ? 3.846 5.132 -3.334 1.00 83.88 385 PHE A N 1
ATOM 3124 C CA . PHE A 1 385 ? 4.846 5.051 -4.395 1.00 83.88 385 PHE A CA 1
ATOM 3125 C C . PHE A 1 385 ? 4.492 3.952 -5.406 1.00 83.88 385 PHE A C 1
ATOM 3127 O O . PHE A 1 385 ? 4.358 2.779 -5.054 1.00 83.88 385 PHE A O 1
ATOM 3134 N N . ASN A 1 386 ? 4.371 4.321 -6.682 1.00 85.00 386 ASN A N 1
ATOM 3135 C CA . ASN A 1 386 ? 4.056 3.388 -7.763 1.00 85.00 386 ASN A CA 1
ATOM 3136 C C . ASN A 1 386 ? 5.312 2.632 -8.227 1.00 85.00 386 ASN A C 1
ATOM 3138 O O . ASN A 1 386 ? 5.940 3.004 -9.221 1.00 85.00 386 ASN A O 1
ATOM 3142 N N . TYR A 1 387 ? 5.646 1.533 -7.544 1.00 86.12 387 TYR A N 1
ATOM 3143 C CA . TYR A 1 387 ? 6.809 0.690 -7.866 1.00 86.12 387 TYR A CA 1
ATOM 3144 C C . TYR A 1 387 ? 6.829 0.181 -9.313 1.00 86.12 387 TYR A C 1
ATOM 3146 O O . TYR A 1 387 ? 7.904 0.037 -9.884 1.00 86.12 387 TYR A O 1
ATOM 3154 N N . VAL A 1 388 ? 5.666 -0.046 -9.935 1.00 87.81 388 VAL A N 1
ATOM 3155 C CA . VAL A 1 388 ? 5.571 -0.511 -11.332 1.00 87.81 388 VAL A CA 1
ATOM 3156 C C . VAL A 1 388 ? 6.064 0.554 -12.312 1.00 87.81 388 VAL A C 1
ATOM 3158 O O . VAL A 1 388 ? 6.854 0.250 -13.201 1.00 87.81 388 VAL A O 1
ATOM 3161 N N . LYS A 1 389 ? 5.648 1.816 -12.131 1.00 86.12 389 LYS A N 1
ATOM 3162 C CA . LYS A 1 389 ? 6.096 2.926 -12.987 1.00 86.12 389 LYS A CA 1
ATOM 3163 C C . LYS A 1 389 ? 7.586 3.186 -12.798 1.00 86.12 389 LYS A C 1
ATOM 3165 O O . LYS A 1 389 ? 8.313 3.293 -13.779 1.00 86.12 389 LYS A O 1
ATOM 3170 N N . PHE A 1 390 ? 8.039 3.211 -11.545 1.00 89.69 390 PHE A N 1
ATOM 3171 C CA . PHE A 1 390 ? 9.451 3.403 -11.229 1.00 89.69 390 PHE A CA 1
ATOM 3172 C C . PHE A 1 390 ? 10.326 2.260 -11.762 1.00 89.69 390 PHE A C 1
ATOM 3174 O O . PHE A 1 390 ? 11.344 2.508 -12.402 1.00 89.69 390 PHE A O 1
ATOM 3181 N N . GLY A 1 391 ? 9.903 1.008 -11.572 1.00 91.88 391 GLY A N 1
ATOM 3182 C CA . GLY A 1 391 ? 10.586 -0.168 -12.110 1.00 91.88 391 GLY A CA 1
ATOM 3183 C C . GLY A 1 391 ? 10.628 -0.169 -13.638 1.00 91.88 391 GLY A C 1
ATOM 3184 O O . GLY A 1 391 ? 11.670 -0.465 -14.217 1.00 91.88 391 GLY A O 1
ATOM 3185 N N . GLY A 1 392 ? 9.536 0.235 -14.296 1.00 93.69 392 GLY A N 1
ATOM 3186 C CA . GLY A 1 392 ? 9.483 0.393 -15.751 1.00 93.69 392 GLY A CA 1
ATOM 3187 C C . GLY A 1 392 ? 10.424 1.483 -16.272 1.00 93.69 392 GLY A C 1
ATOM 3188 O O . GLY A 1 392 ? 11.163 1.249 -17.226 1.00 93.69 392 GLY A O 1
ATOM 3189 N N . GLN A 1 393 ? 10.459 2.650 -15.620 1.00 90.31 393 GLN A N 1
ATOM 3190 C CA . GLN A 1 393 ? 11.394 3.729 -15.963 1.00 90.31 393 GLN A CA 1
ATOM 3191 C C . GLN A 1 393 ? 12.853 3.313 -15.752 1.00 90.31 393 GLN A C 1
ATOM 3193 O O . GLN A 1 393 ? 13.695 3.593 -16.602 1.00 90.31 393 GLN A O 1
ATOM 3198 N N . LEU A 1 394 ? 13.153 2.598 -14.665 1.00 94.94 394 LEU A N 1
ATOM 3199 C CA . LEU A 1 394 ? 14.488 2.065 -14.403 1.00 94.94 394 LEU A CA 1
ATOM 3200 C C . LEU A 1 394 ? 14.902 1.039 -15.467 1.00 94.94 394 LEU A C 1
ATOM 3202 O O . LEU A 1 394 ? 16.021 1.097 -15.969 1.00 94.94 394 LEU A O 1
ATOM 3206 N N . PHE A 1 395 ? 14.002 0.131 -15.851 1.00 94.44 395 PHE A N 1
ATOM 3207 C CA . PHE A 1 395 ? 14.263 -0.857 -16.898 1.00 94.44 395 PHE A CA 1
ATOM 3208 C C . PHE A 1 395 ? 14.527 -0.195 -18.256 1.00 94.44 395 PHE A C 1
ATOM 3210 O O . PHE A 1 395 ? 15.488 -0.556 -18.933 1.00 94.44 395 PHE A O 1
ATOM 3217 N N . LEU A 1 396 ? 13.735 0.818 -18.625 1.00 95.25 396 LEU A N 1
ATOM 3218 C CA . LEU A 1 396 ? 13.976 1.612 -19.833 1.00 95.25 396 LEU A CA 1
ATOM 3219 C C . LEU A 1 396 ? 15.316 2.350 -19.776 1.00 95.25 396 LEU A C 1
ATOM 3221 O O . LEU A 1 396 ? 16.045 2.345 -20.764 1.00 95.25 396 LEU A O 1
ATOM 3225 N N . ALA A 1 397 ? 15.674 2.934 -18.632 1.00 95.94 397 ALA A N 1
ATOM 3226 C CA . ALA A 1 397 ? 16.951 3.624 -18.462 1.00 95.94 397 ALA A CA 1
ATOM 3227 C C . ALA A 1 397 ? 18.148 2.666 -18.588 1.00 95.94 397 ALA A C 1
ATOM 3229 O O . ALA A 1 397 ? 19.118 2.971 -19.282 1.00 95.94 397 ALA A O 1
ATOM 3230 N N . VAL A 1 398 ? 18.071 1.480 -17.976 1.00 96.00 398 VAL A N 1
ATOM 3231 C CA . VAL A 1 398 ? 19.110 0.442 -18.087 1.00 96.00 398 VAL A CA 1
ATOM 3232 C C . VAL A 1 398 ? 19.191 -0.101 -19.513 1.00 96.00 398 VAL A C 1
ATOM 3234 O O . VAL A 1 398 ? 20.291 -0.267 -20.039 1.00 96.00 398 VAL A O 1
ATOM 3237 N N . GLY A 1 399 ? 18.047 -0.323 -20.165 1.00 96.19 399 GLY A N 1
ATOM 3238 C CA . GLY A 1 399 ? 17.983 -0.715 -21.571 1.00 96.19 399 GLY A CA 1
ATOM 3239 C C . GLY A 1 399 ? 18.638 0.323 -22.482 1.00 96.19 399 GLY A C 1
ATOM 3240 O O . GLY A 1 399 ? 19.497 -0.023 -23.290 1.00 96.19 399 GLY A O 1
ATOM 3241 N N . ALA A 1 400 ? 18.316 1.605 -22.296 1.00 96.19 400 ALA A N 1
ATOM 3242 C CA . ALA A 1 400 ? 18.931 2.705 -23.031 1.00 96.19 400 ALA A CA 1
ATOM 3243 C C . ALA A 1 400 ? 20.448 2.780 -22.791 1.00 96.19 400 ALA A C 1
ATOM 3245 O O . ALA A 1 400 ? 21.209 2.920 -23.745 1.00 96.19 400 ALA A O 1
ATOM 3246 N N . ALA A 1 401 ? 20.909 2.612 -21.549 1.00 94.62 401 ALA A N 1
ATOM 3247 C CA . ALA A 1 401 ? 22.335 2.589 -21.225 1.00 94.62 401 ALA A CA 1
ATOM 3248 C C . ALA A 1 401 ? 23.065 1.386 -21.852 1.00 94.62 401 ALA A C 1
ATOM 3250 O O . ALA A 1 401 ? 24.192 1.523 -22.332 1.00 94.62 401 ALA A O 1
ATOM 3251 N N . ALA A 1 402 ? 22.429 0.211 -21.894 1.00 93.50 402 ALA A N 1
ATOM 3252 C CA . ALA A 1 402 ? 22.977 -0.975 -22.546 1.00 93.50 402 ALA A CA 1
ATOM 3253 C C . ALA A 1 402 ? 23.090 -0.784 -24.066 1.00 93.50 402 ALA A C 1
ATOM 3255 O O . ALA A 1 402 ? 24.130 -1.105 -24.644 1.00 93.50 402 ALA A O 1
ATOM 3256 N N . ILE A 1 403 ? 22.061 -0.204 -24.695 1.00 93.38 403 ILE A N 1
ATOM 3257 C CA . ILE A 1 403 ? 22.072 0.156 -26.118 1.00 93.38 403 ILE A CA 1
ATOM 3258 C C . ILE A 1 403 ? 23.169 1.187 -26.389 1.00 93.38 403 ILE A C 1
ATOM 3260 O O . ILE A 1 403 ? 23.985 0.974 -27.280 1.00 93.38 403 ILE A O 1
ATOM 3264 N N . LEU A 1 404 ? 23.257 2.254 -25.591 1.00 92.44 404 LEU A N 1
ATOM 3265 C CA . LEU A 1 404 ? 24.291 3.283 -25.722 1.00 92.44 404 LEU A CA 1
ATOM 3266 C C . LEU A 1 404 ? 25.697 2.675 -25.624 1.00 92.44 404 LEU A C 1
ATOM 3268 O O . LEU A 1 404 ? 26.561 2.970 -26.446 1.00 92.44 404 LEU A O 1
ATOM 3272 N N . LYS A 1 405 ? 25.925 1.776 -24.659 1.00 91.50 405 LYS A N 1
ATOM 3273 C CA . LYS A 1 405 ? 27.206 1.077 -24.492 1.00 91.50 405 LYS A CA 1
ATOM 3274 C C . LYS A 1 405 ? 27.521 0.160 -25.676 1.00 91.50 405 LYS A C 1
ATOM 3276 O O . LYS A 1 405 ? 28.678 0.076 -26.087 1.00 91.50 405 LYS A O 1
ATOM 3281 N N . LEU A 1 406 ? 26.516 -0.521 -26.228 1.00 88.94 406 LEU A N 1
ATOM 3282 C CA . LEU A 1 406 ? 26.668 -1.377 -27.406 1.00 88.94 406 LEU A CA 1
ATOM 3283 C C . LEU A 1 406 ? 27.007 -0.547 -28.650 1.00 88.94 406 LEU A C 1
ATOM 3285 O O . LEU A 1 406 ? 27.953 -0.881 -29.362 1.00 88.94 406 LEU A O 1
ATOM 3289 N N . VAL A 1 407 ? 26.296 0.563 -28.863 1.00 89.75 407 VAL A N 1
ATOM 3290 C CA . VAL A 1 407 ? 26.542 1.511 -29.957 1.00 89.75 407 VAL A CA 1
ATOM 3291 C C . VAL A 1 407 ? 27.931 2.131 -29.831 1.00 89.75 407 VAL A C 1
ATOM 3293 O O . VAL A 1 407 ? 28.682 2.112 -30.799 1.00 89.75 407 VAL A O 1
ATOM 3296 N N . TYR A 1 408 ? 28.323 2.600 -28.644 1.00 87.81 408 TYR A N 1
ATOM 3297 C CA . TYR A 1 408 ? 29.652 3.172 -28.415 1.00 87.81 408 TYR A CA 1
ATOM 3298 C C . TYR A 1 408 ? 30.772 2.155 -28.658 1.00 87.81 408 TYR A C 1
ATOM 3300 O O . TYR A 1 408 ? 31.786 2.483 -29.269 1.00 87.81 408 TYR A O 1
ATOM 3308 N N . ARG A 1 409 ? 30.586 0.895 -28.243 1.00 84.50 409 ARG A N 1
ATOM 3309 C CA . ARG A 1 409 ? 31.579 -0.159 -28.487 1.00 84.50 409 ARG A CA 1
ATOM 3310 C C . ARG A 1 409 ? 31.773 -0.447 -29.976 1.00 84.50 409 ARG A C 1
ATOM 3312 O O . ARG A 1 409 ? 32.900 -0.691 -30.387 1.00 84.50 409 ARG A O 1
ATOM 3319 N N . ASN A 1 410 ? 30.698 -0.436 -30.761 1.00 83.75 410 ASN A N 1
ATOM 3320 C CA . ASN A 1 410 ? 30.763 -0.822 -32.170 1.00 83.75 410 ASN A CA 1
ATOM 3321 C C . ASN A 1 410 ? 31.093 0.355 -33.103 1.00 83.75 410 ASN A C 1
ATOM 3323 O O . ASN A 1 410 ? 31.809 0.187 -34.082 1.00 83.75 410 ASN A O 1
ATOM 3327 N N . PHE A 1 411 ? 30.588 1.550 -32.793 1.00 83.81 411 PHE A N 1
ATOM 3328 C CA . PHE A 1 411 ? 30.687 2.743 -33.640 1.00 83.81 411 PHE A CA 1
ATOM 3329 C C . PHE A 1 411 ? 31.563 3.848 -33.048 1.00 83.81 411 PHE A C 1
ATOM 3331 O O . PHE A 1 411 ? 31.698 4.905 -33.659 1.00 83.81 411 PHE A O 1
ATOM 3338 N N . GLY A 1 412 ? 32.206 3.620 -31.897 1.00 77.50 412 GLY A N 1
ATOM 3339 C CA . GLY A 1 412 ? 33.111 4.594 -31.282 1.00 77.50 412 GLY A CA 1
ATOM 3340 C C . GLY A 1 412 ? 34.200 5.082 -32.242 1.00 77.50 412 GLY A C 1
ATOM 3341 O O . GLY A 1 412 ? 34.530 6.263 -32.232 1.00 77.50 412 GLY A O 1
ATOM 3342 N N . PHE A 1 413 ? 34.677 4.220 -33.151 1.00 79.31 413 PHE A N 1
ATOM 3343 C CA . PHE A 1 413 ? 35.677 4.580 -34.163 1.00 79.31 413 PHE A CA 1
ATOM 3344 C C . PHE A 1 413 ? 35.239 5.761 -35.053 1.00 79.31 413 PHE A C 1
ATOM 3346 O O . PHE A 1 413 ? 36.058 6.625 -35.358 1.00 79.31 413 PHE A O 1
ATOM 3353 N N . ILE A 1 414 ? 33.947 5.868 -35.395 1.00 83.69 414 ILE A N 1
ATOM 3354 C CA . ILE A 1 414 ? 33.403 6.934 -36.255 1.00 83.69 414 ILE A CA 1
ATOM 3355 C C . ILE A 1 414 ? 33.633 8.316 -35.636 1.00 83.69 414 ILE A C 1
ATOM 3357 O O . ILE A 1 414 ? 33.951 9.258 -36.357 1.00 83.69 414 ILE A O 1
ATOM 3361 N N . PHE A 1 415 ? 33.536 8.446 -34.311 1.00 82.69 415 PHE A N 1
ATOM 3362 C CA . PHE A 1 415 ? 33.739 9.726 -33.627 1.00 82.69 415 PHE A CA 1
ATOM 3363 C C . PHE A 1 415 ? 35.217 10.125 -33.496 1.00 82.69 415 PHE A C 1
ATOM 3365 O O . PHE A 1 415 ? 35.508 11.309 -33.332 1.00 82.69 415 PHE A O 1
ATOM 3372 N N . TYR A 1 416 ? 36.152 9.174 -33.588 1.00 82.81 416 TYR A N 1
ATOM 3373 C CA . TYR A 1 416 ? 37.590 9.441 -33.446 1.00 82.81 416 TYR A CA 1
ATOM 3374 C C . TYR A 1 416 ? 38.311 9.703 -34.772 1.00 82.81 416 TYR A C 1
ATOM 3376 O O . TYR A 1 416 ? 39.400 10.282 -34.777 1.00 82.81 416 TYR A O 1
ATOM 3384 N N . HIS A 1 417 ? 37.737 9.305 -35.908 1.00 88.62 417 HIS A N 1
ATOM 3385 C CA . HIS A 1 417 ? 38.361 9.568 -37.200 1.00 88.62 417 HIS A CA 1
ATOM 3386 C C . HIS A 1 417 ? 38.238 11.040 -37.600 1.00 88.62 417 HIS A C 1
ATOM 3388 O O . HIS A 1 417 ? 37.168 11.630 -37.573 1.00 88.62 417 HIS A O 1
ATOM 3394 N N . LYS A 1 418 ? 39.342 11.646 -38.045 1.00 90.69 418 LYS A N 1
ATOM 3395 C CA . LYS A 1 418 ? 39.332 13.037 -38.532 1.00 90.69 418 LYS A CA 1
ATOM 3396 C C . LYS A 1 418 ? 38.484 13.197 -39.799 1.00 90.69 418 LYS A C 1
ATOM 3398 O O . LYS A 1 418 ? 37.856 14.230 -39.982 1.00 90.69 418 LYS A O 1
ATOM 3403 N N . THR A 1 419 ? 38.426 12.160 -40.634 1.00 90.25 419 THR A N 1
ATOM 3404 C CA . THR A 1 419 ? 37.688 12.150 -41.904 1.00 90.25 419 THR A CA 1
ATOM 3405 C C . THR A 1 419 ? 36.182 12.314 -41.724 1.00 90.25 419 THR A C 1
ATOM 3407 O O . THR A 1 419 ? 35.556 12.988 -42.533 1.00 90.25 419 THR A O 1
ATOM 3410 N N . THR A 1 420 ? 35.589 11.761 -40.663 1.00 89.44 420 THR A N 1
ATOM 3411 C CA . THR A 1 420 ? 34.149 11.898 -40.392 1.00 89.44 420 THR A CA 1
ATOM 3412 C C . THR A 1 420 ? 33.800 13.333 -40.019 1.00 89.44 420 THR A C 1
ATOM 3414 O O . THR A 1 420 ? 32.835 13.879 -40.546 1.00 89.44 420 THR A O 1
ATOM 3417 N N . TRP A 1 421 ? 34.631 13.983 -39.200 1.00 91.81 421 TRP A N 1
ATOM 3418 C CA . TRP A 1 421 ? 34.493 15.403 -38.879 1.00 91.81 421 TRP A CA 1
ATOM 3419 C C . TRP A 1 421 ? 34.729 16.306 -40.090 1.00 91.81 421 TRP A C 1
ATOM 3421 O O . TRP A 1 421 ? 34.006 17.283 -40.251 1.00 91.81 421 TRP A O 1
ATOM 3431 N N . THR A 1 422 ? 35.679 15.964 -40.966 1.00 93.06 422 THR A N 1
ATOM 3432 C CA . THR A 1 422 ? 35.891 16.677 -42.236 1.00 93.06 422 THR A CA 1
ATOM 3433 C C . THR A 1 422 ? 34.673 16.570 -43.154 1.00 93.06 422 THR A C 1
ATOM 3435 O O . THR A 1 422 ? 34.222 17.574 -43.691 1.00 93.06 422 THR A O 1
ATOM 3438 N N . VAL A 1 423 ? 34.098 15.376 -43.313 1.00 91.69 423 VAL A N 1
ATOM 3439 C CA . VAL A 1 423 ? 32.883 15.188 -44.123 1.00 91.69 423 VAL A CA 1
ATOM 3440 C C . VAL A 1 423 ? 31.693 15.920 -43.498 1.00 91.69 423 VAL A C 1
ATOM 3442 O O . VAL A 1 423 ? 30.945 16.584 -44.210 1.00 91.69 423 VAL A O 1
ATOM 3445 N N . ALA A 1 424 ? 31.531 15.852 -42.174 1.00 92.12 424 ALA A N 1
ATOM 3446 C CA . ALA A 1 424 ? 30.445 16.526 -41.468 1.00 92.12 424 ALA A CA 1
ATOM 3447 C C . ALA A 1 424 ? 30.532 18.056 -41.577 1.00 92.12 424 ALA A C 1
ATOM 3449 O O . ALA A 1 424 ? 29.510 18.709 -41.792 1.00 92.12 424 ALA A O 1
ATOM 3450 N N . SER A 1 425 ? 31.731 18.636 -41.461 1.00 93.38 425 SER A N 1
ATOM 3451 C CA . SER A 1 425 ? 31.918 20.081 -41.603 1.00 93.38 425 SER A CA 1
ATOM 3452 C C . SER A 1 425 ? 31.697 20.548 -43.041 1.00 93.38 425 SER A C 1
ATOM 3454 O O . SER A 1 425 ? 31.027 21.559 -43.239 1.00 93.38 425 SER A O 1
ATOM 3456 N N . ILE A 1 426 ? 32.168 19.797 -44.043 1.00 92.19 426 ILE A N 1
ATOM 3457 C CA . ILE A 1 426 ? 31.907 20.094 -45.460 1.00 92.19 426 ILE A CA 1
ATOM 3458 C C . ILE A 1 426 ? 30.404 20.037 -45.750 1.00 92.19 426 ILE A C 1
ATOM 3460 O O . ILE A 1 426 ? 29.862 20.975 -46.329 1.00 92.19 426 ILE A O 1
ATOM 3464 N N . LEU A 1 427 ? 29.710 18.989 -45.296 1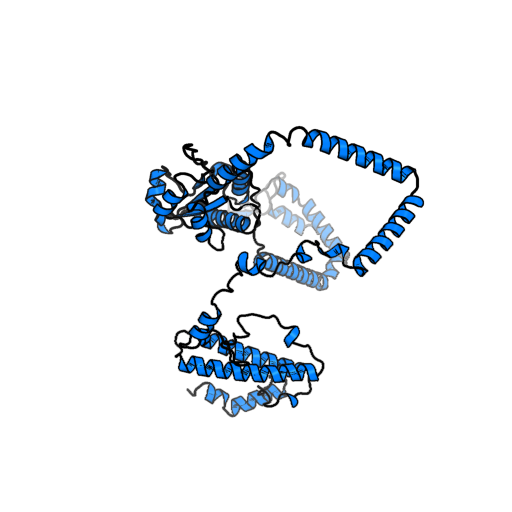.00 90.50 427 LEU A N 1
ATOM 3465 C CA . LEU A 1 427 ? 28.265 18.851 -45.488 1.00 90.50 427 LEU A CA 1
ATOM 3466 C C . LEU A 1 427 ? 27.505 20.015 -44.841 1.00 90.50 427 LEU A C 1
ATOM 3468 O O . LEU A 1 427 ? 26.611 20.586 -45.461 1.00 90.50 427 LEU A O 1
ATOM 3472 N N . LEU A 1 428 ? 27.887 20.413 -43.625 1.00 92.00 428 LEU A N 1
ATOM 3473 C CA . LEU A 1 428 ? 27.292 21.565 -42.950 1.00 92.00 428 LEU A CA 1
ATOM 3474 C C . LEU A 1 428 ? 27.501 22.860 -43.747 1.00 92.00 428 LEU A C 1
ATOM 3476 O O . LEU A 1 428 ? 26.553 23.626 -43.909 1.00 92.00 428 LEU A O 1
ATOM 3480 N N . VAL A 1 429 ? 28.708 23.096 -44.269 1.00 92.12 429 VAL A N 1
ATOM 3481 C CA . VAL A 1 429 ? 28.988 24.269 -45.110 1.00 92.12 429 VAL A CA 1
ATOM 3482 C C . VAL A 1 429 ? 28.122 24.245 -46.370 1.00 92.12 429 VAL A C 1
ATOM 3484 O O . VAL A 1 429 ? 27.475 25.247 -46.649 1.00 92.12 429 VAL A O 1
ATOM 3487 N N . LEU A 1 430 ? 28.028 23.110 -47.070 1.00 91.19 430 LEU A N 1
ATOM 3488 C CA . LEU A 1 430 ? 27.222 22.965 -48.290 1.00 91.19 430 LEU A CA 1
ATOM 3489 C C . LEU A 1 430 ? 25.725 23.218 -48.055 1.00 91.19 430 LEU A C 1
ATOM 3491 O O . LEU A 1 430 ? 25.084 23.919 -48.835 1.00 91.19 430 LEU A O 1
ATOM 3495 N N . VAL A 1 431 ? 25.166 22.697 -46.958 1.00 90.25 431 VAL A N 1
ATOM 3496 C CA . VAL A 1 431 ? 23.760 22.938 -46.591 1.00 90.25 431 VAL A CA 1
ATOM 3497 C C . VAL A 1 431 ? 23.525 24.409 -46.238 1.00 90.25 431 VAL A C 1
ATOM 3499 O O . VAL A 1 431 ? 22.477 24.973 -46.555 1.00 90.25 431 VAL A O 1
ATOM 3502 N N . MET A 1 432 ? 24.489 25.054 -45.578 1.00 89.81 432 MET A N 1
ATOM 3503 C CA . MET A 1 432 ? 24.361 26.463 -45.203 1.00 89.81 432 MET A CA 1
ATOM 3504 C C . MET A 1 432 ? 24.541 27.405 -46.398 1.00 89.81 432 MET A C 1
ATOM 3506 O O . MET A 1 432 ? 23.863 28.431 -46.453 1.00 89.81 432 MET A O 1
ATOM 3510 N N . THR A 1 433 ? 25.379 27.059 -47.379 1.00 89.38 433 THR A N 1
ATOM 3511 C CA . THR A 1 433 ? 25.574 27.856 -48.601 1.00 89.38 433 THR A CA 1
ATOM 3512 C C . THR A 1 433 ? 24.481 27.632 -49.647 1.00 89.38 433 THR A C 1
ATOM 3514 O O . THR A 1 433 ? 24.225 28.536 -50.437 1.00 89.38 433 THR A O 1
ATOM 3517 N N . SER A 1 434 ? 23.771 26.496 -49.628 1.00 90.44 434 SER A N 1
ATOM 3518 C CA . SER A 1 434 ? 22.670 26.203 -50.561 1.00 90.44 434 SER A CA 1
ATOM 3519 C C . SER A 1 434 ? 21.357 26.946 -50.269 1.00 90.44 434 SER A C 1
ATOM 3521 O O . SER A 1 434 ? 20.359 26.727 -50.958 1.00 90.44 434 SER A O 1
ATOM 3523 N N . GLY A 1 435 ? 21.323 27.817 -49.254 1.00 88.69 435 GLY A N 1
ATOM 3524 C CA . GLY A 1 435 ? 20.142 28.620 -48.916 1.00 88.69 435 GLY A CA 1
ATOM 3525 C C . GLY A 1 435 ? 19.155 27.944 -47.956 1.00 88.69 435 GLY A C 1
ATOM 3526 O O . GLY A 1 435 ? 18.032 28.420 -47.793 1.00 88.69 435 GLY A O 1
ATOM 3527 N N . HIS A 1 436 ? 19.550 26.873 -47.252 1.00 91.12 436 HIS A N 1
ATOM 3528 C CA . HIS A 1 436 ? 18.663 26.164 -46.316 1.00 91.12 436 HIS A CA 1
ATOM 3529 C C . HIS A 1 436 ? 18.067 27.070 -45.216 1.00 91.12 436 HIS A C 1
ATOM 3531 O O . HIS A 1 436 ? 16.912 26.900 -44.816 1.00 91.12 436 HIS A O 1
ATOM 3537 N N . MET A 1 437 ? 18.816 28.079 -44.754 1.00 91.81 437 MET A N 1
ATOM 3538 C CA . MET A 1 437 ? 18.311 29.059 -43.781 1.00 91.81 437 MET A CA 1
ATOM 3539 C C . MET A 1 437 ? 17.213 29.963 -44.350 1.00 91.81 437 MET A C 1
ATOM 3541 O O . MET A 1 437 ? 16.242 30.251 -43.649 1.00 91.81 437 MET A O 1
ATOM 3545 N N . TRP A 1 438 ? 17.314 30.363 -45.620 1.00 90.38 438 TRP A N 1
ATOM 3546 C CA . TRP A 1 438 ? 16.265 31.140 -46.282 1.00 90.38 438 TRP A CA 1
ATOM 3547 C C . TRP A 1 438 ? 14.954 30.340 -46.331 1.00 90.38 438 TRP A C 1
ATOM 3549 O O . TRP A 1 438 ? 13.902 30.859 -45.950 1.00 90.38 438 TRP A O 1
ATOM 3559 N N . ASN A 1 439 ? 15.044 29.039 -46.640 1.00 90.31 439 ASN A N 1
ATOM 3560 C CA . ASN A 1 439 ? 13.906 28.116 -46.609 1.00 90.31 439 ASN A CA 1
ATOM 3561 C C . ASN A 1 439 ? 13.282 27.989 -45.208 1.00 90.31 439 ASN A C 1
ATOM 3563 O O . ASN A 1 439 ? 12.058 27.992 -45.081 1.00 90.31 439 ASN A O 1
ATOM 3567 N N . ARG A 1 440 ? 14.086 27.922 -44.137 1.00 91.56 440 ARG A N 1
ATOM 3568 C CA . ARG A 1 440 ? 13.559 27.814 -42.763 1.00 91.56 440 ARG A CA 1
ATOM 3569 C C . ARG A 1 440 ? 12.852 29.084 -42.281 1.00 91.56 440 ARG A C 1
ATOM 3571 O O . ARG A 1 440 ? 11.888 28.975 -41.530 1.00 91.56 440 ARG A O 1
ATOM 3578 N N . ILE A 1 441 ? 13.312 30.263 -42.703 1.00 92.19 441 ILE A N 1
ATOM 3579 C CA . ILE A 1 441 ? 12.712 31.548 -42.311 1.00 92.19 441 ILE A CA 1
ATOM 3580 C C . ILE A 1 441 ? 11.434 31.830 -43.109 1.00 92.19 441 ILE A C 1
ATOM 3582 O O . ILE A 1 441 ? 10.448 32.296 -42.545 1.00 92.19 441 ILE A O 1
ATOM 3586 N N . ARG A 1 442 ? 11.454 31.587 -44.426 1.00 89.00 442 ARG A N 1
ATOM 3587 C CA . ARG A 1 442 ? 10.363 31.981 -45.333 1.00 89.00 442 ARG A CA 1
ATOM 3588 C C . ARG A 1 442 ? 9.315 30.894 -45.560 1.00 89.00 442 ARG A C 1
ATOM 3590 O O . ARG A 1 442 ? 8.224 31.228 -46.005 1.00 89.00 442 ARG A O 1
ATOM 3597 N N . GLY A 1 443 ? 9.625 29.633 -45.256 1.00 89.31 443 GLY A N 1
ATOM 3598 C CA . GLY A 1 443 ? 8.704 28.504 -45.415 1.00 89.31 443 GLY A CA 1
ATOM 3599 C C . GLY A 1 443 ? 8.121 28.349 -46.830 1.00 89.31 443 GLY A C 1
ATOM 3600 O O . GLY A 1 443 ? 6.902 28.229 -46.947 1.00 89.31 443 GLY A O 1
ATOM 3601 N N . PRO A 1 444 ? 8.936 28.381 -47.905 1.00 89.31 444 PRO A N 1
ATOM 3602 C CA . PRO A 1 444 ? 8.444 28.217 -49.271 1.00 89.31 444 PRO A CA 1
ATOM 3603 C C . PRO A 1 444 ? 7.900 26.800 -49.510 1.00 89.31 444 PRO A C 1
ATOM 3605 O O . PRO A 1 444 ? 8.207 25.858 -48.774 1.00 89.31 444 PRO A O 1
ATOM 3608 N N . ALA A 1 445 ? 7.126 26.629 -50.585 1.00 87.88 445 ALA A N 1
ATOM 3609 C CA . ALA A 1 445 ? 6.677 25.309 -51.016 1.00 87.88 445 ALA A CA 1
ATOM 3610 C C . ALA A 1 445 ? 7.879 24.387 -51.306 1.00 87.88 445 ALA A C 1
ATOM 3612 O O . ALA A 1 445 ? 8.894 24.809 -51.866 1.00 87.88 445 ALA A O 1
ATOM 3613 N N . TYR A 1 446 ? 7.771 23.108 -50.929 1.00 89.56 446 TYR A N 1
ATOM 3614 C CA . TYR A 1 446 ? 8.854 22.145 -51.155 1.00 89.56 446 TYR A CA 1
ATOM 3615 C C . TYR A 1 446 ? 9.062 21.868 -52.653 1.00 89.56 446 TYR A C 1
ATOM 3617 O O . TYR A 1 446 ? 10.197 21.712 -53.095 1.00 89.56 446 TYR A O 1
ATOM 3625 N N . VAL A 1 447 ? 7.970 21.868 -53.421 1.00 89.44 447 VAL A N 1
ATOM 3626 C CA . VAL A 1 447 ? 7.892 21.610 -54.862 1.00 89.44 447 VAL A CA 1
ATOM 3627 C C . VAL A 1 447 ? 6.722 22.422 -55.432 1.00 89.44 447 VAL A C 1
ATOM 3629 O O . VAL A 1 447 ? 5.726 22.607 -54.729 1.00 89.44 447 VAL A O 1
ATOM 3632 N N . MET A 1 448 ? 6.801 22.878 -56.687 1.00 85.88 448 MET A N 1
ATOM 3633 C CA . MET A 1 448 ? 5.677 23.537 -57.370 1.00 85.88 448 MET A CA 1
ATOM 3634 C C . MET A 1 448 ? 5.298 22.812 -58.672 1.00 85.88 448 MET A C 1
ATOM 3636 O O . MET A 1 448 ? 6.188 22.450 -59.441 1.00 85.88 448 MET A O 1
ATOM 3640 N N . PRO A 1 449 ? 4.001 22.589 -58.949 1.00 84.69 449 PRO A N 1
ATOM 3641 C CA . PRO A 1 449 ? 3.559 22.047 -60.229 1.00 84.69 449 PRO A CA 1
ATOM 3642 C C . PRO A 1 449 ? 3.579 23.123 -61.328 1.00 84.69 449 PRO A C 1
ATOM 3644 O O . PRO A 1 449 ? 3.200 24.272 -61.104 1.00 84.69 449 PRO A O 1
ATOM 3647 N N . THR A 1 450 ? 3.987 22.742 -62.536 1.00 79.94 450 THR A N 1
ATOM 3648 C CA . THR A 1 450 ? 3.865 23.550 -63.757 1.00 79.94 450 THR A CA 1
ATOM 3649 C C . THR A 1 450 ? 2.418 23.510 -64.265 1.00 79.94 450 THR A C 1
ATOM 3651 O O . THR A 1 450 ? 1.668 22.583 -63.963 1.00 79.94 450 THR A O 1
ATOM 3654 N N . GLN A 1 451 ? 2.017 24.481 -65.094 1.00 78.25 451 GLN A N 1
ATOM 3655 C CA . GLN A 1 451 ? 0.688 24.536 -65.733 1.00 78.25 451 GLN A CA 1
ATOM 3656 C C . GLN A 1 451 ? 0.325 23.265 -66.536 1.00 78.25 451 GLN A C 1
ATOM 3658 O O . GLN A 1 451 ? -0.849 22.982 -66.739 1.00 78.25 451 GLN A O 1
ATOM 3663 N N . SER A 1 452 ? 1.319 22.472 -66.949 1.00 78.62 452 SER A N 1
ATOM 3664 C CA . SER A 1 452 ? 1.170 21.169 -67.614 1.00 78.62 452 SER A CA 1
ATOM 3665 C C . SER A 1 452 ? 0.991 19.975 -66.656 1.00 78.62 452 SER A C 1
ATOM 3667 O O . SER A 1 452 ? 0.970 18.833 -67.106 1.00 78.62 452 SER A O 1
ATOM 3669 N N . GLY A 1 453 ? 0.911 20.205 -65.339 1.00 79.44 453 GLY A N 1
ATOM 3670 C CA . GLY A 1 453 ? 0.804 19.159 -64.312 1.00 79.44 453 GLY A CA 1
ATOM 3671 C C . GLY A 1 453 ? 2.117 18.434 -63.985 1.00 79.44 453 GLY A C 1
ATOM 3672 O O . GLY A 1 453 ? 2.135 17.554 -63.127 1.00 79.44 453 GLY A O 1
ATOM 3673 N N . GLN A 1 454 ? 3.226 18.795 -64.637 1.00 81.06 454 GLN A N 1
ATOM 3674 C CA . GLN A 1 454 ? 4.556 18.269 -64.323 1.00 81.06 454 GLN A CA 1
ATOM 3675 C C . GLN A 1 454 ? 5.153 18.960 -63.093 1.00 81.06 454 GLN A C 1
ATOM 3677 O O . GLN A 1 454 ? 4.855 20.117 -62.809 1.00 81.06 454 GLN A O 1
ATOM 3682 N N . ILE A 1 455 ? 6.014 18.255 -62.364 1.00 85.00 455 ILE A N 1
ATOM 3683 C CA . ILE A 1 455 ? 6.670 18.773 -61.164 1.00 85.00 455 ILE A CA 1
ATOM 3684 C C . ILE A 1 455 ? 7.879 19.636 -61.553 1.00 85.00 455 ILE A C 1
ATOM 3686 O O . ILE A 1 455 ? 8.785 19.144 -62.224 1.00 85.00 455 ILE A O 1
ATOM 3690 N N . ASN A 1 456 ? 7.923 20.889 -61.089 1.00 85.88 456 ASN A N 1
ATOM 3691 C CA . ASN A 1 456 ? 9.092 21.753 -61.211 1.00 85.88 456 ASN A CA 1
ATOM 3692 C C . ASN A 1 456 ? 9.912 21.762 -59.908 1.00 85.88 456 ASN A C 1
ATOM 3694 O O . ASN A 1 456 ? 9.380 21.977 -58.815 1.00 85.88 456 ASN A O 1
ATOM 3698 N N . TYR A 1 457 ? 11.219 21.531 -60.043 1.00 86.19 457 TYR A N 1
ATOM 3699 C CA . TYR A 1 457 ? 12.170 21.402 -58.932 1.00 86.19 457 TYR A CA 1
ATOM 3700 C C . TYR A 1 457 ? 12.986 22.676 -58.670 1.00 86.19 457 TYR A C 1
ATOM 3702 O O . TYR A 1 457 ? 13.628 22.769 -57.627 1.00 86.1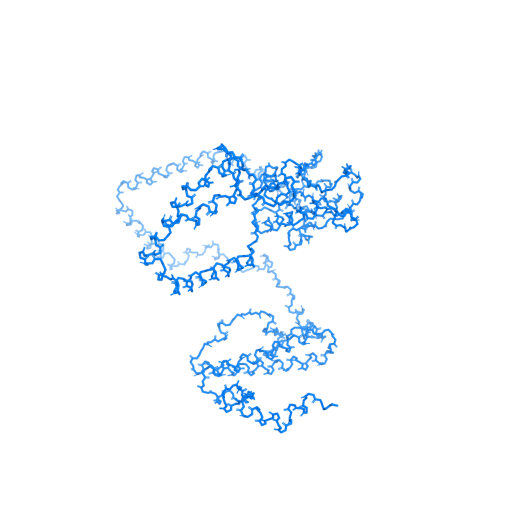9 457 TYR A O 1
ATOM 3710 N N . ILE A 1 458 ? 12.959 23.645 -59.593 1.00 87.75 458 ILE A N 1
ATOM 3711 C CA . ILE A 1 458 ? 13.705 24.909 -59.512 1.00 87.75 458 ILE A CA 1
ATOM 3712 C C . ILE A 1 458 ? 12.717 26.072 -59.630 1.00 87.75 458 ILE A C 1
ATOM 3714 O O . ILE A 1 458 ? 11.870 26.085 -60.530 1.00 87.75 458 ILE A O 1
ATOM 3718 N N . ALA A 1 459 ? 12.795 27.043 -58.719 1.00 85.00 459 ALA A N 1
ATOM 3719 C CA . ALA A 1 459 ? 11.924 28.212 -58.758 1.00 85.00 459 ALA A CA 1
ATOM 3720 C C . ALA A 1 459 ? 12.186 29.077 -60.008 1.00 85.00 459 ALA A C 1
ATOM 3722 O O . ALA A 1 459 ? 13.325 29.325 -60.397 1.00 85.00 459 ALA A O 1
ATOM 3723 N N . ALA A 1 460 ? 11.122 29.587 -60.632 1.00 77.44 460 ALA A N 1
ATOM 3724 C CA . ALA A 1 460 ? 11.234 30.519 -61.751 1.00 77.44 460 ALA A CA 1
ATOM 3725 C C . ALA A 1 460 ? 11.383 31.961 -61.226 1.00 77.44 460 ALA A C 1
ATOM 3727 O O . ALA A 1 460 ? 10.394 32.674 -61.079 1.00 77.44 460 ALA A O 1
ATOM 3728 N N . GLY A 1 461 ? 12.610 32.385 -60.907 1.00 80.06 461 GLY A N 1
ATOM 3729 C CA . GLY A 1 461 ? 12.915 33.763 -60.499 1.00 80.06 461 GLY A CA 1
ATOM 3730 C C . GLY A 1 461 ? 14.114 33.881 -59.554 1.00 80.06 461 GLY A C 1
ATOM 3731 O O . GLY A 1 461 ? 14.457 32.937 -58.857 1.00 80.06 461 GLY A O 1
ATOM 3732 N N . PHE A 1 462 ? 14.746 35.058 -59.507 1.00 77.50 462 PHE A N 1
ATOM 3733 C CA . PHE A 1 462 ? 15.981 35.284 -58.733 1.00 77.50 462 PHE A CA 1
ATOM 3734 C C . PHE A 1 462 ? 15.769 35.507 -57.224 1.00 77.50 462 PHE A C 1
ATOM 3736 O O . PHE A 1 462 ? 16.724 35.437 -56.457 1.00 77.50 462 PHE A O 1
ATOM 3743 N N . SER A 1 463 ? 14.544 35.814 -56.785 1.00 83.31 463 SER A N 1
ATOM 3744 C CA . SER A 1 463 ? 14.225 36.163 -55.389 1.00 83.31 463 SER A CA 1
ATOM 3745 C C . SER A 1 463 ? 13.461 35.074 -54.626 1.00 83.31 463 SER A C 1
ATOM 3747 O O . SER A 1 463 ? 13.122 35.266 -53.457 1.00 83.31 463 SER A O 1
ATOM 3749 N N . SER A 1 464 ? 13.183 33.941 -55.271 1.00 85.31 464 SER A N 1
ATOM 3750 C CA . SER A 1 464 ? 12.418 32.821 -54.721 1.00 85.31 464 SER A CA 1
ATOM 3751 C C . SER A 1 464 ? 13.194 31.524 -54.890 1.00 85.31 464 SER A C 1
ATOM 3753 O O . SER A 1 464 ? 13.785 31.319 -55.941 1.00 85.31 464 SER A O 1
ATOM 3755 N N . GLN A 1 465 ? 13.130 30.640 -53.900 1.00 88.88 465 GLN A N 1
ATOM 3756 C CA . GLN A 1 465 ? 13.768 29.326 -53.927 1.00 88.88 465 GLN A CA 1
ATOM 3757 C C . GLN A 1 465 ? 12.759 28.253 -53.497 1.00 88.88 465 GLN A C 1
ATOM 3759 O O . GLN A 1 465 ? 11.887 28.519 -52.665 1.00 88.88 465 GLN A O 1
ATOM 3764 N N . LEU A 1 466 ? 12.859 27.041 -54.051 1.00 91.12 466 LEU A N 1
ATOM 3765 C CA . LEU A 1 466 ? 12.080 25.891 -53.576 1.00 91.12 466 LEU A CA 1
ATOM 3766 C C . LEU A 1 466 ? 12.808 25.119 -52.468 1.00 91.12 466 LEU A C 1
ATOM 3768 O O . LEU A 1 466 ? 14.038 25.092 -52.383 1.00 91.12 466 LEU A O 1
ATOM 3772 N N . GLY A 1 467 ? 12.037 24.424 -51.626 1.00 89.88 467 GLY A N 1
ATOM 3773 C CA . GLY A 1 467 ? 12.599 23.581 -50.566 1.00 89.88 467 GLY A CA 1
ATOM 3774 C C . GLY A 1 467 ? 13.560 22.513 -51.107 1.00 89.88 467 GLY A C 1
ATOM 3775 O O . GLY A 1 467 ? 14.677 22.368 -50.601 1.00 89.88 467 GLY A O 1
ATOM 3776 N N . ILE A 1 468 ? 13.151 21.815 -52.172 1.00 91.31 468 ILE A N 1
ATOM 3777 C CA . ILE A 1 468 ? 13.947 20.760 -52.814 1.00 91.31 468 ILE A CA 1
ATOM 3778 C C . ILE A 1 468 ? 15.191 21.297 -53.537 1.00 91.31 468 ILE A C 1
ATOM 3780 O O . ILE A 1 468 ? 16.231 20.641 -53.547 1.00 91.31 468 ILE A O 1
ATOM 3784 N N . GLU A 1 469 ? 15.126 22.519 -54.065 1.00 90.88 469 GLU A N 1
ATOM 3785 C CA . GLU A 1 469 ? 16.219 23.167 -54.795 1.00 90.88 469 GLU A CA 1
ATOM 3786 C C . GLU A 1 469 ? 17.473 23.305 -53.918 1.00 90.88 469 GLU A C 1
ATOM 3788 O O . GLU A 1 469 ? 18.571 22.965 -54.347 1.00 90.88 469 GLU A O 1
ATOM 3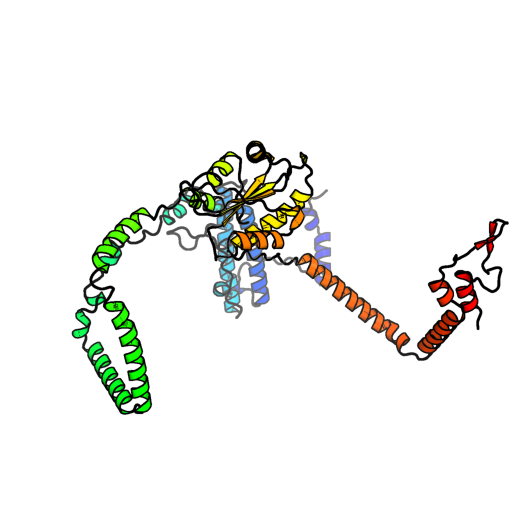793 N N . SER A 1 470 ? 17.311 23.681 -52.642 1.00 90.56 470 SER A N 1
ATOM 3794 C CA . SER A 1 470 ? 18.427 23.774 -51.679 1.00 90.56 470 SER A CA 1
ATOM 3795 C C . SER A 1 470 ? 19.126 22.433 -51.403 1.00 90.56 470 SER A C 1
ATOM 3797 O O . SER A 1 470 ? 20.331 22.395 -51.147 1.00 90.56 470 SER A O 1
ATOM 3799 N N . GLN A 1 471 ? 18.396 21.316 -51.473 1.00 89.88 471 GLN A N 1
ATOM 3800 C CA . GLN A 1 471 ? 18.952 19.973 -51.277 1.00 89.88 471 GLN A CA 1
ATOM 3801 C C . GLN A 1 471 ? 19.689 19.503 -52.532 1.00 89.88 471 GLN A C 1
ATOM 3803 O O . GLN A 1 471 ? 20.789 18.961 -52.438 1.00 89.88 471 GLN A O 1
ATOM 3808 N N . ILE A 1 472 ? 19.112 19.778 -53.706 1.00 89.94 472 ILE A N 1
ATOM 3809 C CA . ILE A 1 472 ? 19.732 19.494 -55.001 1.00 89.94 472 ILE A CA 1
ATOM 3810 C C . ILE A 1 472 ? 21.049 20.272 -55.125 1.00 89.94 472 ILE A C 1
ATOM 3812 O O . ILE A 1 472 ? 22.089 19.662 -55.367 1.00 89.94 472 ILE A O 1
ATOM 3816 N N . VAL A 1 473 ? 21.047 21.582 -54.858 1.00 88.69 473 VAL A N 1
ATOM 3817 C CA . VAL A 1 473 ? 22.254 22.427 -54.903 1.00 88.69 473 VAL A CA 1
ATOM 3818 C C . VAL A 1 473 ? 23.324 21.932 -53.922 1.00 88.69 473 VAL A C 1
ATOM 3820 O O . VAL A 1 473 ? 24.480 21.777 -54.313 1.00 88.69 473 VAL A O 1
ATOM 3823 N N . SER A 1 474 ? 22.943 21.579 -52.686 1.00 86.75 474 SER A N 1
ATOM 3824 C CA . SER A 1 474 ? 23.872 21.001 -51.698 1.00 86.75 474 SER A CA 1
ATOM 3825 C C . SER A 1 474 ? 24.475 19.659 -52.133 1.00 86.75 474 SER A C 1
ATOM 3827 O O . SER A 1 474 ? 25.527 19.293 -51.618 1.00 86.75 474 SER A O 1
ATOM 3829 N N . SER A 1 475 ? 23.821 18.911 -53.027 1.00 85.19 475 SER A N 1
ATOM 3830 C CA . SER A 1 475 ? 24.314 17.619 -53.528 1.00 85.19 475 SER A CA 1
ATOM 3831 C C . SER A 1 475 ? 25.160 17.730 -54.803 1.00 85.19 475 SER A C 1
ATOM 3833 O O . SER A 1 475 ? 25.966 16.844 -55.078 1.00 85.19 475 SER A O 1
ATOM 3835 N N . ILE A 1 476 ? 24.982 18.808 -55.579 1.00 86.75 476 ILE A N 1
ATOM 3836 C CA . ILE A 1 476 ? 25.680 19.045 -56.855 1.00 86.75 476 ILE A CA 1
ATOM 3837 C C . ILE A 1 476 ? 27.021 19.758 -56.648 1.00 86.75 476 ILE A C 1
ATOM 3839 O O . ILE A 1 476 ? 27.956 19.514 -57.412 1.00 86.75 476 ILE A O 1
ATOM 3843 N N . CYS A 1 477 ? 27.135 20.625 -55.636 1.00 70.19 477 CYS A N 1
ATOM 3844 C CA . CYS A 1 477 ? 28.402 21.266 -55.282 1.00 70.19 477 CYS A CA 1
ATOM 3845 C C . CYS A 1 477 ? 29.418 20.209 -54.816 1.00 70.19 477 CYS A C 1
ATOM 3847 O O . CYS A 1 477 ? 29.360 19.736 -53.682 1.00 70.19 477 CYS A O 1
ATOM 3849 N N . LYS A 1 478 ? 30.306 19.828 -55.740 1.00 54.00 478 LYS A N 1
ATOM 3850 C CA . LYS A 1 478 ? 31.417 18.892 -55.546 1.00 54.00 478 LYS A CA 1
ATOM 3851 C C . LYS A 1 478 ? 32.584 19.521 -54.804 1.00 54.00 478 LYS A C 1
ATOM 3853 O O . LYS A 1 478 ? 32.930 20.673 -55.150 1.00 54.00 478 LYS A O 1
#

Nearest PDB structures (foldseek):
  4m90-assembly1_A  TM=9.036E-01  e=2.041E-12  Homo sapiens
  4m8g-assembly1_A  TM=8.873E-01  e=6.301E-12  Homo sapiens
  8ro1-assembly1_D  TM=5.631E-01  e=2.456E-10  Caenorhabditis elegans
  3g9b-assembly1_A  TM=8.441E-01  e=1.992E-08  Saccharomyces cerevisiae
  3g7y-assembly1_A  TM=8.431E-01  e=3.500E-08  Saccharomyces cerevisiae

InterPro domains:
  IPR009360 Pre-mRNA-splicing factor Isy1 [PF06246] (1-198)
  IPR009360 Pre-mRNA-splicing factor Isy1 [PTHR13021] (1-191)
  IPR021149 MAGT1/OST3/OST6 [PF04756] (244-476)
  IPR029012 Helix hairpin bin domain superfamily [G3DSA:1.10.287.660] (42-98)
  IPR036249 Thioredoxin-like superfamily [SSF52833] (248-376)
  IPR037200 Pre-mRNA-splicing factor Isy1 superfamily [SSF140102] (29-104)

pLDDT: mean 83.45, std 12.39, range [42.03, 96.19]

Mean predicted aligned error: 20.85 Å